Protein 6KQS (pdb70)

Structure (mmCIF, N/CA/C/O backbone):
data_6KQS
#
_entry.id   6KQS
#
_cell.length_a   132.734
_cell.length_b   132.734
_cell.length_c   82.466
_cell.angle_alpha   90.000
_cell.angle_beta   90.000
_cell.angle_gamma   120.000
#
_symmetry.space_group_name_H-M   'P 31 2 1'
#
loop_
_entity.id
_entity.type
_entity.pdbx_description
1 polymer lacto-N-biosidase
2 branched beta-D-galactopyranose-(1-3)-2-acetamido-2-deoxy-beta-D-glucopyranose
3 non-polymer GLYCEROL
4 water water
#
loop_
_atom_site.group_PDB
_atom_site.id
_atom_site.type_symbol
_atom_site.label_atom_id
_atom_site.label_alt_id
_atom_site.label_comp_id
_atom_site.label_asym_id
_atom_site.label_entity_id
_atom_site.label_seq_id
_atom_site.pdbx_PDB_ins_code
_atom_site.Cartn_x
_atom_site.Cartn_y
_atom_site.Cartn_z
_atom_site.occupancy
_atom_site.B_iso_or_equiv
_atom_site.auth_seq_id
_atom_site.auth_comp_id
_atom_site.auth_asym_id
_atom_site.auth_atom_id
_atom_site.pdbx_PDB_model_num
ATOM 1 N N . ASN A 1 9 ? 39.794 -11.770 8.627 1.00 44.05 7 ASN A N 1
ATOM 2 C CA . ASN A 1 9 ? 39.219 -10.467 9.006 1.00 38.10 7 ASN A CA 1
ATOM 3 C C . ASN A 1 9 ? 39.847 -9.360 8.155 1.00 33.40 7 ASN A C 1
ATOM 4 O O . ASN A 1 9 ? 40.797 -9.603 7.360 1.00 27.48 7 ASN A O 1
ATOM 9 N N . GLN A 1 10 ? 39.312 -8.150 8.303 1.00 32.02 8 GLN A N 1
ATOM 10 C CA . GLN A 1 10 ? 39.696 -6.987 7.458 1.00 30.11 8 GLN A CA 1
ATOM 11 C C . GLN A 1 10 ? 41.165 -6.618 7.667 1.00 30.27 8 GLN A C 1
ATOM 12 O O . GLN A 1 10 ? 41.824 -6.238 6.706 1.00 28.38 8 GLN A O 1
ATOM 18 N N . GLN A 1 11 ? 41.678 -6.691 8.893 1.00 29.87 9 GLN A N 1
ATOM 19 C CA . GLN A 1 11 ? 43.087 -6.315 9.180 1.00 30.48 9 GLN A CA 1
ATOM 20 C C . GLN A 1 11 ? 44.050 -7.324 8.545 1.00 25.94 9 GLN A C 1
ATOM 21 O O . GLN A 1 11 ? 45.100 -6.917 8.037 1.00 26.17 9 GLN A O 1
ATOM 27 N N . GLU A 1 12 ? 43.675 -8.612 8.525 1.00 25.14 10 GLU A N 1
ATOM 28 C CA . GLU A 1 12 ? 44.494 -9.672 7.884 1.00 26.36 10 GLU A CA 1
ATOM 29 C C . GLU A 1 12 ? 44.547 -9.479 6.360 1.00 22.79 10 GLU A C 1
ATOM 30 O O . GLU A 1 12 ? 45.632 -9.659 5.781 1.00 24.68 10 GLU A O 1
ATOM 36 N N . ILE A 1 13 ? 43.437 -9.067 5.747 1.00 25.43 11 ILE A N 1
ATOM 37 C CA . ILE A 1 13 ? 43.375 -8.793 4.284 1.00 23.79 11 ILE A CA 1
ATOM 38 C C . ILE A 1 13 ? 44.294 -7.591 4.000 1.00 23.45 11 ILE A C 1
ATOM 39 O O . ILE A 1 13 ? 45.159 -7.642 3.111 1.00 22.37 11 ILE A O 1
ATOM 44 N N . TYR A 1 14 ? 44.135 -6.533 4.804 1.00 25.16 12 TYR A N 1
ATOM 45 C CA . TYR A 1 14 ? 44.994 -5.323 4.694 1.00 23.89 12 TYR A CA 1
ATOM 46 C C . TYR A 1 14 ? 46.477 -5.712 4.762 1.00 21.87 12 TYR A C 1
ATOM 47 O O . TYR A 1 14 ? 47.272 -5.352 3.916 1.00 23.68 12 TYR A O 1
ATOM 56 N N . ALA A 1 15 ? 46.840 -6.551 5.734 1.00 21.45 13 ALA A N 1
ATOM 57 C CA . ALA A 1 15 ? 48.231 -6.987 5.960 1.00 23.04 13 ALA A CA 1
ATOM 58 C C . ALA A 1 15 ? 48.719 -7.773 4.752 1.00 20.37 13 ALA A C 1
ATOM 59 O O . ALA A 1 15 ? 49.849 -7.638 4.365 1.00 23.29 13 ALA A O 1
ATOM 61 N N . ALA A 1 16 ? 47.864 -8.660 4.221 1.00 20.70 14 ALA A N 1
ATOM 62 C CA . ALA A 1 16 ? 48.296 -9.501 3.089 1.00 19.90 14 ALA A CA 1
ATOM 63 C C . ALA A 1 16 ? 48.677 -8.614 1.900 1.00 19.51 14 ALA A C 1
ATOM 64 O O . ALA A 1 16 ? 49.655 -8.895 1.196 1.00 19.38 14 ALA A O 1
ATOM 66 N N . TYR A 1 17 ? 47.862 -7.602 1.631 1.00 20.97 15 TYR A N 1
ATOM 67 C CA . TYR A 1 17 ? 48.129 -6.722 0.466 1.00 20.75 15 TYR A CA 1
ATOM 68 C C . TYR A 1 17 ? 49.347 -5.815 0.724 1.00 21.36 15 TYR A C 1
ATOM 69 O O . TYR A 1 17 ? 50.055 -5.511 -0.231 1.00 20.46 15 TYR A O 1
ATOM 78 N N . ARG A 1 18 ? 49.626 -5.492 1.990 1.00 24.45 16 ARG A N 1
ATOM 79 C CA . ARG A 1 18 ? 50.902 -4.789 2.350 1.00 23.44 16 ARG A CA 1
ATOM 80 C C . ARG A 1 18 ? 52.077 -5.687 1.980 1.00 24.21 16 ARG A C 1
ATOM 81 O O . ARG A 1 18 ? 53.048 -5.259 1.347 1.00 24.24 16 ARG A O 1
ATOM 89 N N . VAL A 1 19 ? 51.992 -6.984 2.322 1.00 24.22 17 VAL A N 1
ATOM 90 C CA . VAL A 1 19 ? 53.089 -7.920 1.976 1.00 24.33 17 VAL A CA 1
ATOM 91 C C . VAL A 1 19 ? 53.106 -8.106 0.459 1.00 22.32 17 VAL A C 1
ATOM 92 O O . VAL A 1 19 ? 54.170 -8.136 -0.149 1.00 22.52 17 VAL A O 1
ATOM 96 N N . ALA A 1 20 ? 51.945 -8.219 -0.217 1.00 20.46 18 ALA A N 1
ATOM 97 C CA . ALA A 1 20 ? 51.940 -8.338 -1.679 1.00 21.45 18 ALA A CA 1
ATOM 98 C C . ALA A 1 20 ? 52.702 -7.154 -2.312 1.00 22.26 18 ALA A C 1
ATOM 99 O O . ALA A 1 20 ? 53.397 -7.355 -3.299 1.00 22.73 18 ALA A O 1
ATOM 101 N N . ASN A 1 21 ? 52.504 -5.967 -1.773 1.00 23.21 19 ASN A N 1
ATOM 102 C CA . ASN A 1 21 ? 53.122 -4.746 -2.348 1.00 25.73 19 ASN A CA 1
ATOM 103 C C . ASN A 1 21 ? 54.630 -4.833 -2.159 1.00 24.75 19 ASN A C 1
ATOM 104 O O . ASN A 1 21 ? 55.356 -4.611 -3.126 1.00 27.92 19 ASN A O 1
ATOM 109 N N . LEU A 1 22 ? 55.082 -5.301 -0.995 1.00 26.16 20 LEU A N 1
ATOM 110 C CA . LEU A 1 22 ? 56.543 -5.411 -0.726 1.00 28.41 20 LEU A CA 1
ATOM 111 C C . LEU A 1 22 ? 57.179 -6.521 -1.561 1.00 34.83 20 LEU A C 1
ATOM 112 O O . LEU A 1 22 ? 58.318 -6.350 -1.964 1.00 33.23 20 LEU A O 1
ATOM 117 N N . LEU A 1 23 ? 56.451 -7.606 -1.868 1.00 27.81 21 LEU A N 1
ATOM 118 C CA . LEU A 1 23 ? 56.969 -8.703 -2.721 1.00 26.90 21 LEU A CA 1
ATOM 119 C C . LEU A 1 23 ? 56.852 -8.375 -4.203 1.00 27.48 21 LEU A C 1
ATOM 120 O O . LEU A 1 23 ? 57.421 -9.099 -4.991 1.00 30.88 21 LEU A O 1
ATOM 125 N N . GLY A 1 24 ? 56.093 -7.348 -4.583 1.00 25.39 22 GLY A N 1
ATOM 126 C CA . GLY A 1 24 ? 55.801 -7.018 -5.983 1.00 26.33 22 GLY A CA 1
ATOM 127 C C . GLY A 1 24 ? 54.871 -8.048 -6.634 1.00 23.42 22 GLY A C 1
ATOM 128 O O . GLY A 1 24 ? 54.911 -8.212 -7.824 1.00 25.44 22 GLY A O 1
ATOM 129 N N . VAL A 1 25 ? 53.942 -8.627 -5.863 1.00 24.73 23 VAL A N 1
ATOM 130 C CA . VAL A 1 25 ? 53.014 -9.645 -6.421 1.00 22.89 23 VAL A CA 1
ATOM 131 C C . VAL A 1 25 ? 52.081 -8.935 -7.406 1.00 21.45 23 VAL A C 1
ATOM 132 O O . VAL A 1 25 ? 51.806 -9.474 -8.486 1.00 21.26 23 VAL A O 1
ATOM 136 N N . TYR A 1 26 ? 51.609 -7.744 -7.024 1.00 21.15 24 TYR A N 1
ATOM 137 C CA . TYR A 1 26 ? 50.698 -6.975 -7.903 1.00 21.91 24 TYR A CA 1
ATOM 138 C C . TYR A 1 26 ? 51.253 -5.544 -7.978 1.00 24.15 24 TYR A C 1
ATOM 139 O O . TYR A 1 26 ? 51.874 -5.067 -6.976 1.00 24.33 24 TYR A O 1
ATOM 148 N N . GLU A 1 27 ? 50.948 -4.912 -9.103 1.00 25.86 25 GLU A N 1
ATOM 149 C CA . GLU A 1 27 ? 51.404 -3.508 -9.374 1.00 29.48 25 GLU A CA 1
ATOM 150 C C . GLU A 1 27 ? 50.632 -2.532 -8.479 1.00 29.20 25 GLU A C 1
ATOM 151 O O . GLU A 1 27 ? 51.202 -1.515 -7.994 1.00 31.30 25 GLU A O 1
ATOM 157 N N . ASP A 1 28 ? 49.353 -2.788 -8.224 1.00 23.65 26 ASP A N 1
ATOM 158 C CA . ASP A 1 28 ? 48.456 -1.846 -7.515 1.00 24.52 26 ASP A CA 1
ATOM 159 C C . ASP A 1 28 ? 47.790 -2.604 -6.363 1.00 21.60 26 ASP A C 1
ATOM 160 O O . ASP A 1 28 ? 46.746 -3.214 -6.603 1.00 22.95 26 ASP A O 1
ATOM 165 N N . CYS A 1 29 ? 48.309 -2.433 -5.151 1.00 23.29 27 CYS A N 1
ATOM 166 C CA . CYS A 1 29 ? 47.826 -3.159 -3.936 1.00 22.23 27 CYS A CA 1
ATOM 167 C C . CYS A 1 29 ? 46.826 -2.333 -3.135 1.00 23.77 27 CYS A C 1
ATOM 168 O O . CYS A 1 29 ? 46.592 -2.640 -1.962 1.00 24.53 27 CYS A O 1
ATOM 171 N N . SER A 1 30 ? 46.137 -1.395 -3.798 1.00 23.44 28 SER A N 1
ATOM 172 C CA . SER A 1 30 ? 44.972 -0.683 -3.241 1.00 22.46 28 SER A CA 1
ATOM 173 C C . SER A 1 30 ? 43.722 -1.515 -3.428 1.00 22.73 28 SER A C 1
ATOM 174 O O . SER A 1 30 ? 43.721 -2.478 -4.222 1.00 23.01 28 SER A O 1
ATOM 177 N N . PRO A 1 31 ? 42.625 -1.163 -2.730 1.00 22.33 29 PRO A N 1
ATOM 178 C CA . PRO A 1 31 ? 41.341 -1.813 -2.952 1.00 24.09 29 PRO A CA 1
ATOM 179 C C . PRO A 1 31 ? 40.864 -1.704 -4.390 1.00 23.62 29 PRO A C 1
ATOM 180 O O . PRO A 1 31 ? 40.358 -2.666 -4.980 1.00 21.70 29 PRO A O 1
ATOM 184 N N . ASN A 1 32 ? 41.019 -0.506 -4.980 1.00 23.05 30 ASN A N 1
ATOM 185 C CA . ASN A 1 32 ? 40.703 -0.392 -6.416 1.00 23.78 30 ASN A CA 1
ATOM 186 C C . ASN A 1 32 ? 41.564 -1.346 -7.248 1.00 21.01 30 ASN A C 1
ATOM 187 O O . ASN A 1 32 ? 41.044 -1.877 -8.229 1.00 21.33 30 ASN A O 1
ATOM 192 N N . GLY A 1 33 ? 42.836 -1.525 -6.899 1.00 21.01 31 GLY A N 1
ATOM 193 C CA . GLY A 1 33 ? 43.708 -2.469 -7.615 1.00 20.63 31 GLY A CA 1
ATOM 194 C C . GLY A 1 33 ? 43.090 -3.850 -7.609 1.00 20.90 31 GLY A C 1
ATOM 195 O O . GLY A 1 33 ? 43.063 -4.497 -8.659 1.00 20.50 31 GLY A O 1
ATOM 196 N N . PHE A 1 34 ? 42.635 -4.261 -6.432 1.00 20.58 32 PHE A N 1
AT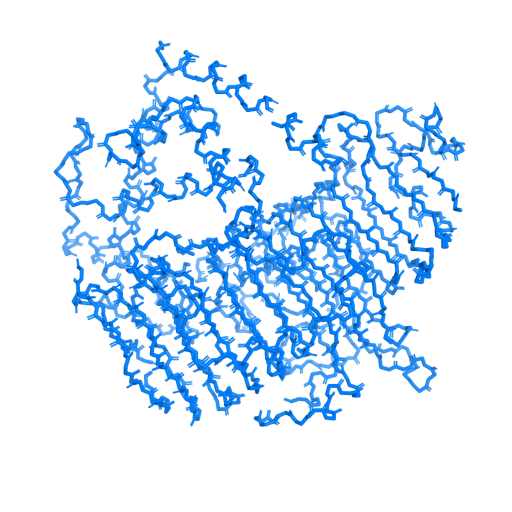OM 197 C CA . PHE A 1 34 ? 41.947 -5.577 -6.283 1.00 21.54 32 PHE A CA 1
ATOM 198 C C . PHE A 1 34 ? 40.739 -5.643 -7.224 1.00 19.90 32 PHE A C 1
ATOM 199 O O . PHE A 1 34 ? 40.527 -6.615 -8.005 1.00 18.75 32 PHE A O 1
ATOM 207 N N . TYR A 1 35 ? 39.856 -4.639 -7.145 1.00 19.35 33 TYR A N 1
ATOM 208 C CA . TYR A 1 35 ? 38.647 -4.597 -7.974 1.00 20.82 33 TYR A CA 1
ATOM 209 C C . TYR A 1 35 ? 39.001 -4.771 -9.452 1.00 18.86 33 TYR A C 1
ATOM 210 O O . TYR A 1 35 ? 38.387 -5.483 -10.202 1.00 18.00 33 TYR A O 1
ATOM 219 N N . GLN A 1 36 ? 39.979 -3.993 -9.908 1.00 20.01 34 GLN A N 1
ATOM 220 C CA . GLN A 1 36 ? 40.359 -3.986 -11.336 1.00 20.26 34 GLN A CA 1
ATOM 221 C C . GLN A 1 36 ? 40.917 -5.353 -11.747 1.00 18.07 34 GLN A C 1
ATOM 222 O O . GLN A 1 36 ? 40.599 -5.822 -12.822 1.00 20.09 34 GLN A O 1
ATOM 228 N N . ARG A 1 37 ? 41.702 -6.009 -10.863 1.00 20.10 35 ARG A N 1
ATOM 229 C CA . ARG A 1 37 ? 42.236 -7.356 -11.230 1.00 18.54 35 ARG A CA 1
ATOM 230 C C . ARG A 1 37 ? 41.095 -8.373 -11.328 1.00 17.61 35 ARG A C 1
ATOM 231 O O . ARG A 1 37 ? 41.128 -9.209 -12.232 1.00 18.38 35 ARG A O 1
ATOM 239 N N . TRP A 1 38 ? 40.117 -8.236 -10.451 1.00 17.27 36 TRP A N 1
ATOM 240 C CA . TRP A 1 38 ? 38.915 -9.110 -10.448 1.00 17.32 36 TRP A CA 1
ATOM 241 C C . TRP A 1 38 ? 38.158 -8.934 -11.769 1.00 17.91 36 TRP A C 1
ATOM 242 O O . TRP A 1 38 ? 37.871 -9.869 -12.473 1.00 17.93 36 TRP A O 1
ATOM 253 N N . LYS A 1 39 ? 37.887 -7.678 -12.145 1.00 18.60 37 LYS A N 1
ATOM 254 C CA . LYS A 1 39 ? 37.149 -7.393 -13.382 1.00 19.15 37 LYS A CA 1
ATOM 255 C C . LYS A 1 39 ? 37.944 -7.871 -14.585 1.00 17.22 37 LYS A C 1
ATOM 256 O O . LYS A 1 39 ? 37.322 -8.468 -15.484 1.00 18.02 37 LYS A O 1
ATOM 262 N N . GLN A 1 40 ? 39.257 -7.690 -14.567 1.00 19.12 38 GLN A N 1
ATOM 263 C CA . GLN A 1 40 ? 40.153 -8.067 -15.681 1.00 21.25 38 GLN A CA 1
ATOM 264 C C . GLN A 1 40 ? 40.122 -9.606 -15.792 1.00 18.48 38 GLN A C 1
ATOM 265 O O . GLN A 1 40 ? 40.091 -10.138 -16.900 1.00 19.50 38 GLN A O 1
ATOM 271 N N . LYS A 1 41 ? 40.130 -10.286 -14.630 1.00 18.18 39 LYS A N 1
ATOM 272 C CA . LYS A 1 41 ? 40.206 -11.766 -14.669 1.00 18.13 39 LYS A CA 1
ATOM 273 C C . LYS A 1 41 ? 38.924 -12.329 -15.259 1.00 14.96 39 LYS A C 1
ATOM 274 O O . LYS A 1 41 ? 38.935 -13.161 -16.160 1.00 17.12 39 LYS A O 1
ATOM 280 N N . ASN A 1 42 ? 37.803 -11.834 -14.776 1.00 16.35 40 ASN A N 1
ATOM 281 C CA . ASN A 1 42 ? 36.527 -12.320 -15.317 1.00 16.89 40 ASN A CA 1
ATOM 282 C C . ASN A 1 42 ? 36.349 -11.952 -16.797 1.00 17.63 40 ASN A C 1
ATOM 283 O O . ASN A 1 42 ? 35.848 -12.765 -17.585 1.00 17.53 40 ASN A O 1
ATOM 288 N N . ALA A 1 43 ? 36.823 -10.747 -17.170 1.00 17.42 41 ALA A N 1
ATOM 289 C CA . ALA A 1 43 ? 36.674 -10.368 -18.591 1.00 19.26 41 ALA A CA 1
ATOM 290 C C . ALA A 1 43 ? 37.566 -11.258 -19.463 1.00 17.44 41 ALA A C 1
ATOM 291 O O . ALA A 1 43 ? 37.192 -11.624 -20.578 1.00 18.73 41 ALA A O 1
ATOM 293 N N . PHE A 1 44 ? 38.780 -11.519 -19.004 1.00 17.77 42 PHE A N 1
ATOM 294 C CA . PHE A 1 44 ? 39.737 -12.385 -19.706 1.00 17.03 42 PHE A CA 1
ATOM 295 C C . PHE A 1 44 ? 39.128 -13.765 -19.930 1.00 18.27 42 PHE A C 1
ATOM 296 O O . PHE A 1 44 ? 39.129 -14.320 -21.006 1.00 18.24 42 PHE A O 1
ATOM 312 N N . LYS A 1 46 ? 36.004 -14.674 -19.892 1.00 17.92 44 LYS A N 1
ATOM 313 C CA . LYS A 1 46 ? 34.868 -14.579 -20.799 1.00 19.96 44 LYS A CA 1
ATOM 314 C C . LYS A 1 46 ? 35.350 -14.472 -22.257 1.00 20.97 44 LYS A C 1
ATOM 315 O O . LYS A 1 46 ? 34.755 -15.091 -23.140 1.00 20.81 44 LYS A O 1
ATOM 321 N N . ALA A 1 47 ? 36.406 -13.711 -22.489 1.00 20.34 45 ALA A N 1
ATOM 322 C CA . ALA A 1 47 ? 36.891 -13.491 -23.882 1.00 22.83 45 ALA A CA 1
ATOM 323 C C . ALA A 1 47 ? 37.611 -14.735 -24.390 1.00 21.36 45 ALA A C 1
ATOM 324 O O . ALA A 1 47 ? 37.580 -15.004 -25.614 1.00 23.69 45 ALA A O 1
ATOM 326 N N . GLN A 1 48 ? 38.369 -15.446 -23.541 1.00 19.60 46 GLN A N 1
ATOM 327 C CA . GLN A 1 48 ? 39.375 -16.422 -24.018 1.00 19.47 46 GLN A CA 1
ATOM 328 C C . GLN A 1 48 ? 39.020 -17.889 -23.790 1.00 17.42 46 GLN A C 1
ATOM 329 O O . GLN A 1 48 ? 39.579 -18.746 -24.462 1.00 19.51 46 GLN A O 1
ATOM 335 N N . ALA A 1 49 ? 38.162 -18.179 -22.809 1.00 17.49 47 ALA A N 1
ATOM 336 C CA . ALA A 1 49 ? 37.858 -19.592 -22.530 1.00 17.95 47 ALA A CA 1
ATOM 337 C C . ALA A 1 49 ? 36.912 -20.163 -23.557 1.00 17.74 47 ALA A C 1
ATOM 338 O O . ALA A 1 49 ? 36.207 -19.401 -24.300 1.00 19.71 47 ALA A O 1
ATOM 340 N N . GLU A 1 50 ? 36.812 -21.481 -23.585 1.00 16.78 48 GLU A N 1
ATOM 341 C CA . GLU A 1 50 ? 35.809 -22.171 -24.436 1.00 17.31 48 GLU A CA 1
ATOM 342 C C . GLU A 1 50 ? 34.405 -21.855 -23.964 1.00 19.69 48 GLU A C 1
ATOM 343 O O . GLU A 1 50 ? 34.152 -21.650 -22.766 1.00 20.73 48 GLU A O 1
ATOM 349 N N . GLU A 1 51 ? 33.447 -21.873 -24.884 1.00 20.52 49 GLU A N 1
ATOM 350 C CA . GLU A 1 51 ? 32.075 -21.455 -24.571 1.00 22.10 49 GLU A CA 1
ATOM 351 C C . GLU A 1 51 ? 31.219 -22.611 -24.032 1.00 19.30 49 GLU A C 1
ATOM 352 O O . GLU A 1 51 ? 30.253 -22.318 -23.317 1.00 21.56 49 GLU A O 1
ATOM 358 N N . PHE A 1 52 ? 31.556 -23.833 -24.384 1.00 19.86 50 PHE A N 1
ATOM 359 C CA . PHE A 1 52 ? 30.724 -24.996 -23.987 1.00 18.85 50 PHE A CA 1
ATOM 360 C C . PHE A 1 52 ? 30.570 -25.018 -22.460 1.00 17.06 50 PHE A C 1
ATOM 361 O O . PHE A 1 52 ? 31.531 -24.832 -21.736 1.00 16.94 50 PHE A O 1
ATOM 369 N N . GLY A 1 53 ? 29.337 -25.185 -22.005 1.00 17.19 51 GLY A N 1
ATOM 370 C CA . GLY A 1 53 ? 29.025 -25.404 -20.579 1.00 15.50 51 GLY A CA 1
ATOM 371 C C . GLY A 1 53 ? 28.739 -24.139 -19.831 1.00 16.43 51 GLY A C 1
ATOM 372 O O . GLY A 1 53 ? 28.470 -24.167 -18.594 1.00 17.68 51 GLY A O 1
ATOM 373 N N . ILE A 1 54 ? 28.676 -22.997 -20.517 1.00 18.00 52 ILE A N 1
ATOM 374 C CA . ILE A 1 54 ? 28.207 -21.713 -19.988 1.00 19.67 52 ILE A CA 1
ATOM 375 C C . ILE A 1 54 ? 26.706 -21.591 -20.274 1.00 19.90 52 ILE A C 1
ATOM 376 O O . ILE A 1 54 ? 26.276 -21.881 -21.402 1.00 23.90 52 ILE A O 1
ATOM 381 N N . GLY A 1 55 ? 25.972 -21.075 -19.313 1.00 20.48 53 GLY A N 1
ATOM 382 C CA . GLY A 1 55 ? 24.531 -20.768 -19.494 1.00 21.98 53 GLY A CA 1
ATOM 383 C C . GLY A 1 55 ? 23.630 -21.946 -19.223 1.00 23.59 53 GLY A C 1
ATOM 384 O O . GLY A 1 55 ? 24.002 -22.872 -18.513 1.00 20.46 53 GLY A O 1
ATOM 385 N N . SER A 1 56 ? 22.406 -21.928 -19.716 1.00 21.12 54 SER A N 1
ATOM 386 C CA . SER A 1 56 ? 21.370 -22.920 -19.345 1.00 19.92 54 SER A CA 1
ATOM 387 C C . SER A 1 56 ? 21.831 -24.312 -19.740 1.00 19.86 54 SER A C 1
ATOM 388 O O . SER A 1 56 ? 22.358 -24.541 -20.852 1.00 20.09 54 SER A O 1
ATOM 391 N N . THR A 1 57 ? 21.649 -25.284 -18.835 1.00 18.75 55 THR A N 1
ATOM 392 C CA . THR A 1 57 ? 22.021 -26.696 -19.098 1.00 17.88 55 THR A CA 1
ATOM 393 C C . THR A 1 57 ? 21.264 -27.289 -20.275 1.00 18.62 55 THR A C 1
ATOM 394 O O . THR A 1 57 ? 21.785 -28.154 -20.928 1.00 18.53 55 THR A O 1
ATOM 398 N N . ASP A 1 58 ? 20.051 -26.830 -20.537 1.00 20.24 56 ASP A N 1
ATOM 399 C CA A ASP A 1 58 ? 19.266 -27.477 -21.622 0.50 22.31 56 ASP A CA 1
ATOM 400 C CA B ASP A 1 58 ? 19.232 -27.387 -21.643 0.50 21.73 56 ASP A CA 1
ATOM 401 C C . ASP A 1 58 ? 19.971 -27.260 -22.973 1.00 22.62 56 ASP A C 1
ATOM 402 O O . ASP A 1 58 ? 19.805 -28.124 -23.823 1.00 24.02 56 ASP A O 1
ATOM 411 N N . HIS A 1 59 ? 20.805 -26.256 -23.109 1.00 21.11 57 HIS A N 1
ATOM 412 C CA . HIS A 1 59 ? 21.486 -26.001 -24.406 1.00 23.37 57 HIS A CA 1
ATOM 413 C C . HIS A 1 59 ? 22.759 -26.817 -24.551 1.00 23.64 57 HIS A C 1
ATOM 414 O O . HIS A 1 59 ? 23.362 -26.706 -25.602 1.00 26.41 57 HIS A O 1
ATOM 421 N N . PHE A 1 60 ? 23.270 -27.564 -23.550 1.00 18.34 58 PHE A N 1
ATOM 422 C CA . PHE A 1 60 ? 24.559 -28.241 -23.761 1.00 17.28 58 PHE A CA 1
ATOM 423 C C . PHE A 1 60 ? 24.643 -29.614 -23.093 1.00 16.41 58 PHE A C 1
ATOM 424 O O . PHE A 1 60 ? 25.480 -30.390 -23.462 1.00 17.12 58 PHE A O 1
ATOM 432 N N . ILE A 1 61 ? 23.847 -29.923 -22.058 1.00 16.80 59 ILE A N 1
ATOM 433 C CA . ILE A 1 61 ? 24.175 -31.116 -21.236 1.00 17.01 59 ILE A CA 1
ATOM 434 C C . ILE A 1 61 ? 24.105 -32.414 -22.040 1.00 16.80 59 ILE A C 1
ATOM 435 O O . ILE A 1 61 ? 24.827 -33.364 -21.792 1.00 17.44 59 ILE A O 1
ATOM 440 N N . ASP A 1 62 ? 23.214 -32.484 -23.062 1.00 17.24 60 ASP A N 1
ATOM 441 C CA . ASP A 1 62 ? 23.146 -33.707 -23.885 1.00 17.12 60 ASP A CA 1
ATOM 442 C C . ASP A 1 62 ? 24.356 -33.871 -24.840 1.00 17.47 60 ASP A C 1
ATOM 443 O O . ASP A 1 62 ? 24.528 -34.986 -25.362 1.00 20.48 60 ASP A O 1
ATOM 448 N N . ASP A 1 63 ? 25.197 -32.850 -24.938 1.00 18.12 61 ASP A N 1
ATOM 449 C CA . ASP A 1 63 ? 26.332 -32.835 -25.880 1.00 19.23 61 ASP A CA 1
ATOM 450 C C . ASP A 1 63 ? 27.651 -33.075 -25.131 1.00 19.67 61 ASP A C 1
ATOM 451 O O . ASP A 1 63 ? 28.697 -32.994 -25.751 1.00 19.03 61 ASP A O 1
ATOM 456 N N . VAL A 1 64 ? 27.646 -33.480 -23.866 1.00 17.85 62 VAL A N 1
ATOM 457 C CA . VAL A 1 64 ? 28.943 -33.598 -23.148 1.00 17.10 62 VAL A CA 1
ATOM 458 C C . VAL A 1 64 ? 29.798 -34.640 -23.841 1.00 18.01 62 VAL A C 1
ATOM 459 O O . VAL A 1 64 ? 31.008 -34.426 -24.059 1.00 17.25 62 VAL A O 1
ATOM 463 N N . GLU A 1 65 ? 29.252 -35.844 -24.076 1.00 19.60 63 GLU A N 1
ATOM 464 C CA . GLU A 1 65 ? 30.028 -36.992 -24.564 1.00 22.25 63 GLU A CA 1
ATOM 465 C C . GLU A 1 65 ? 30.558 -36.623 -25.953 1.00 21.18 63 GLU A C 1
ATOM 466 O O . GLU A 1 65 ? 31.720 -36.933 -26.257 1.00 23.38 63 GLU A O 1
ATOM 472 N N . ARG A 1 66 ? 29.799 -35.895 -26.768 1.00 22.98 64 ARG A N 1
ATOM 473 C CA . ARG A 1 66 ? 30.250 -35.441 -28.112 1.00 24.95 64 ARG A CA 1
ATOM 474 C C . ARG A 1 66 ? 31.437 -34.478 -28.020 1.00 22.82 64 ARG A C 1
ATOM 475 O O . ARG A 1 66 ? 32.407 -34.569 -28.773 1.00 22.91 64 ARG A O 1
ATOM 483 N N . ILE A 1 67 ? 31.373 -33.504 -27.134 1.00 18.92 65 ILE A N 1
ATOM 484 C CA A ILE A 1 67 ? 32.461 -32.495 -27.031 0.50 19.93 65 ILE A CA 1
ATOM 485 C CA B ILE A 1 67 ? 32.455 -32.493 -26.988 0.50 18.73 65 ILE A CA 1
ATOM 486 C C . ILE A 1 67 ? 33.704 -33.200 -26.457 1.00 18.23 65 ILE A C 1
ATOM 487 O O . ILE A 1 67 ? 34.845 -32.850 -26.860 1.00 17.65 65 ILE A O 1
ATOM 496 N N . VAL A 1 68 ? 33.514 -34.156 -25.538 1.00 16.42 66 VAL A N 1
ATOM 497 C CA . VAL A 1 68 ? 34.646 -34.969 -25.045 1.00 17.14 66 VAL A CA 1
ATOM 498 C C . VAL A 1 68 ? 35.303 -35.678 -26.230 1.00 17.39 66 VAL A C 1
ATOM 499 O O . VAL A 1 68 ? 36.526 -35.630 -26.330 1.00 17.80 66 VAL A O 1
ATOM 503 N N . ASP A 1 69 ? 34.531 -36.352 -27.076 1.00 18.44 67 ASP A N 1
ATOM 504 C CA . ASP A 1 69 ? 35.133 -37.046 -28.243 1.00 20.10 67 ASP A CA 1
ATOM 505 C C . ASP A 1 69 ? 35.890 -36.044 -29.124 1.00 18.81 67 ASP A C 1
ATOM 506 O O . ASP A 1 69 ? 37.036 -36.348 -29.512 1.00 19.55 67 ASP A O 1
ATOM 511 N N . GLN A 1 70 ? 35.354 -34.864 -29.347 1.00 19.13 68 GLN A N 1
ATOM 512 C CA . GLN A 1 70 ? 36.003 -33.865 -30.233 1.00 18.52 68 GLN A CA 1
ATOM 513 C C . GLN A 1 70 ? 37.336 -33.426 -29.640 1.00 19.38 68 GLN A C 1
ATOM 514 O O . GLN A 1 70 ? 38.339 -33.369 -30.324 1.00 20.37 68 GLN A O 1
ATOM 520 N N . ARG A 1 71 ? 37.338 -33.184 -28.329 1.00 16.39 69 ARG A N 1
ATOM 521 C CA . ARG A 1 71 ? 38.561 -32.704 -27.679 1.00 16.74 69 ARG A CA 1
ATOM 522 C C . ARG A 1 71 ? 39.588 -33.814 -27.566 1.00 16.30 69 ARG A C 1
ATOM 523 O O . ARG A 1 71 ? 40.804 -33.549 -27.698 1.00 16.47 69 ARG A O 1
ATOM 531 N N . ARG A 1 72 ? 39.144 -35.024 -27.290 1.00 16.74 70 ARG A N 1
ATOM 532 C CA . ARG A 1 72 ? 40.093 -36.155 -27.191 1.00 16.70 70 ARG A CA 1
ATOM 533 C C . ARG A 1 72 ? 40.782 -36.327 -28.559 1.00 17.43 70 ARG A C 1
ATOM 534 O O . ARG A 1 72 ? 41.940 -36.852 -28.592 1.00 18.58 70 ARG A O 1
ATOM 542 N N . ALA A 1 73 ? 40.067 -35.981 -29.616 1.00 18.56 71 ALA A N 1
ATOM 543 C CA . ALA A 1 73 ? 40.589 -36.186 -31.002 1.00 19.65 71 ALA A CA 1
ATOM 544 C C . ALA A 1 73 ? 41.498 -35.057 -31.435 1.00 20.34 71 ALA A C 1
ATOM 545 O O . ALA A 1 73 ? 42.059 -35.165 -32.562 1.00 21.75 71 ALA A O 1
ATOM 547 N N . GLU A 1 74 ? 41.761 -34.047 -30.631 1.00 18.39 72 GLU A N 1
ATOM 548 C CA . GLU A 1 74 ? 42.676 -32.942 -30.980 1.00 19.06 72 GLU A CA 1
ATOM 549 C C . GLU A 1 74 ? 44.069 -33.502 -31.268 1.00 20.00 72 GLU A C 1
ATOM 550 O O . GLU A 1 74 ? 44.520 -34.493 -30.667 1.00 19.04 72 GLU A O 1
ATOM 556 N N . THR A 1 75 ? 44.738 -32.886 -32.258 1.00 20.25 73 THR A N 1
ATOM 557 C CA . THR A 1 75 ? 46.006 -33.402 -32.824 1.00 21.15 73 THR A CA 1
ATOM 558 C C . THR A 1 75 ? 47.155 -32.427 -32.599 1.00 21.43 73 THR A C 1
ATOM 559 O O . THR A 1 75 ? 48.301 -32.798 -32.924 1.00 22.66 73 THR A O 1
ATOM 563 N N . GLU A 1 76 ? 46.918 -31.287 -31.983 1.00 20.16 74 GLU A N 1
ATOM 564 C CA . GLU A 1 76 ? 47.969 -30.337 -31.640 1.00 21.76 74 GLU A CA 1
ATOM 565 C C . GLU A 1 76 ? 47.565 -29.569 -30.393 1.00 20.10 74 GLU A C 1
ATOM 566 O O . GLU A 1 76 ? 46.362 -29.558 -30.077 1.00 20.17 74 GLU A O 1
ATOM 572 N N . TRP A 1 77 ? 48.523 -28.873 -29.809 1.00 19.51 75 TRP A N 1
ATOM 573 C CA . TRP A 1 77 ? 48.290 -28.097 -28.569 1.00 18.19 75 TRP A CA 1
ATOM 574 C C . TRP A 1 77 ? 47.488 -26.854 -28.930 1.00 19.86 75 TRP A C 1
ATOM 575 O O . TRP A 1 77 ? 48.064 -25.911 -29.527 1.00 20.00 75 TRP A O 1
ATOM 586 N N . LYS A 1 78 ? 46.203 -26.818 -28.587 1.00 17.73 76 LYS A N 1
ATOM 587 C CA . LYS A 1 78 ? 45.325 -25.659 -28.828 1.00 19.65 76 LYS A CA 1
ATOM 588 C C . LYS A 1 78 ? 45.856 -24.422 -28.101 1.00 19.15 76 LYS A C 1
ATOM 589 O O . LYS A 1 78 ? 46.089 -24.486 -26.872 1.00 20.02 76 LYS A O 1
ATOM 595 N N . ASN A 1 79 ? 46.184 -23.329 -28.811 1.00 20.83 77 ASN A N 1
ATOM 596 C CA . ASN A 1 79 ? 46.694 -22.086 -28.190 1.00 21.22 77 ASN A CA 1
ATOM 597 C C . ASN A 1 79 ? 47.978 -22.367 -27.417 1.00 18.69 77 ASN A C 1
ATOM 598 O O . ASN A 1 79 ? 48.195 -21.799 -26.331 1.00 19.88 77 ASN A O 1
ATOM 603 N N . ALA A 1 80 ? 48.889 -23.126 -28.021 1.00 21.14 78 ALA A N 1
ATOM 604 C CA . ALA A 1 80 ? 50.194 -23.453 -27.413 1.00 21.45 78 ALA A CA 1
ATOM 605 C C . ALA A 1 80 ? 50.938 -22.188 -26.983 1.00 22.05 78 ALA A C 1
ATOM 606 O O . ALA A 1 80 ? 51.574 -22.171 -25.932 1.00 21.89 78 ALA A O 1
ATOM 608 N N . ASP A 1 81 ? 50.918 -21.160 -27.822 1.00 23.55 79 ASP A N 1
ATOM 609 C CA . ASP A 1 81 ? 51.728 -19.947 -27.536 1.00 24.81 79 ASP A CA 1
ATOM 610 C C . ASP A 1 81 ? 51.246 -19.242 -26.261 1.00 22.22 79 ASP A C 1
ATOM 611 O O . ASP A 1 81 ? 52.086 -18.851 -25.452 1.00 24.43 79 ASP A O 1
ATOM 616 N N . ALA A 1 82 ? 49.927 -19.177 -26.028 1.00 23.45 80 ALA A N 1
ATOM 617 C CA . ALA A 1 82 ? 49.387 -18.582 -24.792 1.00 22.58 80 ALA A CA 1
ATOM 618 C C . ALA A 1 82 ? 49.830 -19.447 -23.604 1.00 22.00 80 ALA A C 1
ATOM 619 O O . ALA A 1 82 ? 50.232 -18.899 -22.582 1.00 24.08 80 ALA A O 1
ATOM 621 N N . TRP A 1 83 ? 49.694 -20.763 -23.738 1.00 21.50 81 TRP A N 1
ATOM 622 C CA . TRP A 1 83 ? 50.092 -21.695 -22.648 1.00 22.28 81 TRP A CA 1
ATOM 623 C C . TRP A 1 83 ? 51.567 -21.468 -22.299 1.00 23.17 81 TRP A C 1
ATOM 624 O O . TRP A 1 83 ? 51.947 -21.456 -21.124 1.00 23.65 81 TRP A O 1
ATOM 635 N N . LYS A 1 84 ? 52.425 -21.379 -23.317 1.00 23.19 82 LYS A N 1
ATOM 636 C CA . LYS A 1 84 ? 53.894 -21.357 -23.096 1.00 24.69 82 LYS A CA 1
ATOM 637 C C . LYS A 1 84 ? 54.348 -19.972 -22.639 1.00 24.29 82 LYS A C 1
ATOM 638 O O . LYS A 1 84 ? 55.396 -19.924 -21.979 1.00 27.47 82 LYS A O 1
ATOM 644 N N . ASN A 1 85 ? 53.595 -18.894 -22.888 1.00 26.42 83 ASN A N 1
ATOM 645 C CA . ASN A 1 85 ? 54.026 -17.551 -22.457 1.00 28.39 83 ASN A CA 1
ATOM 646 C C . ASN A 1 85 ? 53.192 -17.067 -21.263 1.00 28.95 83 ASN A C 1
ATOM 647 O O . ASN A 1 85 ? 53.332 -15.906 -20.876 1.00 31.80 83 ASN A O 1
ATOM 652 N N . GLY A 1 86 ? 52.373 -17.941 -20.660 1.00 28.32 84 GLY A N 1
ATOM 653 C CA . GLY A 1 86 ? 51.741 -17.635 -19.362 1.00 28.11 84 GLY A CA 1
ATOM 654 C C . GLY A 1 86 ? 50.476 -16.791 -19.490 1.00 27.54 84 GLY A C 1
ATOM 655 O O . GLY A 1 86 ? 50.114 -16.162 -18.479 1.00 35.26 84 GLY A O 1
ATOM 656 N N . THR A 1 87 ? 49.773 -16.812 -20.632 1.00 25.63 85 THR A N 1
ATOM 657 C CA . THR A 1 87 ? 48.539 -16.030 -20.903 1.00 26.62 85 THR A CA 1
ATOM 658 C C . THR A 1 87 ? 47.359 -16.941 -21.289 1.00 25.04 85 THR A C 1
ATOM 659 O O . THR A 1 87 ? 46.377 -16.472 -21.912 1.00 25.26 85 THR A O 1
ATOM 663 N N . ALA A 1 88 ? 47.425 -18.239 -20.963 1.00 22.02 86 ALA A N 1
ATOM 664 C CA . ALA A 1 88 ? 46.308 -19.160 -21.251 1.00 19.63 86 ALA A CA 1
ATOM 665 C C . ALA A 1 88 ? 45.154 -18.988 -20.237 1.00 16.45 86 ALA A C 1
ATOM 666 O O . ALA A 1 88 ? 45.371 -18.480 -19.172 1.00 18.19 86 ALA A O 1
ATOM 668 N N . ALA A 1 89 ? 43.975 -19.383 -20.684 1.00 16.32 87 ALA A N 1
ATOM 669 C CA . ALA A 1 89 ? 42.737 -19.324 -19.854 1.00 17.50 87 ALA A CA 1
ATOM 670 C C . ALA A 1 89 ? 42.487 -20.737 -19.292 1.00 16.17 87 ALA A C 1
ATOM 671 O O . ALA A 1 89 ? 42.271 -21.674 -20.018 1.00 17.08 87 ALA A O 1
ATOM 673 N N . PHE A 1 90 ? 42.469 -20.818 -17.964 1.00 15.23 88 PHE A N 1
ATOM 674 C CA . PHE A 1 90 ? 42.195 -22.083 -17.239 1.00 17.19 88 PHE A CA 1
ATOM 675 C C . PHE A 1 90 ? 41.658 -21.709 -15.866 1.00 16.00 88 PHE A C 1
ATOM 676 O O . PHE A 1 90 ? 41.730 -20.581 -15.426 1.00 15.08 88 PHE A O 1
ATOM 684 N N . GLY A 1 91 ? 41.199 -22.750 -15.144 1.00 15.17 89 GLY A N 1
ATOM 685 C CA . GLY A 1 91 ? 40.472 -22.550 -13.885 1.00 15.00 89 GLY A CA 1
ATOM 686 C C . GLY A 1 91 ? 39.072 -22.021 -14.128 1.00 13.90 89 GLY A C 1
ATOM 687 O O . GLY A 1 91 ? 38.592 -21.942 -15.266 1.00 13.94 89 GLY A O 1
ATOM 688 N N . ALA A 1 92 ? 38.380 -21.685 -13.052 1.00 13.81 90 ALA A N 1
ATOM 689 C CA . ALA A 1 92 ? 36.983 -21.274 -13.135 1.00 14.06 90 ALA A CA 1
ATOM 690 C C . ALA A 1 92 ? 36.855 -20.080 -14.102 1.00 14.60 90 ALA A C 1
ATOM 691 O O . ALA A 1 92 ? 37.675 -19.164 -14.061 1.00 15.75 90 ALA A O 1
ATOM 693 N N . ARG A 1 93 ? 35.773 -20.111 -14.871 1.00 13.97 91 ARG A N 1
ATOM 694 C CA . ARG A 1 93 ? 35.553 -19.062 -15.898 1.00 14.46 91 ARG A CA 1
ATOM 695 C C . ARG A 1 93 ? 34.923 -17.852 -15.284 1.00 16.62 91 ARG A C 1
ATOM 696 O O . ARG A 1 93 ? 34.863 -16.832 -15.991 1.00 19.07 91 ARG A O 1
ATOM 704 N N . TYR A 1 94 ? 34.335 -17.919 -14.095 1.00 16.06 92 TYR A N 1
ATOM 705 C CA . TYR A 1 94 ? 33.840 -16.744 -13.376 1.00 16.76 92 TYR A CA 1
ATOM 706 C C . TYR A 1 94 ? 34.299 -16.911 -11.952 1.00 16.91 92 TYR A C 1
ATOM 707 O O . TYR A 1 94 ? 34.082 -18.034 -11.369 1.00 16.57 92 TYR A O 1
ATOM 716 N N . LEU A 1 95 ? 34.960 -15.929 -11.396 1.00 15.85 93 LEU A N 1
ATOM 717 C CA . LEU A 1 95 ? 35.357 -15.973 -9.987 1.00 16.07 93 LEU A CA 1
ATOM 718 C C . LEU A 1 95 ? 34.427 -15.034 -9.230 1.00 17.32 93 LEU A C 1
ATOM 719 O O . LEU A 1 95 ? 34.339 -13.807 -9.538 1.00 17.21 93 LEU A O 1
ATOM 724 N N . THR A 1 96 ? 33.712 -15.516 -8.231 1.00 15.19 94 THR A N 1
ATOM 725 C CA . THR A 1 96 ? 32.978 -14.643 -7.323 1.00 15.24 94 THR A CA 1
ATOM 726 C C . THR A 1 96 ? 33.973 -13.817 -6.521 1.00 15.24 94 THR A C 1
ATOM 727 O O . THR A 1 96 ? 35.185 -14.091 -6.451 1.00 16.13 94 THR A O 1
ATOM 731 N N . PRO A 1 97 ? 33.545 -12.736 -5.868 1.00 17.37 95 PRO A N 1
ATOM 732 C CA . PRO A 1 97 ? 34.441 -11.975 -5.022 1.00 16.84 95 PRO A CA 1
ATOM 733 C C . PRO A 1 97 ? 35.145 -12.864 -3.979 1.00 17.40 95 PRO A C 1
ATOM 734 O O . PRO A 1 97 ? 36.319 -12.673 -3.735 1.00 17.77 95 PRO A O 1
ATOM 738 N N . GLU A 1 98 ? 34.388 -13.773 -3.394 1.00 17.50 96 GLU A N 1
ATOM 739 C CA . GLU A 1 98 ? 34.891 -14.699 -2.355 1.00 17.66 96 GLU A CA 1
ATOM 740 C C . GLU A 1 98 ? 35.938 -15.656 -2.945 1.00 15.30 96 GLU A C 1
ATOM 741 O O . GLU A 1 98 ? 37.022 -15.830 -2.353 1.00 17.08 96 GLU A O 1
ATOM 755 N N . TYR A 1 100 ? 37.773 -15.086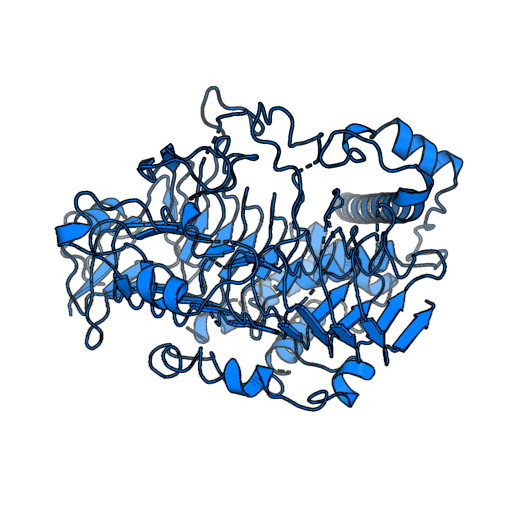 -5.599 1.00 16.35 98 TYR A N 1
ATOM 756 C CA . TYR A 1 100 ? 38.893 -14.328 -6.098 1.00 15.15 98 TYR A CA 1
ATOM 757 C C . TYR A 1 100 ? 39.767 -13.800 -4.974 1.00 14.45 98 TYR A C 1
ATOM 758 O O . TYR A 1 100 ? 40.998 -13.814 -5.054 1.00 17.11 98 TYR A O 1
ATOM 767 N N . LEU A 1 101 ? 39.139 -13.312 -3.905 1.00 16.57 99 LEU A N 1
ATOM 768 C CA . LEU A 1 101 ? 39.892 -12.845 -2.734 1.00 16.37 99 LEU A CA 1
ATOM 769 C C . LEU A 1 101 ? 40.712 -14.044 -2.217 1.00 15.87 99 LEU A C 1
ATOM 770 O O . LEU A 1 101 ? 41.896 -13.925 -1.972 1.00 16.35 99 LEU A O 1
ATOM 775 N N . ASP A 1 102 ? 40.049 -15.206 -2.061 1.00 16.53 100 ASP A N 1
ATOM 776 C CA . ASP A 1 102 ? 40.835 -16.362 -1.517 1.00 16.10 100 ASP A CA 1
ATOM 777 C C . ASP A 1 102 ? 41.963 -16.782 -2.480 1.00 15.51 100 ASP A C 1
ATOM 778 O O . ASP A 1 102 ? 43.061 -17.174 -2.039 1.00 16.41 100 ASP A O 1
ATOM 783 N N . TYR A 1 103 ? 41.731 -16.739 -3.761 1.00 14.75 101 TYR A N 1
ATOM 784 C CA . TYR A 1 103 ? 42.736 -17.075 -4.775 1.00 15.09 101 TYR A CA 1
ATOM 785 C C . TYR A 1 103 ? 43.944 -16.158 -4.566 1.00 16.04 101 TYR A C 1
ATOM 786 O O . TYR A 1 103 ? 45.085 -16.596 -4.559 1.00 16.62 101 TYR A O 1
ATOM 795 N N . GLU A 1 104 ? 43.686 -14.840 -4.503 1.00 16.67 102 GLU A N 1
ATOM 796 C CA . GLU A 1 104 ? 44.828 -13.912 -4.356 1.00 16.11 102 GLU A CA 1
ATOM 797 C C . GLU A 1 104 ? 45.512 -14.063 -2.997 1.00 15.42 102 GLU A C 1
ATOM 798 O O . GLU A 1 104 ? 46.747 -14.010 -2.965 1.00 16.19 102 GLU A O 1
ATOM 804 N N . LEU A 1 105 ? 44.753 -14.256 -1.915 1.00 15.85 103 LEU A N 1
ATOM 805 C CA . LEU A 1 105 ? 45.424 -14.475 -0.624 1.00 15.83 103 LEU A CA 1
ATOM 806 C C . LEU A 1 105 ? 46.353 -15.695 -0.728 1.00 16.95 103 LEU A C 1
ATOM 807 O O . LEU A 1 105 ? 47.475 -15.670 -0.188 1.00 17.39 103 LEU A O 1
ATOM 812 N N . LYS A 1 106 ? 45.951 -16.746 -1.444 1.00 16.94 104 LYS A N 1
ATOM 813 C CA . LYS A 1 106 ? 46.808 -17.930 -1.599 1.00 16.20 104 LYS A CA 1
ATOM 814 C C . LYS A 1 106 ? 48.002 -17.572 -2.463 1.00 16.52 104 LYS A C 1
ATOM 815 O O . LYS A 1 106 ? 49.139 -17.962 -2.171 1.00 17.08 104 LYS A O 1
ATOM 821 N N . SER A 1 107 ? 47.805 -16.801 -3.537 1.00 16.32 105 SER A N 1
ATOM 822 C CA . SER A 1 107 ? 48.928 -16.360 -4.381 1.00 16.18 105 SER A CA 1
ATOM 823 C C . SER A 1 107 ? 49.975 -15.606 -3.555 1.00 15.77 105 SER A C 1
ATOM 824 O O . SER A 1 107 ? 51.157 -15.820 -3.791 1.00 17.42 105 SER A O 1
ATOM 827 N N . ILE A 1 108 ? 49.532 -14.713 -2.704 1.00 16.32 106 ILE A N 1
ATOM 828 C CA . ILE A 1 108 ? 50.491 -13.893 -1.891 1.00 16.19 106 ILE A CA 1
ATOM 829 C C . ILE A 1 108 ? 51.284 -14.821 -0.973 1.00 16.98 106 ILE A C 1
ATOM 830 O O . ILE A 1 108 ? 52.520 -14.732 -0.941 1.00 17.29 106 ILE A O 1
ATOM 835 N N . GLN A 1 109 ? 50.596 -15.744 -0.299 1.00 15.72 107 GLN A N 1
ATOM 836 C CA . GLN A 1 109 ? 51.274 -16.705 0.583 1.00 16.65 107 GLN A CA 1
ATOM 837 C C . GLN A 1 109 ? 52.289 -17.515 -0.210 1.00 16.94 107 GLN A C 1
ATOM 838 O O . GLN A 1 109 ? 53.435 -17.705 0.258 1.00 16.63 107 GLN A O 1
ATOM 844 N N . LEU A 1 110 ? 51.914 -18.039 -1.363 1.00 15.86 108 LEU A N 1
ATOM 845 C CA . LEU A 1 110 ? 52.839 -18.889 -2.138 1.00 16.80 108 LEU A CA 1
ATOM 846 C C . LEU A 1 110 ? 54.020 -18.043 -2.646 1.00 18.07 108 LEU A C 1
ATOM 847 O O . LEU A 1 110 ? 55.097 -18.567 -2.824 1.00 18.32 108 LEU A O 1
ATOM 852 N N . ALA A 1 111 ? 53.772 -16.770 -2.997 1.00 18.49 109 ALA A N 1
ATOM 853 C CA . ALA A 1 111 ? 54.880 -15.901 -3.430 1.00 18.46 109 ALA A CA 1
ATOM 854 C C . ALA A 1 111 ? 55.866 -15.698 -2.278 1.00 18.54 109 ALA A C 1
ATOM 855 O O . ALA A 1 111 ? 57.066 -15.727 -2.523 1.00 19.57 109 ALA A O 1
ATOM 857 N N . PHE A 1 112 ? 55.361 -15.538 -1.062 1.00 16.85 110 PHE A N 1
ATOM 858 C CA . PHE A 1 112 ? 56.287 -15.440 0.093 1.00 17.54 110 PHE A CA 1
ATOM 859 C C . PHE A 1 112 ? 57.092 -16.738 0.217 1.00 17.38 110 PHE A C 1
ATOM 860 O O . PHE A 1 112 ? 58.350 -16.722 0.439 1.00 18.10 110 PHE A O 1
ATOM 868 N N . ALA A 1 113 ? 56.406 -17.868 0.034 1.00 18.14 111 ALA A N 1
ATOM 869 C CA . ALA A 1 113 ? 57.015 -19.192 0.249 1.00 17.86 111 ALA A CA 1
ATOM 870 C C . ALA A 1 113 ? 58.127 -19.439 -0.752 1.00 18.20 111 ALA A C 1
ATOM 871 O O . ALA A 1 113 ? 58.964 -20.324 -0.511 1.00 21.85 111 ALA A O 1
ATOM 873 N N . THR A 1 114 ? 58.135 -18.750 -1.881 1.00 18.75 112 THR A N 1
ATOM 874 C CA . THR A 1 114 ? 59.159 -18.965 -2.933 1.00 20.34 112 THR A CA 1
ATOM 875 C C . THR A 1 114 ? 60.068 -17.733 -3.095 1.00 23.30 112 THR A C 1
ATOM 876 O O . THR A 1 114 ? 60.923 -17.766 -3.980 1.00 26.06 112 THR A O 1
ATOM 880 N N . TYR A 1 115 ? 59.906 -16.717 -2.271 1.00 21.09 113 TYR A N 1
ATOM 881 C CA . TYR A 1 115 ? 60.735 -15.476 -2.385 1.00 23.79 113 TYR A CA 1
ATOM 882 C C . TYR A 1 115 ? 62.183 -15.761 -1.947 1.00 25.21 113 TYR A C 1
ATOM 883 O O . TYR A 1 115 ? 62.389 -16.373 -0.918 1.00 26.01 113 TYR A O 1
ATOM 892 N N . LYS A 1 116 ? 63.148 -15.220 -2.692 1.00 30.99 114 LYS A N 1
ATOM 893 C CA . LYS A 1 116 ? 64.589 -15.506 -2.477 1.00 33.72 114 LYS A CA 1
ATOM 894 C C . LYS A 1 116 ? 65.295 -14.267 -1.904 1.00 35.75 114 LYS A C 1
ATOM 895 O O . LYS A 1 116 ? 66.486 -14.418 -1.524 1.00 39.50 114 LYS A O 1
ATOM 901 N N . GLY A 1 117 ? 64.572 -13.149 -1.807 1.00 36.09 115 GLY A N 1
ATOM 902 C CA . GLY A 1 117 ? 65.094 -11.823 -1.402 1.00 32.67 115 GLY A CA 1
ATOM 903 C C . GLY A 1 117 ? 65.444 -11.748 0.068 1.00 33.87 115 GLY A C 1
ATOM 904 O O . GLY A 1 117 ? 65.014 -12.587 0.874 1.00 33.20 115 GLY A O 1
ATOM 905 N N . GLU A 1 118 ? 66.281 -10.783 0.436 1.00 32.55 116 GLU A N 1
ATOM 906 C CA . GLU A 1 118 ? 66.798 -10.707 1.824 1.00 31.42 116 GLU A CA 1
ATOM 907 C C . GLU A 1 118 ? 65.704 -10.092 2.689 1.00 25.89 116 GLU A C 1
ATOM 908 O O . GLU A 1 118 ? 65.571 -10.472 3.860 1.00 26.19 116 GLU A O 1
ATOM 914 N N . LEU A 1 119 ? 64.960 -9.128 2.152 1.00 26.88 117 LEU A N 1
ATOM 915 C CA . LEU A 1 119 ? 64.021 -8.312 2.946 1.00 26.77 117 LEU A CA 1
ATOM 916 C C . LEU A 1 119 ? 62.643 -8.358 2.315 1.00 25.77 117 LEU A C 1
ATOM 917 O O . LEU A 1 119 ? 62.547 -8.344 1.082 1.00 27.07 117 LEU A O 1
ATOM 922 N N . VAL A 1 120 ? 61.639 -8.245 3.162 1.00 26.63 118 VAL A N 1
ATOM 923 C CA . VAL A 1 120 ? 60.271 -7.843 2.771 1.00 26.21 118 VAL A CA 1
ATOM 924 C C . VAL A 1 120 ? 59.945 -6.606 3.613 1.00 25.95 118 VAL A C 1
ATOM 925 O O . VAL A 1 120 ? 59.606 -6.707 4.762 1.00 25.51 118 VAL A O 1
ATOM 929 N N . GLY A 1 121 ? 60.068 -5.430 2.986 1.00 28.96 119 GLY A N 1
ATOM 930 C CA . GLY A 1 121 ? 60.126 -4.175 3.751 1.00 26.92 119 GLY A CA 1
ATOM 931 C C . GLY A 1 121 ? 61.260 -4.227 4.756 1.00 26.14 119 GLY A C 1
ATOM 932 O O . GLY A 1 121 ? 62.407 -4.410 4.325 1.00 31.04 119 GLY A O 1
ATOM 933 N N . ASN A 1 122 ? 60.949 -4.102 6.037 1.00 28.91 120 ASN A N 1
ATOM 934 C CA . ASN A 1 122 ? 61.947 -4.124 7.132 1.00 32.90 120 ASN A CA 1
ATOM 935 C C . ASN A 1 122 ? 62.050 -5.538 7.715 1.00 33.40 120 ASN A C 1
ATOM 936 O O . ASN A 1 122 ? 62.851 -5.743 8.635 1.00 30.13 120 ASN A O 1
ATOM 941 N N . HIS A 1 123 ? 61.292 -6.506 7.184 1.00 30.45 121 HIS A N 1
ATOM 942 C CA . HIS A 1 123 ? 61.375 -7.903 7.684 1.00 29.15 121 HIS A CA 1
ATOM 943 C C . HIS A 1 123 ? 62.557 -8.630 7.059 1.00 25.06 121 HIS A C 1
ATOM 944 O O . HIS A 1 123 ? 62.578 -8.781 5.820 1.00 25.45 121 HIS A O 1
ATOM 951 N N . LYS A 1 124 ? 63.502 -9.119 7.858 1.00 24.78 122 LYS A N 1
ATOM 952 C CA . LYS A 1 124 ? 64.611 -9.940 7.334 1.00 27.97 122 LYS A CA 1
ATOM 953 C C . LYS A 1 124 ? 64.059 -11.356 7.112 1.00 28.00 122 LYS A C 1
ATOM 954 O O . LYS A 1 124 ? 63.634 -11.980 8.075 1.00 26.41 122 LYS A O 1
ATOM 960 N N . CYS A 1 125 ? 64.044 -11.803 5.870 1.00 24.48 123 CYS A N 1
ATOM 961 C CA . CYS A 1 125 ? 63.550 -13.170 5.542 1.00 24.60 123 CYS A CA 1
ATOM 962 C C . CYS A 1 125 ? 64.486 -14.204 6.131 1.00 29.94 123 CYS A C 1
ATOM 963 O O . CYS A 1 125 ? 65.700 -14.166 5.903 1.00 32.81 123 CYS A O 1
ATOM 966 N N . HIS A 1 126 ? 63.920 -15.103 6.917 1.00 25.23 124 HIS A N 1
ATOM 967 C CA . HIS A 1 126 ? 64.720 -16.128 7.610 1.00 24.87 124 HIS A CA 1
ATOM 968 C C . HIS A 1 126 ? 65.310 -17.100 6.592 1.00 25.77 124 HIS A C 1
ATOM 969 O O . HIS A 1 126 ? 64.631 -17.434 5.577 1.00 25.97 124 HIS A O 1
ATOM 976 N N . VAL A 1 127 ? 66.565 -17.494 6.799 1.00 26.72 125 VAL A N 1
ATOM 977 C CA . VAL A 1 127 ? 67.212 -18.556 5.979 1.00 26.24 125 VAL A CA 1
ATOM 978 C C . VAL A 1 127 ? 67.165 -19.837 6.805 1.00 25.57 125 VAL A C 1
ATOM 979 O O . VAL A 1 127 ? 67.829 -19.920 7.857 1.00 27.02 125 VAL A O 1
ATOM 983 N N . TYR A 1 128 ? 66.313 -20.785 6.383 1.00 23.42 126 TYR A N 1
ATOM 984 C CA . TYR A 1 128 ? 66.103 -22.022 7.162 1.00 22.65 126 TYR A CA 1
ATOM 985 C C . TYR A 1 128 ? 67.316 -22.902 6.944 1.00 21.24 126 TYR A C 1
ATOM 986 O O . TYR A 1 128 ? 67.604 -23.389 5.840 1.00 22.18 126 TYR A O 1
ATOM 995 N N . THR A 1 129 ? 68.038 -23.129 8.043 1.00 21.51 127 THR A N 1
ATOM 996 C CA . THR A 1 129 ? 69.243 -23.981 7.943 1.00 22.20 127 THR A CA 1
ATOM 997 C C . THR A 1 129 ? 68.883 -25.469 7.923 1.00 22.42 127 THR A C 1
ATOM 998 O O . THR A 1 129 ? 67.716 -25.853 8.300 1.00 21.08 127 THR A O 1
ATOM 1002 N N . GLU A 1 130 ? 69.794 -26.306 7.476 1.00 21.66 128 GLU A N 1
ATOM 1003 C CA . GLU A 1 130 ? 69.623 -27.772 7.537 1.00 22.76 128 GLU A CA 1
ATOM 1004 C C . GLU A 1 130 ? 69.269 -28.171 8.965 1.00 22.63 128 GLU A C 1
ATOM 1005 O O . GLU A 1 130 ? 68.327 -28.960 9.201 1.00 23.90 128 GLU A O 1
ATOM 1011 N N . ASP A 1 131 ? 69.955 -27.643 9.983 1.00 21.75 129 ASP A N 1
ATOM 1012 C CA . ASP A 1 131 ? 69.612 -28.036 11.366 1.00 24.04 129 ASP A CA 1
ATOM 1013 C C . ASP A 1 131 ? 68.164 -27.664 11.666 1.00 23.23 129 ASP A C 1
ATOM 1014 O O . ASP A 1 131 ? 67.485 -28.442 12.366 1.00 22.22 129 ASP A O 1
ATOM 1019 N N . GLU A 1 132 ? 67.707 -26.485 11.256 1.00 21.08 130 GLU A N 1
ATOM 1020 C CA . GLU A 1 132 ? 66.320 -26.043 11.575 1.00 21.18 130 GLU A CA 1
ATOM 1021 C C . GLU A 1 132 ? 65.292 -26.938 10.861 1.00 20.32 130 GLU A C 1
ATOM 1022 O O . GLU A 1 132 ? 64.258 -27.281 11.463 1.00 20.65 130 GLU A O 1
ATOM 1028 N N . LYS A 1 133 ? 65.573 -27.302 9.639 1.00 18.78 131 LYS A N 1
ATOM 1029 C CA . LYS A 1 133 ? 64.589 -28.114 8.852 1.00 19.25 131 LYS A CA 1
ATOM 1030 C C . LYS A 1 133 ? 64.586 -29.524 9.435 1.00 19.57 131 LYS A C 1
ATOM 1031 O O . LYS A 1 133 ? 63.494 -30.136 9.548 1.00 19.53 131 LYS A O 1
ATOM 1037 N N . ARG A 1 134 ? 65.748 -30.033 9.839 1.00 18.72 132 ARG A N 1
ATOM 1038 C CA . ARG A 1 134 ? 65.806 -31.378 10.436 1.00 19.76 132 ARG A CA 1
ATOM 1039 C C . ARG A 1 134 ? 65.102 -31.339 11.779 1.00 18.32 132 ARG A C 1
ATOM 1040 O O . ARG A 1 134 ? 64.499 -32.330 12.158 1.00 20.32 132 ARG A O 1
ATOM 1048 N N . ALA A 1 135 ? 65.238 -30.266 12.542 1.00 18.38 133 ALA A N 1
ATOM 1049 C CA . ALA A 1 135 ? 64.536 -30.157 13.832 1.00 19.14 133 ALA A CA 1
ATOM 1050 C C . ALA A 1 135 ? 63.027 -30.227 13.553 1.00 19.64 133 ALA A C 1
ATOM 1051 O O . ALA A 1 135 ? 62.284 -30.855 14.363 1.00 20.02 133 ALA A O 1
ATOM 1053 N N . PHE A 1 136 ? 62.566 -29.540 12.511 1.00 17.17 134 PHE A N 1
ATOM 1054 C CA . PHE A 1 136 ? 61.121 -29.541 12.229 1.00 17.05 134 PHE A CA 1
ATOM 1055 C C . PHE A 1 136 ? 60.733 -30.981 11.870 1.00 16.33 134 PHE A C 1
ATOM 1056 O O . PHE A 1 136 ? 59.682 -31.506 12.368 1.00 17.29 134 PHE A O 1
ATOM 1064 N N . TYR A 1 137 ? 61.496 -31.659 11.047 1.00 16.27 135 TYR A N 1
ATOM 1065 C CA . TYR A 1 137 ? 61.231 -33.066 10.693 1.00 16.41 135 TYR A CA 1
ATOM 1066 C C . TYR A 1 137 ? 61.095 -33.928 11.956 1.00 18.90 135 TYR A C 1
ATOM 1067 O O . TYR A 1 137 ? 60.090 -34.650 12.132 1.00 18.39 135 TYR A O 1
ATOM 1076 N N . ASP A 1 138 ? 62.044 -33.786 12.892 1.00 18.98 136 ASP A N 1
ATOM 1077 C CA . ASP A 1 138 ? 62.008 -34.655 14.100 1.00 18.43 136 ASP A CA 1
ATOM 1078 C C . ASP A 1 138 ? 60.847 -34.316 15.022 1.00 18.65 136 ASP A C 1
ATOM 1079 O O . ASP A 1 138 ? 60.375 -35.247 15.755 1.00 20.37 136 ASP A O 1
ATOM 1084 N N . ALA A 1 139 ? 60.360 -33.097 15.028 1.00 17.42 137 ALA A N 1
ATOM 1085 C CA . ALA A 1 139 ? 59.263 -32.630 15.897 1.00 18.37 137 ALA A CA 1
ATOM 1086 C C . ALA A 1 139 ? 57.883 -32.870 15.264 1.00 17.95 137 ALA A C 1
ATOM 1087 O O . ALA A 1 139 ? 56.897 -32.604 15.978 1.00 18.54 137 ALA A O 1
ATOM 1089 N N . ASN A 1 140 ? 57.83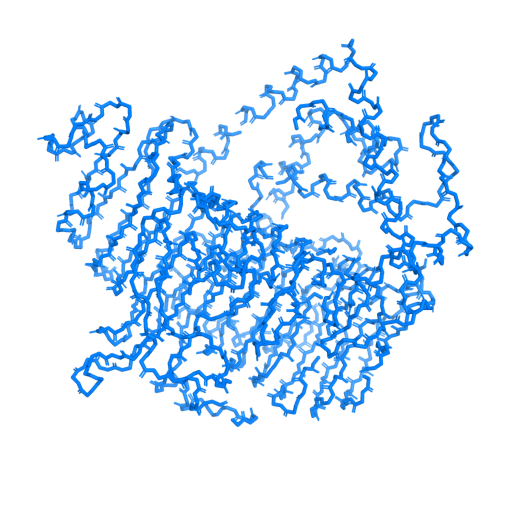6 -33.261 14.004 1.00 17.12 138 ASN A N 1
ATOM 1090 C CA . ASN A 1 140 ? 56.576 -33.321 13.227 1.00 16.72 138 ASN A CA 1
ATOM 1091 C C . ASN A 1 140 ? 56.518 -34.629 12.449 1.00 15.94 138 ASN A C 1
ATOM 1092 O O . ASN A 1 140 ? 56.053 -34.667 11.284 1.00 16.02 138 ASN A O 1
ATOM 1097 N N . GLN A 1 141 ? 56.924 -35.732 13.069 1.00 17.23 139 GLN A N 1
ATOM 1098 C CA . GLN A 1 141 ? 57.011 -37.028 12.363 1.00 16.78 139 GLN A CA 1
ATOM 1099 C C . GLN A 1 141 ? 55.613 -37.465 11.861 1.00 16.11 139 GLN A C 1
ATOM 1100 O O . GLN A 1 141 ? 55.520 -38.145 10.863 1.00 17.13 139 GLN A O 1
ATOM 1106 N N . ASP A 1 142 ? 54.605 -37.062 12.590 1.00 15.95 140 ASP A N 1
ATOM 1107 C CA . ASP A 1 142 ? 53.175 -37.336 12.271 1.00 17.14 140 ASP A CA 1
ATOM 1108 C C . ASP A 1 142 ? 52.735 -36.684 10.978 1.00 18.89 140 ASP A C 1
ATOM 1109 O O . ASP A 1 142 ? 51.614 -37.006 10.510 1.00 19.96 140 ASP A O 1
ATOM 1114 N N . LEU A 1 143 ? 53.527 -35.820 10.364 1.00 14.71 141 LEU A N 1
ATOM 1115 C CA . LEU A 1 143 ? 53.152 -35.230 9.053 1.00 14.61 141 LEU A CA 1
ATOM 1116 C C . LEU A 1 143 ? 53.841 -35.963 7.922 1.00 13.85 141 LEU A C 1
ATOM 1117 O O . LEU A 1 143 ? 53.493 -35.682 6.769 1.00 14.89 141 LEU A O 1
ATOM 1122 N N . PHE A 1 144 ? 54.787 -36.861 8.191 1.00 13.87 142 PHE A N 1
ATOM 1123 C CA . PHE A 1 144 ? 55.696 -37.414 7.168 1.00 14.25 142 PHE A CA 1
ATOM 1124 C C . PHE A 1 144 ? 55.582 -38.915 6.980 1.00 14.89 142 PHE A C 1
ATOM 1125 O O . PHE A 1 144 ? 56.338 -39.471 6.183 1.00 14.89 142 PHE A O 1
ATOM 1133 N N . THR A 1 145 ? 54.588 -39.582 7.584 1.00 15.58 143 THR A N 1
ATOM 1134 C CA . THR A 1 145 ? 54.348 -40.977 7.257 1.00 14.98 143 THR A CA 1
ATOM 1135 C C . THR A 1 145 ? 53.482 -41.131 6.021 1.00 15.49 143 THR A C 1
ATOM 1136 O O . THR A 1 145 ? 52.682 -40.186 5.715 1.00 16.24 143 THR A O 1
ATOM 1140 N N . ARG A 1 146 ? 53.642 -42.230 5.349 1.00 13.93 144 ARG A N 1
ATOM 1141 C CA . ARG A 1 146 ? 52.966 -42.503 4.088 1.00 13.54 144 ARG A CA 1
ATOM 1142 C C . ARG A 1 146 ? 51.805 -43.456 4.335 1.00 14.66 144 ARG A C 1
ATOM 1143 O O . ARG A 1 146 ? 51.365 -43.615 5.487 1.00 15.65 144 ARG A O 1
ATOM 1151 N N . TYR A 1 147 ? 51.243 -44.013 3.296 1.00 14.77 145 TYR A N 1
ATOM 1152 C CA . TYR A 1 147 ? 49.976 -44.761 3.351 1.00 16.71 145 TYR A CA 1
ATOM 1153 C C . TYR A 1 147 ? 50.052 -45.901 4.368 1.00 16.23 145 TYR A C 1
ATOM 1154 O O . TYR A 1 147 ? 49.110 -46.097 5.157 1.00 17.29 145 TYR A O 1
ATOM 1163 N N . HIS A 1 148 ? 51.203 -46.558 4.390 1.00 16.84 146 HIS A N 1
ATOM 1164 C CA . HIS A 1 148 ? 51.413 -47.757 5.263 1.00 17.16 146 HIS A CA 1
ATOM 1165 C C . HIS A 1 148 ? 52.253 -47.382 6.459 1.00 18.88 146 HIS A C 1
ATOM 1166 O O . HIS A 1 148 ? 52.772 -48.309 7.127 1.00 21.90 146 HIS A O 1
ATOM 1173 N N . GLY A 1 149 ? 52.438 -46.115 6.816 1.00 17.77 147 GLY A N 1
ATOM 1174 C CA . GLY A 1 149 ? 53.083 -45.693 8.071 1.00 17.93 147 GLY A CA 1
ATOM 1175 C C . GLY A 1 149 ? 54.567 -45.526 7.938 1.00 16.86 147 GLY A C 1
ATOM 1176 O O . GLY A 1 149 ? 55.209 -45.183 8.928 1.00 18.56 147 GLY A O 1
ATOM 1177 N N . ASP A 1 150 ? 55.073 -45.711 6.733 1.00 17.02 148 ASP A N 1
ATOM 1178 C CA . ASP A 1 150 ? 56.533 -45.583 6.473 1.00 16.26 148 ASP A CA 1
ATOM 1179 C C . ASP A 1 150 ? 56.870 -44.104 6.303 1.00 17.55 148 ASP A C 1
ATOM 1180 O O . ASP A 1 150 ? 56.115 -43.345 5.630 1.00 17.67 148 ASP A O 1
ATOM 1185 N N . LEU A 1 151 ? 57.969 -43.629 6.813 1.00 15.40 149 LEU A N 1
ATOM 1186 C CA . LEU A 1 151 ? 58.359 -42.217 6.754 1.00 15.05 149 LEU A CA 1
ATOM 1187 C C . LEU A 1 151 ? 58.965 -41.868 5.410 1.00 16.19 149 LEU A C 1
ATOM 1188 O O . LEU A 1 151 ? 59.836 -42.579 4.896 1.00 16.75 149 LEU A O 1
ATOM 1193 N N . PHE A 1 152 ? 58.568 -40.734 4.873 1.00 15.17 150 PHE A N 1
ATOM 1194 C CA . PHE A 1 152 ? 59.427 -40.006 3.935 1.00 14.54 150 PHE A CA 1
ATOM 1195 C C . PHE A 1 152 ? 60.748 -39.751 4.646 1.00 15.70 150 PHE A C 1
ATOM 1196 O O . PHE A 1 152 ? 60.765 -39.342 5.783 1.00 16.98 150 PHE A O 1
ATOM 1204 N N . SER A 1 153 ? 61.828 -39.897 3.894 1.00 16.43 151 SER A N 1
ATOM 1205 C CA . SER A 1 153 ? 63.162 -39.440 4.397 1.00 18.16 151 SER A CA 1
ATOM 1206 C C . SER A 1 153 ? 63.222 -37.932 4.531 1.00 19.12 151 SER A C 1
ATOM 1207 O O . SER A 1 153 ? 62.474 -37.192 3.823 1.00 16.96 151 SER A O 1
ATOM 1210 N N . TYR A 1 154 ? 64.084 -37.403 5.379 1.00 17.52 152 TYR A N 1
ATOM 1211 C CA . TYR A 1 154 ? 64.304 -35.949 5.474 1.00 18.34 152 TYR A CA 1
ATOM 1212 C C . TYR A 1 154 ? 64.600 -35.414 4.069 1.00 18.01 152 TYR A C 1
ATOM 1213 O O . TYR A 1 154 ? 64.034 -34.356 3.693 1.00 17.53 152 TYR A O 1
ATOM 1222 N N . GLU A 1 155 ? 65.454 -36.055 3.297 1.00 19.38 153 GLU A N 1
ATOM 1223 C CA . GLU A 1 155 ? 65.871 -35.505 1.999 1.00 20.39 153 GLU A CA 1
ATOM 1224 C C . GLU A 1 155 ? 64.665 -35.373 1.072 1.00 19.39 153 GLU A C 1
ATOM 1225 O O . GLU A 1 155 ? 64.660 -34.426 0.251 1.00 21.43 153 GLU A O 1
ATOM 1231 N N . GLU A 1 156 ? 63.691 -36.270 1.177 1.00 17.87 154 GLU A N 1
ATOM 1232 C CA . GLU A 1 156 ? 62.449 -36.254 0.347 1.00 18.52 154 GLU A CA 1
ATOM 1233 C C . GLU A 1 156 ? 61.527 -35.102 0.761 1.00 19.21 154 GLU A C 1
ATOM 1234 O O . GLU A 1 156 ? 60.631 -34.744 -0.097 1.00 18.50 154 GLU A O 1
ATOM 1240 N N . VAL A 1 157 ? 61.623 -34.570 1.953 1.00 16.18 155 VAL A N 1
ATOM 1241 C CA . VAL A 1 157 ? 60.699 -33.513 2.439 1.00 14.94 155 VAL A CA 1
ATOM 1242 C C . VAL A 1 157 ? 61.398 -32.193 2.759 1.00 15.27 155 VAL A C 1
ATOM 1243 O O . VAL A 1 157 ? 60.743 -31.265 3.137 1.00 16.01 155 VAL A O 1
ATOM 1247 N N . ASP A 1 158 ? 62.756 -32.103 2.625 1.00 16.52 156 ASP A N 1
ATOM 1248 C CA . ASP A 1 158 ? 63.519 -30.868 2.927 1.00 16.23 156 ASP A CA 1
ATOM 1249 C C . ASP A 1 158 ? 62.842 -29.637 2.309 1.00 15.37 156 ASP A C 1
ATOM 1250 O O . ASP A 1 158 ? 62.519 -28.715 3.028 1.00 15.95 156 ASP A O 1
ATOM 1255 N N . LEU A 1 159 ? 62.675 -29.613 0.998 1.00 14.47 157 LEU A N 1
ATOM 1256 C CA . LEU A 1 159 ? 62.138 -28.394 0.355 1.00 16.02 157 LEU A CA 1
ATOM 1257 C C . LEU A 1 159 ? 60.685 -28.119 0.759 1.00 15.37 157 LEU A C 1
ATOM 1258 O O . LEU A 1 159 ? 60.258 -26.965 0.841 1.00 15.58 157 LEU A O 1
ATOM 1263 N N . ILE A 1 160 ? 59.919 -29.188 1.039 1.00 15.22 158 ILE A N 1
ATOM 1264 C CA . ILE A 1 160 ? 58.528 -29.015 1.548 1.00 13.91 158 ILE A CA 1
ATOM 1265 C C . ILE A 1 160 ? 58.541 -28.387 2.925 1.00 14.08 158 ILE A C 1
ATOM 1266 O O . ILE A 1 160 ? 57.760 -27.488 3.187 1.00 14.43 158 ILE A O 1
ATOM 1271 N N . ILE A 1 161 ? 59.450 -28.865 3.813 1.00 14.68 159 ILE A N 1
ATOM 1272 C CA . ILE A 1 161 ? 59.614 -28.237 5.145 1.00 15.15 159 ILE A CA 1
ATOM 1273 C C . ILE A 1 161 ? 59.949 -26.768 4.989 1.00 13.52 159 ILE A C 1
ATOM 1274 O O . ILE A 1 161 ? 59.431 -25.931 5.681 1.00 15.29 159 ILE A O 1
ATOM 1279 N N . GLU A 1 162 ? 60.882 -26.471 4.095 1.00 14.24 160 GLU A N 1
ATOM 1280 C CA . GLU A 1 162 ? 61.252 -25.052 3.905 1.00 15.41 160 GLU A CA 1
ATOM 1281 C C . GLU A 1 162 ? 60.040 -24.218 3.457 1.00 14.58 160 GLU A C 1
ATOM 1282 O O . GLU A 1 162 ? 59.768 -23.160 4.000 1.00 15.52 160 GLU A O 1
ATOM 1288 N N . LYS A 1 163 ? 59.256 -24.763 2.521 1.00 15.14 161 LYS A N 1
ATOM 1289 C CA . LYS A 1 163 ? 58.023 -24.071 2.106 1.00 15.38 161 LYS A CA 1
ATOM 1290 C C . LYS A 1 163 ? 57.088 -23.828 3.307 1.00 14.71 161 LYS A C 1
ATOM 1291 O O . LYS A 1 163 ? 56.585 -22.776 3.538 1.00 15.06 161 LYS A O 1
ATOM 1297 N N . TRP A 1 164 ? 56.889 -24.887 4.115 1.00 14.44 162 TRP A N 1
ATOM 1298 C CA . TRP A 1 164 ? 56.004 -24.777 5.287 1.00 15.31 162 TRP A CA 1
ATOM 1299 C C . TRP A 1 164 ? 56.533 -23.741 6.281 1.00 15.75 162 TRP A C 1
ATOM 1300 O O . TRP A 1 164 ? 55.734 -23.038 6.862 1.00 15.12 162 TRP A O 1
ATOM 1311 N N . LEU A 1 165 ? 57.852 -23.742 6.514 1.00 16.69 163 LEU A N 1
ATOM 1312 C CA . LEU A 1 165 ? 58.430 -22.785 7.480 1.00 16.33 163 LEU A CA 1
ATOM 1313 C C . LEU A 1 165 ? 58.253 -21.365 6.946 1.00 15.44 163 LEU A C 1
ATOM 1314 O O . LEU A 1 165 ? 57.999 -20.474 7.741 1.00 17.12 163 LEU A O 1
ATOM 1319 N N . LYS A 1 166 ? 58.445 -21.158 5.656 1.00 15.78 164 LYS A N 1
ATOM 1320 C CA . LYS A 1 166 ? 58.271 -19.823 5.061 1.00 16.89 164 LYS A CA 1
ATOM 1321 C C . LYS A 1 166 ? 56.795 -19.425 5.115 1.00 16.67 164 LYS A C 1
ATOM 1322 O O . LYS A 1 166 ? 56.449 -18.290 5.372 1.00 16.91 164 LYS A O 1
ATOM 1328 N N . VAL A 1 167 ? 55.868 -20.389 4.901 1.00 16.18 165 VAL A N 1
ATOM 1329 C CA . VAL A 1 167 ? 54.434 -20.044 5.041 1.00 16.77 165 VAL A CA 1
ATOM 1330 C C . VAL A 1 167 ? 54.145 -19.620 6.470 1.00 16.78 165 VAL A C 1
ATOM 1331 O O . VAL A 1 167 ? 53.358 -18.679 6.699 1.00 17.39 165 VAL A O 1
ATOM 1335 N N . GLN A 1 168 ? 54.669 -20.320 7.484 1.00 17.42 166 GLN A N 1
ATOM 1336 C CA . GLN A 1 168 ? 54.444 -19.913 8.883 1.00 18.01 166 GLN A CA 1
ATOM 1337 C C . GLN A 1 168 ? 55.052 -18.514 9.134 1.00 18.37 166 GLN A C 1
ATOM 1338 O O . GLN A 1 168 ? 54.416 -17.712 9.826 1.00 20.04 166 GLN A O 1
ATOM 1344 N N . GLU A 1 169 ? 56.212 -18.242 8.585 1.00 17.72 167 GLU A N 1
ATOM 1345 C CA . GLU A 1 169 ? 56.860 -16.891 8.722 1.00 18.62 167 GLU A CA 1
ATOM 1346 C C . GLU A 1 169 ? 55.947 -15.825 8.092 1.00 19.38 167 GLU A C 1
ATOM 1347 O O . GLU A 1 169 ? 55.699 -14.776 8.683 1.00 19.83 167 GLU A O 1
ATOM 1353 N N . TYR A 1 170 ? 55.358 -16.113 6.947 1.00 17.18 168 TYR A N 1
ATOM 1354 C CA . TYR A 1 170 ? 54.382 -15.207 6.313 1.00 17.80 168 TYR A CA 1
ATOM 1355 C C . TYR A 1 170 ? 53.198 -14.954 7.246 1.00 19.14 168 TYR A C 1
ATOM 1356 O O . TYR A 1 170 ? 52.768 -13.797 7.494 1.00 19.96 168 TYR A O 1
ATOM 1365 N N . GLN A 1 171 ? 52.667 -16.039 7.819 1.00 20.52 169 GLN A N 1
ATOM 1366 C CA . GLN A 1 171 ? 51.470 -15.919 8.674 1.00 24.08 169 GLN A CA 1
ATOM 1367 C C . GLN A 1 171 ? 51.862 -15.128 9.913 1.00 23.63 169 GLN A C 1
ATOM 1368 O O . GLN A 1 171 ? 51.027 -14.354 10.408 1.00 25.77 169 GLN A O 1
ATOM 1374 N N . ASP A 1 172 ? 53.078 -15.269 10.405 1.00 23.05 170 ASP A N 1
ATOM 1375 C CA . ASP A 1 172 ? 53.556 -14.486 11.581 1.00 27.39 170 ASP A CA 1
ATOM 1376 C C . ASP A 1 172 ? 53.641 -12.984 11.202 1.00 27.18 170 ASP A C 1
ATOM 1377 O O . ASP A 1 172 ? 53.295 -12.103 12.076 1.00 28.59 170 ASP A O 1
ATOM 1382 N N . ILE A 1 173 ? 54.050 -12.645 9.976 1.00 24.73 171 ILE A N 1
ATOM 1383 C CA . ILE A 1 173 ? 54.106 -11.217 9.532 1.00 26.18 171 ILE A CA 1
ATOM 1384 C C . ILE A 1 173 ? 52.685 -10.669 9.517 1.00 28.43 171 ILE A C 1
ATOM 1385 O O . ILE A 1 173 ? 52.427 -9.559 10.051 1.00 32.65 171 ILE A O 1
ATOM 1390 N N . ILE A 1 174 ? 51.732 -11.405 8.956 1.00 26.98 172 ILE A N 1
ATOM 1391 C CA . ILE A 1 174 ? 50.336 -10.926 8.978 1.00 29.47 172 ILE A CA 1
ATOM 1392 C C . ILE A 1 174 ? 49.966 -10.631 10.444 1.00 37.44 172 ILE A C 1
ATOM 1393 O O . ILE A 1 174 ? 49.429 -9.556 10.716 1.00 33.78 172 ILE A O 1
ATOM 1398 N N . GLU A 1 175 ? 50.188 -11.557 11.378 1.00 36.87 173 GLU A N 1
ATOM 1399 C CA . GLU A 1 175 ? 49.673 -11.331 12.765 1.00 40.23 173 GLU A CA 1
ATOM 1400 C C . GLU A 1 175 ? 50.412 -10.122 13.367 1.00 40.49 173 GLU A C 1
ATOM 1401 O O . GLU A 1 175 ? 49.780 -9.364 14.138 1.00 40.72 173 GLU A O 1
ATOM 1407 N N . SER A 1 176 ? 51.663 -9.881 12.973 1.00 38.52 174 SER A N 1
ATOM 1408 C CA . SER A 1 176 ? 52.492 -8.739 13.439 1.00 42.68 174 SER A CA 1
ATOM 1409 C C . SER A 1 176 ? 51.850 -7.419 12.979 1.00 49.57 174 SER A C 1
ATOM 1410 O O . SER A 1 176 ? 51.681 -6.506 13.815 1.00 50.89 174 SER A O 1
ATOM 1413 N N . VAL A 1 177 ? 51.480 -7.333 11.697 1.00 45.78 175 VAL A N 1
ATOM 1414 C CA . VAL A 1 177 ? 50.852 -6.126 11.088 1.00 42.46 175 VAL A CA 1
ATOM 1415 C C . VAL A 1 177 ? 49.495 -5.915 11.760 1.00 44.69 175 VAL A C 1
ATOM 1416 O O . VAL A 1 177 ? 49.256 -4.785 12.206 1.00 46.75 175 VAL A O 1
ATOM 1420 N N . VAL A 1 178 ? 48.693 -6.971 11.932 1.00 44.08 176 VAL A N 1
ATOM 1421 C CA . VAL A 1 178 ? 47.384 -6.901 12.651 1.00 45.13 176 VAL A CA 1
ATOM 1422 C C . VAL A 1 178 ? 47.616 -6.292 14.047 1.00 51.31 176 VAL A C 1
ATOM 1423 O O . VAL A 1 178 ? 46.867 -5.374 14.402 1.00 58.86 176 VAL A O 1
ATOM 1427 N N . ALA A 1 179 ? 48.625 -6.758 14.793 1.00 50.54 177 ALA A N 1
ATOM 1428 C CA . ALA A 1 179 ? 48.946 -6.290 16.170 1.00 54.84 177 ALA A CA 1
ATOM 1429 C C . ALA A 1 179 ? 49.391 -4.812 16.180 1.00 58.56 177 ALA A C 1
ATOM 1430 O O . ALA A 1 179 ? 49.089 -4.119 17.173 1.00 65.36 177 ALA A O 1
ATOM 1432 N N . ASN A 1 180 ? 50.053 -4.325 15.126 1.00 61.34 178 ASN A N 1
ATOM 1433 C CA . ASN A 1 180 ? 50.644 -2.955 15.077 1.00 66.01 178 ASN A CA 1
ATOM 1434 C C . ASN A 1 180 ? 49.635 -1.930 14.527 1.00 69.07 178 ASN A C 1
ATOM 1435 O O . ASN A 1 180 ? 50.078 -0.819 14.154 1.00 64.59 178 ASN A O 1
ATOM 1440 N N . THR A 1 181 ? 48.339 -2.263 14.500 1.00 73.31 179 THR A N 1
ATOM 1441 C CA . THR A 1 181 ? 47.264 -1.450 13.864 1.00 73.02 179 THR A CA 1
ATOM 1442 C C . THR A 1 181 ? 46.235 -1.046 14.930 1.00 73.97 179 THR A C 1
ATOM 1443 O O . THR A 1 181 ? 45.451 -1.937 15.312 1.00 79.27 179 THR A O 1
ATOM 1447 N N . ASP A 1 202 ? 45.913 4.001 10.815 1.00 68.12 200 ASP A N 1
ATOM 1448 C CA . ASP A 1 202 ? 45.981 5.297 10.082 1.00 67.30 200 ASP A CA 1
ATOM 1449 C C . ASP A 1 202 ? 45.589 5.048 8.613 1.00 62.49 200 ASP A C 1
ATOM 1450 O O . ASP A 1 202 ? 44.383 5.124 8.289 1.00 54.86 200 ASP A O 1
ATOM 1455 N N . ASN A 1 203 ? 46.534 4.714 7.738 1.00 56.99 201 ASN A N 1
ATOM 1456 C CA . ASN A 1 203 ? 46.166 4.391 6.334 1.00 60.01 201 ASN A CA 1
ATOM 1457 C C . ASN A 1 203 ? 45.665 2.930 6.247 1.00 47.56 201 ASN A C 1
ATOM 1458 O O . ASN A 1 203 ? 45.121 2.591 5.205 1.00 44.43 201 ASN A O 1
ATOM 1463 N N . ALA A 1 204 ? 45.768 2.123 7.309 1.00 41.80 202 ALA A N 1
ATOM 1464 C CA . ALA A 1 204 ? 45.011 0.849 7.451 1.00 43.52 202 ALA A CA 1
ATOM 1465 C C . ALA A 1 204 ? 43.505 1.149 7.484 1.00 40.50 202 ALA A C 1
ATOM 1466 O O . ALA A 1 204 ? 42.724 0.462 6.788 1.00 40.48 202 ALA A O 1
ATOM 1468 N N . VAL A 1 205 ? 43.083 2.149 8.269 1.00 40.83 203 VAL A N 1
ATOM 1469 C CA . VAL A 1 205 ? 41.638 2.508 8.395 1.00 36.61 203 VAL A CA 1
ATOM 1470 C C . VAL A 1 205 ? 41.164 2.985 7.014 1.00 35.77 203 VAL A C 1
ATOM 1471 O O . VAL A 1 205 ? 40.065 2.602 6.590 1.00 35.18 203 VAL A O 1
ATOM 1475 N N . ARG A 1 206 ? 41.989 3.753 6.309 1.00 35.10 204 ARG A N 1
ATOM 1476 C CA . ARG A 1 206 ? 41.691 4.255 4.951 1.00 38.52 204 ARG A CA 1
ATOM 1477 C C . ARG A 1 206 ? 41.518 3.051 4.006 1.00 35.00 204 ARG A C 1
ATOM 1478 O O . ARG A 1 206 ? 40.501 2.983 3.272 1.00 34.66 204 ARG A O 1
ATOM 1486 N N . TRP A 1 207 ? 42.519 2.169 3.995 1.00 31.72 205 TRP A N 1
ATOM 1487 C CA . TRP A 1 207 ? 42.547 0.991 3.073 1.00 27.29 205 TRP A CA 1
ATOM 1488 C C . TRP A 1 207 ? 41.312 0.127 3.354 1.00 26.19 205 TRP A C 1
ATOM 1489 O O . TRP A 1 207 ? 40.566 -0.184 2.416 1.00 27.34 205 TRP A O 1
ATOM 1500 N N . ILE A 1 208 ? 41.062 -0.178 4.627 1.00 25.35 206 ILE A N 1
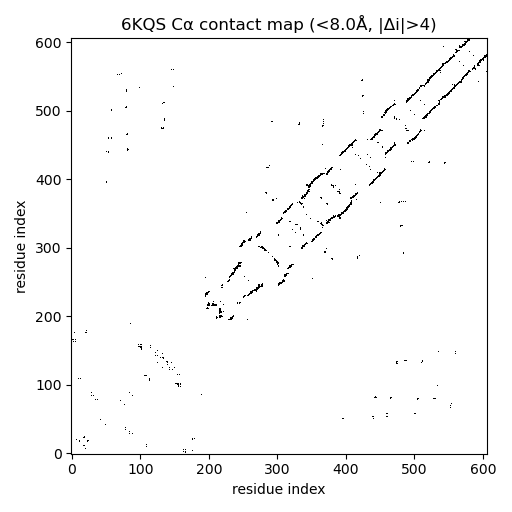ATOM 1501 C CA . ILE A 1 208 ? 39.932 -1.056 5.033 1.00 27.93 206 ILE A CA 1
ATOM 1502 C C . ILE A 1 208 ? 38.590 -0.393 4.698 1.00 32.38 206 ILE A C 1
ATOM 1503 O O . ILE A 1 208 ? 37.675 -1.079 4.193 1.00 29.22 206 ILE A O 1
ATOM 1508 N N . THR A 1 209 ? 38.453 0.915 4.967 1.00 35.17 207 THR A N 1
ATOM 1509 C CA . THR A 1 209 ? 37.211 1.660 4.646 1.00 33.97 207 THR A CA 1
ATOM 1510 C C . THR A 1 209 ? 36.931 1.543 3.150 1.00 31.70 207 THR A C 1
ATOM 1511 O O . THR A 1 209 ? 35.780 1.208 2.821 1.00 32.58 207 THR A O 1
ATOM 1515 N N . GLU A 1 210 ? 37.919 1.804 2.295 1.00 29.71 208 GLU A N 1
ATOM 1516 C CA . GLU A 1 210 ? 37.735 1.733 0.815 1.00 31.00 208 GLU A CA 1
ATOM 1517 C C . GLU A 1 210 ? 37.437 0.278 0.398 1.00 27.90 208 GLU A C 1
ATOM 1518 O O . GLU A 1 210 ? 36.591 0.044 -0.472 1.00 26.30 208 GLU A O 1
ATOM 1524 N N . PHE A 1 211 ? 38.133 -0.685 1.003 1.00 26.51 209 PHE A N 1
ATOM 1525 C CA . PHE A 1 211 ? 37.928 -2.118 0.653 1.00 24.78 209 PHE A CA 1
ATOM 1526 C C . PHE A 1 211 ? 36.486 -2.502 0.941 1.00 25.59 209 PHE A C 1
ATOM 1527 O O . PHE A 1 211 ? 35.842 -3.193 0.142 1.00 24.73 209 PHE A O 1
ATOM 1535 N N . GLU A 1 212 ? 35.939 -2.058 2.070 1.00 25.52 210 GLU A N 1
ATOM 1536 C CA . GLU A 1 212 ? 34.540 -2.402 2.423 1.00 28.85 210 GLU A CA 1
ATOM 1537 C C . GLU A 1 212 ? 33.593 -1.891 1.337 1.00 27.68 210 GLU A C 1
ATOM 1538 O O . GLU A 1 212 ? 32.646 -2.578 0.949 1.00 29.38 210 GLU A O 1
ATOM 1544 N N . LYS A 1 213 ? 33.804 -0.664 0.867 1.00 26.17 211 LYS A N 1
ATOM 1545 C CA . LYS A 1 213 ? 32.941 -0.088 -0.200 1.00 28.92 211 LYS A CA 1
ATOM 1546 C C . LYS A 1 213 ? 33.114 -0.870 -1.513 1.00 24.62 211 LYS A C 1
ATOM 1547 O O . LYS A 1 213 ? 32.130 -1.156 -2.162 1.00 27.34 211 LYS A O 1
ATOM 1553 N N . ILE A 1 214 ? 34.350 -1.198 -1.878 1.00 24.98 212 ILE A N 1
ATOM 1554 C CA . ILE A 1 214 ? 34.691 -1.988 -3.093 1.00 26.16 212 ILE A CA 1
ATOM 1555 C C . ILE A 1 214 ? 34.024 -3.372 -2.955 1.00 21.43 212 ILE A C 1
ATOM 1556 O O . ILE A 1 214 ? 33.401 -3.821 -3.892 1.00 21.83 212 ILE A O 1
ATOM 1561 N N . TRP A 1 215 ? 34.155 -4.011 -1.804 1.00 23.48 213 TRP A N 1
ATOM 1562 C CA . TRP A 1 215 ? 33.547 -5.352 -1.606 1.00 24.74 213 TRP A CA 1
ATOM 1563 C C . TRP A 1 215 ? 32.037 -5.333 -1.836 1.00 23.47 213 TRP A C 1
ATOM 1564 O O . TRP A 1 215 ? 31.476 -6.191 -2.538 1.00 22.28 213 TRP A O 1
ATOM 1575 N N . ASN A 1 216 ? 31.362 -4.305 -1.291 1.00 26.23 214 ASN A N 1
ATOM 1576 C CA . ASN A 1 216 ? 29.895 -4.143 -1.429 1.00 26.00 214 ASN A CA 1
ATOM 1577 C C . ASN A 1 216 ? 29.538 -3.971 -2.895 1.00 25.25 214 ASN A C 1
ATOM 1578 O O . ASN A 1 216 ? 28.596 -4.581 -3.362 1.00 25.05 214 ASN A O 1
ATOM 1583 N N . GLN A 1 217 ? 30.322 -3.186 -3.622 1.00 25.17 215 GLN A N 1
ATOM 1584 C CA . GLN A 1 217 ? 30.122 -3.023 -5.072 1.00 26.50 215 GLN A CA 1
ATOM 1585 C C . GLN A 1 217 ? 30.268 -4.340 -5.816 1.00 23.46 215 GLN A C 1
ATOM 1586 O O . GLN A 1 217 ? 29.505 -4.626 -6.737 1.00 23.69 215 GLN A O 1
ATOM 1600 N N . GLN A 1 219 ? 29.836 -7.348 -4.594 1.00 23.35 217 GLN A N 1
ATOM 1601 C CA . GLN A 1 219 ? 28.682 -8.196 -4.278 1.00 25.72 217 GLN A CA 1
ATOM 1602 C C . GLN A 1 219 ? 27.471 -7.798 -5.141 1.00 27.39 217 GLN A C 1
ATOM 1603 O O . GLN A 1 219 ? 26.782 -8.663 -5.690 1.00 23.83 217 GLN A O 1
ATOM 1609 N N . GLU A 1 220 ? 27.260 -6.490 -5.318 1.00 26.40 218 GLU A N 1
ATOM 1610 C CA . GLU A 1 220 ? 26.123 -6.001 -6.138 1.00 29.16 218 GLU A CA 1
ATOM 1611 C C . GLU A 1 220 ? 26.294 -6.485 -7.569 1.00 25.80 218 GLU A C 1
ATOM 1612 O O . GLU A 1 220 ? 25.314 -6.860 -8.181 1.00 28.02 218 GLU A O 1
ATOM 1618 N N . GLU A 1 221 ? 27.520 -6.488 -8.100 1.00 25.43 219 GLU A N 1
ATOM 1619 C CA . GLU A 1 221 ? 27.774 -6.896 -9.502 1.00 25.80 219 GLU A CA 1
ATOM 1620 C C . GLU A 1 221 ? 27.571 -8.412 -9.629 1.00 25.62 219 GLU A C 1
ATOM 1621 O O . GLU A 1 221 ? 27.021 -8.878 -10.619 1.00 25.70 219 GLU A O 1
ATOM 1627 N N . LYS A 1 222 ? 28.082 -9.183 -8.666 1.00 26.02 220 LYS A N 1
ATOM 1628 C CA . LYS A 1 222 ? 27.841 -10.661 -8.672 1.00 27.00 220 LYS A CA 1
ATOM 1629 C C . LYS A 1 222 ? 26.340 -10.947 -8.672 1.00 25.68 220 LYS A C 1
ATOM 1630 O O . LYS A 1 222 ? 25.880 -11.778 -9.443 1.00 27.67 220 LYS A O 1
ATOM 1636 N N . ARG A 1 223 ? 25.611 -10.294 -7.776 1.00 28.46 221 ARG A N 1
ATOM 1637 C CA . ARG A 1 223 ? 24.158 -10.552 -7.597 1.00 27.85 221 ARG A CA 1
ATOM 1638 C C . ARG A 1 223 ? 23.371 -10.162 -8.850 1.00 29.88 221 ARG A C 1
ATOM 1639 O O . ARG A 1 223 ? 22.426 -10.890 -9.210 1.00 30.45 221 ARG A O 1
ATOM 1647 N N . LEU A 1 224 ? 23.765 -9.089 -9.520 1.00 29.15 222 LEU A N 1
ATOM 1648 C CA . LEU A 1 224 ? 23.097 -8.662 -10.780 1.00 36.13 222 LEU A CA 1
ATOM 1649 C C . LEU A 1 224 ? 23.167 -9.790 -11.808 1.00 37.77 222 LEU A C 1
ATOM 1650 O O . LEU A 1 224 ? 22.169 -10.028 -12.507 1.00 46.22 222 LEU A O 1
ATOM 1655 N N . ARG A 1 225 ? 24.302 -10.488 -11.875 1.00 34.19 223 ARG A N 1
ATOM 1656 C CA . ARG A 1 225 ? 24.551 -11.558 -12.877 1.00 41.85 223 ARG A CA 1
ATOM 1657 C C . ARG A 1 225 ? 23.522 -12.679 -12.633 1.00 42.89 223 ARG A C 1
ATOM 1658 O O . ARG A 1 225 ? 23.281 -13.473 -13.542 1.00 49.98 223 ARG A O 1
ATOM 1666 N N . GLU A 1 226 ? 22.836 -12.663 -11.487 1.00 50.27 224 GLU A N 1
ATOM 1667 C CA . GLU A 1 226 ? 21.686 -13.561 -11.179 1.00 52.40 224 GLU A CA 1
ATOM 1668 C C . GLU A 1 226 ? 20.360 -12.841 -11.454 1.00 58.15 224 GLU A C 1
ATOM 1669 O O . GLU A 1 226 ? 19.570 -13.431 -12.225 1.00 58.83 224 GLU A O 1
ATOM 1675 N N . GLY A 1 244 ? 3.373 -24.184 -13.435 1.00 49.48 242 GLY A N 1
ATOM 1676 C CA . GLY A 1 244 ? 4.064 -24.374 -12.140 1.00 40.98 242 GLY A CA 1
ATOM 1677 C C . GLY A 1 244 ? 3.630 -23.366 -11.092 1.00 39.29 242 GLY A C 1
ATOM 1678 O O . GLY A 1 244 ? 3.153 -22.298 -11.451 1.00 43.83 242 GLY A O 1
ATOM 1679 N N . HIS A 1 245 ? 3.844 -23.680 -9.814 1.00 32.55 243 HIS A N 1
ATOM 1680 C CA . HIS A 1 245 ? 3.620 -22.756 -8.672 1.00 32.29 243 HIS A CA 1
ATOM 1681 C C . HIS A 1 245 ? 4.964 -22.265 -8.136 1.00 31.57 243 HIS A C 1
ATOM 1682 O O . HIS A 1 245 ? 5.837 -23.124 -7.956 1.00 28.50 243 HIS A O 1
ATOM 1689 N N . CYS A 1 246 ? 5.057 -21.002 -7.745 1.00 26.40 244 CYS A N 1
ATOM 1690 C CA . CYS A 1 246 ? 6.257 -20.425 -7.106 1.00 31.16 244 CYS A CA 1
ATOM 1691 C C . CYS A 1 246 ? 5.976 -20.284 -5.619 1.00 28.33 244 CYS A C 1
ATOM 1692 O O . CYS A 1 246 ? 5.075 -19.562 -5.235 1.00 27.38 244 CYS A O 1
ATOM 1695 N N . TYR A 1 247 ? 6.781 -20.939 -4.800 1.00 23.29 245 TYR A N 1
ATOM 1696 C CA . TYR A 1 247 ? 6.721 -20.860 -3.331 1.00 20.79 245 TYR A CA 1
ATOM 1697 C C . TYR A 1 247 ? 7.854 -19.984 -2.880 1.00 21.30 245 TYR A C 1
ATOM 1698 O O . TYR A 1 247 ? 9.012 -20.205 -3.327 1.00 25.78 245 TYR A O 1
ATOM 1707 N N . TYR A 1 248 ? 7.601 -19.073 -1.992 1.00 18.33 246 TYR A N 1
ATOM 1708 C CA . TYR A 1 248 ? 8.557 -18.140 -1.409 1.00 19.10 246 TYR A CA 1
ATOM 1709 C C . TYR A 1 248 ? 8.708 -18.476 0.059 1.00 19.17 246 TYR A C 1
ATOM 1710 O O . TYR A 1 248 ? 7.708 -18.763 0.724 1.00 18.46 246 TYR A O 1
ATOM 1719 N N . VAL A 1 249 ? 9.945 -18.519 0.536 1.00 18.66 247 VAL A N 1
ATOM 1720 C CA . VAL A 1 249 ? 10.284 -18.831 1.936 1.00 17.27 247 VAL A CA 1
ATOM 1721 C C . VAL A 1 249 ? 11.181 -17.730 2.448 1.00 17.16 247 VAL A C 1
ATOM 1722 O O . VAL A 1 249 ? 12.250 -17.466 1.884 1.00 17.82 247 VAL A O 1
ATOM 1726 N N . SER A 1 250 ? 10.854 -17.168 3.587 1.00 18.30 248 SER A N 1
ATOM 1727 C CA . SER A 1 250 ? 11.602 -16.097 4.225 1.00 19.77 248 SER A CA 1
ATOM 1728 C C . SER A 1 250 ? 11.788 -16.423 5.698 1.00 19.85 248 SER A C 1
ATOM 1729 O O . SER A 1 250 ? 10.779 -16.448 6.420 1.00 19.52 248 SER A O 1
ATOM 1732 N N . SER A 1 251 ? 12.998 -16.653 6.172 1.00 18.89 249 SER A N 1
ATOM 1733 C CA . SER A 1 251 ? 13.213 -16.932 7.606 1.00 19.37 249 SER A CA 1
ATOM 1734 C C . SER A 1 251 ? 12.797 -15.725 8.444 1.00 23.57 249 SER A C 1
ATOM 1735 O O . SER A 1 251 ? 12.361 -15.930 9.587 1.00 25.10 249 SER A O 1
ATOM 1738 N N . ILE A 1 252 ? 12.962 -14.522 7.915 1.00 22.62 250 ILE A N 1
ATOM 1739 C CA . ILE A 1 252 ? 12.684 -13.301 8.728 1.00 26.13 250 ILE A CA 1
ATOM 1740 C C . ILE A 1 252 ? 11.189 -12.979 8.689 1.00 26.68 250 ILE A C 1
ATOM 1741 O O . ILE A 1 252 ? 10.656 -12.656 9.803 1.00 30.53 250 ILE A O 1
ATOM 1746 N N . HIS A 1 253 ? 10.533 -13.051 7.526 1.00 24.06 251 HIS A N 1
ATOM 1747 C CA . HIS A 1 253 ? 9.171 -12.445 7.317 1.00 26.58 251 HIS A CA 1
ATOM 1748 C C . HIS A 1 253 ? 8.067 -13.494 7.226 1.00 26.35 251 HIS A C 1
ATOM 1749 O O . HIS A 1 253 ? 6.888 -13.139 7.163 1.00 27.42 251 HIS A O 1
ATOM 1756 N N . GLY A 1 254 ? 8.399 -14.760 7.040 1.00 22.21 252 GLY A N 1
ATOM 1757 C CA . GLY A 1 254 ? 7.415 -15.778 6.692 1.00 21.10 252 GLY A CA 1
ATOM 1758 C C . GLY A 1 254 ? 6.662 -16.371 7.872 1.00 18.87 252 GLY A C 1
ATOM 1759 O O . GLY A 1 254 ? 6.950 -16.043 9.048 1.00 22.26 252 GLY A O 1
ATOM 1760 N N . ASP A 1 255 ? 5.747 -17.261 7.515 1.00 19.90 253 ASP A N 1
ATOM 1761 C CA . ASP A 1 255 ? 4.931 -18.046 8.481 1.00 22.27 253 ASP A CA 1
ATOM 1762 C C . ASP A 1 255 ? 4.561 -19.324 7.778 1.00 20.04 253 ASP A C 1
ATOM 1763 O O . ASP A 1 255 ? 4.034 -19.279 6.674 1.00 20.54 253 ASP A O 1
ATOM 1768 N N . ASP A 1 256 ? 4.755 -20.472 8.423 1.00 18.88 254 ASP A N 1
ATOM 1769 C CA . ASP A 1 256 ? 4.476 -21.757 7.765 1.00 20.01 254 ASP A CA 1
ATOM 1770 C C . ASP A 1 256 ? 2.972 -22.010 7.594 1.00 21.51 254 ASP A C 1
ATOM 1771 O O . ASP A 1 256 ? 2.650 -22.987 6.893 1.00 22.86 254 ASP A O 1
ATOM 1776 N N . ALA A 1 257 ? 2.119 -21.165 8.194 1.00 24.98 255 ALA A N 1
ATOM 1777 C CA . ALA A 1 257 ? 0.657 -21.211 7.924 1.00 26.25 255 ALA A CA 1
ATOM 1778 C C . ALA A 1 257 ? 0.290 -20.412 6.668 1.00 26.77 255 ALA A C 1
ATOM 1779 O O . ALA A 1 257 ? -0.846 -20.622 6.173 1.00 27.39 255 ALA A O 1
ATOM 1781 N N . ASN A 1 258 ? 1.230 -19.665 6.073 1.00 25.00 256 ASN A N 1
ATOM 1782 C CA . ASN A 1 258 ? 0.965 -18.866 4.846 1.00 25.30 256 ASN A CA 1
ATOM 1783 C C . ASN A 1 258 ? 0.847 -19.740 3.604 1.00 27.55 256 ASN A C 1
ATOM 1784 O O . ASN A 1 258 ? 1.258 -20.923 3.593 1.00 26.73 256 ASN A O 1
ATOM 1789 N N . ASP A 1 259 ? 0.302 -19.170 2.528 1.00 26.80 257 ASP A N 1
ATOM 1790 C CA . ASP A 1 259 ? 0.130 -19.916 1.266 1.00 26.15 257 ASP A CA 1
ATOM 1791 C C . ASP A 1 259 ? 1.454 -19.946 0.484 1.00 24.51 257 ASP A C 1
ATOM 1792 O O . ASP A 1 259 ? 1.551 -20.753 -0.436 1.00 27.55 257 ASP A O 1
ATOM 1797 N N . GLY A 1 260 ? 2.429 -19.145 0.886 1.00 23.05 258 GLY A N 1
ATOM 1798 C CA . GLY A 1 260 ? 3.792 -19.223 0.288 1.00 23.81 258 GLY A CA 1
ATOM 1799 C C . GLY A 1 260 ? 3.950 -18.314 -0.923 1.00 26.97 258 GLY A C 1
ATOM 1800 O O . GLY A 1 260 ? 4.862 -18.537 -1.770 1.00 22.58 258 GLY A O 1
ATOM 1801 N N . THR A 1 261 ? 3.087 -17.311 -1.055 1.00 26.20 259 THR A N 1
ATOM 1802 C CA . THR A 1 261 ? 3.254 -16.272 -2.089 1.00 25.84 259 THR A CA 1
ATOM 1803 C C . THR A 1 261 ? 4.337 -15.333 -1.632 1.00 24.05 259 THR A C 1
ATOM 1804 O O . THR A 1 261 ? 4.757 -15.329 -0.447 1.00 23.54 259 THR A O 1
ATOM 1808 N N . GLU A 1 262 ? 4.792 -14.460 -2.529 1.00 25.28 260 GLU A N 1
ATOM 1809 C CA . GLU A 1 262 ? 5.856 -13.513 -2.168 1.00 24.54 260 GLU A CA 1
ATOM 1810 C C . GLU A 1 262 ? 5.391 -12.593 -1.018 1.00 25.57 260 GLU A C 1
ATOM 1811 O O . GLU A 1 262 ? 6.180 -12.237 -0.145 1.00 26.54 260 GLU A O 1
ATOM 1817 N N . ASP A 1 263 ? 4.135 -12.175 -1.047 1.00 28.48 261 ASP A N 1
ATOM 1818 C CA . ASP A 1 263 ? 3.572 -11.283 -0.009 1.00 32.07 261 ASP A CA 1
ATOM 1819 C C . ASP A 1 263 ? 3.345 -12.059 1.294 1.00 27.76 261 ASP A C 1
ATOM 1820 O O . ASP A 1 263 ? 3.423 -11.422 2.347 1.00 30.45 261 ASP A O 1
ATOM 1825 N N . GLN A 1 264 ? 3.040 -13.363 1.209 1.00 27.64 262 GLN A N 1
ATOM 1826 C CA A GLN A 1 264 ? 2.847 -14.200 2.416 0.50 24.97 262 GLN A CA 1
ATOM 1827 C CA B GLN A 1 264 ? 2.824 -14.210 2.408 0.50 25.94 262 GLN A CA 1
ATOM 1828 C C . GLN A 1 264 ? 3.734 -15.441 2.315 1.00 21.75 262 GLN A C 1
ATOM 1829 O O . GLN A 1 264 ? 3.248 -16.520 2.050 1.00 22.52 262 GLN A O 1
ATOM 1840 N N . PRO A 1 265 ? 5.058 -15.281 2.507 1.00 22.69 263 PRO A N 1
ATOM 1841 C CA . 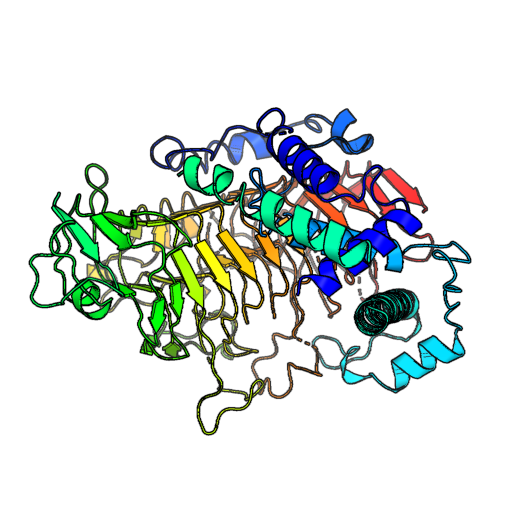PRO A 1 265 ? 5.957 -16.420 2.304 1.00 21.27 263 PRO A CA 1
ATOM 1842 C C . PRO A 1 265 ? 5.925 -17.412 3.467 1.00 21.60 263 PRO A C 1
ATOM 1843 O O . PRO A 1 265 ? 5.511 -17.076 4.569 1.00 21.36 263 PRO A O 1
ATOM 1847 N N . LEU A 1 266 ? 6.346 -18.637 3.170 1.00 19.77 264 LEU A N 1
ATOM 1848 C CA . LEU A 1 266 ? 6.599 -19.640 4.243 1.00 18.49 264 LEU A CA 1
ATOM 1849 C C . LEU A 1 266 ? 7.784 -19.165 5.070 1.00 18.82 264 LEU A C 1
ATOM 1850 O O . LEU A 1 266 ? 8.490 -18.239 4.668 1.00 18.12 264 LEU A O 1
ATOM 1855 N N . LYS A 1 267 ? 8.031 -19.802 6.209 1.00 16.72 265 LYS A N 1
ATOM 1856 C CA . LYS A 1 267 ? 9.093 -19.415 7.130 1.00 18.13 265 LYS A CA 1
ATOM 1857 C C . LYS A 1 267 ? 10.247 -20.423 7.094 1.00 17.13 265 LYS A C 1
ATOM 1858 O O . LYS A 1 267 ? 11.379 -19.941 7.243 1.00 18.63 265 LYS A O 1
ATOM 1864 N N . SER A 1 268 ? 9.968 -21.700 7.011 1.00 17.32 266 SER A N 1
ATOM 1865 C CA . SER A 1 268 ? 11.015 -22.738 7.281 1.00 16.20 266 SER A CA 1
ATOM 1866 C C . SER A 1 268 ? 11.189 -23.705 6.125 1.00 15.53 266 SER A C 1
ATOM 1867 O O . SER A 1 268 ? 10.354 -23.926 5.299 1.00 15.61 266 SER A O 1
ATOM 1870 N N . LEU A 1 269 ? 12.355 -24.360 6.138 1.00 16.05 267 LEU A N 1
ATOM 1871 C CA . LEU A 1 269 ? 12.633 -25.445 5.178 1.00 15.47 267 LEU A CA 1
ATOM 1872 C C . LEU A 1 269 ? 11.799 -26.681 5.513 1.00 14.29 267 LEU A C 1
ATOM 1873 O O . LEU A 1 269 ? 11.595 -27.502 4.639 1.00 15.30 267 LEU A O 1
ATOM 1878 N N . TYR A 1 270 ? 11.325 -26.836 6.759 1.00 15.49 268 TYR A N 1
ATOM 1879 C CA . TYR A 1 270 ? 10.490 -28.002 7.086 1.00 16.50 268 TYR A CA 1
ATOM 1880 C C . TYR A 1 270 ? 9.191 -27.950 6.265 1.00 15.14 268 TYR A C 1
ATOM 1881 O O . TYR A 1 270 ? 8.704 -28.967 5.769 1.00 15.60 268 TYR A O 1
ATOM 1890 N N . ALA A 1 271 ? 8.651 -26.758 6.114 1.00 17.02 269 ALA A N 1
ATOM 1891 C CA . ALA A 1 271 ? 7.451 -26.536 5.274 1.00 16.53 269 ALA A CA 1
ATOM 1892 C C . ALA A 1 271 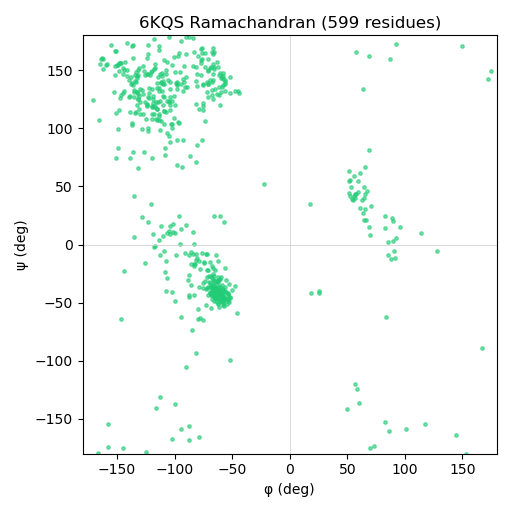? 7.741 -26.922 3.824 1.00 15.17 269 ALA A C 1
ATOM 1893 O O . ALA A 1 271 ? 6.892 -27.549 3.178 1.00 17.54 269 ALA A O 1
ATOM 1895 N N . VAL A 1 272 ? 8.946 -26.566 3.340 1.00 16.01 270 VAL A N 1
ATOM 1896 C CA . VAL A 1 272 ? 9.346 -26.967 1.965 1.00 15.28 270 VAL A CA 1
ATOM 1897 C C . VAL A 1 272 ? 9.461 -28.489 1.853 1.00 16.18 270 VAL A C 1
ATOM 1898 O O . VAL A 1 272 ? 9.019 -29.112 0.895 1.00 16.50 270 VAL A O 1
ATOM 1902 N N . ASN A 1 273 ? 10.029 -29.124 2.874 1.00 14.98 271 ASN A N 1
ATOM 1903 C CA . ASN A 1 273 ? 10.193 -30.584 2.895 1.00 16.01 271 ASN A CA 1
ATOM 1904 C C . ASN A 1 273 ? 8.838 -31.297 2.802 1.00 15.84 271 ASN A C 1
ATOM 1905 O O . ASN A 1 273 ? 8.777 -32.464 2.354 1.00 17.73 271 ASN A O 1
ATOM 1910 N N . ARG A 1 274 ? 7.777 -30.644 3.273 1.00 16.40 272 ARG A N 1
ATOM 1911 C CA . ARG A 1 274 ? 6.406 -31.239 3.236 1.00 17.40 272 ARG A CA 1
ATOM 1912 C C . ARG A 1 274 ? 5.661 -30.878 1.950 1.00 19.88 272 ARG A C 1
ATOM 1913 O O . ARG A 1 274 ? 4.572 -31.433 1.793 1.00 21.06 272 ARG A O 1
ATOM 1921 N N . LEU A 1 275 ? 6.166 -30.016 1.103 1.00 18.08 273 LEU A N 1
ATOM 1922 C CA . LEU A 1 275 ? 5.444 -29.627 -0.141 1.00 19.48 273 LEU A CA 1
ATOM 1923 C C . LEU A 1 275 ? 5.449 -30.771 -1.116 1.00 20.75 273 LEU A C 1
ATOM 1924 O O . LEU A 1 275 ? 6.504 -31.385 -1.375 1.00 21.79 273 LEU A O 1
ATOM 1929 N N . ASP A 1 276 ? 4.284 -30.980 -1.768 1.00 21.92 274 ASP A N 1
ATOM 1930 C CA . ASP A 1 276 ? 4.199 -31.960 -2.865 1.00 23.79 274 ASP A CA 1
ATOM 1931 C C . ASP A 1 276 ? 4.608 -31.219 -4.140 1.00 24.61 274 ASP A C 1
ATOM 1932 O O . ASP A 1 276 ? 3.727 -30.808 -4.947 1.00 25.45 274 ASP A O 1
ATOM 1937 N N . LEU A 1 277 ? 5.909 -30.999 -4.303 1.00 21.76 275 LEU A N 1
ATOM 1938 C CA . LEU A 1 277 ? 6.358 -30.213 -5.457 1.00 20.06 275 LEU A CA 1
ATOM 1939 C C . LEU A 1 277 ? 6.118 -31.021 -6.724 1.00 19.48 275 LEU A C 1
ATOM 1940 O O . LEU A 1 277 ? 6.381 -32.228 -6.755 1.00 21.41 275 LEU A O 1
ATOM 1945 N N . GLN A 1 278 ? 5.707 -30.299 -7.749 1.00 20.80 276 GLN A N 1
ATOM 1946 C CA . GLN A 1 278 ? 5.286 -30.863 -9.044 1.00 23.17 276 GLN A CA 1
ATOM 1947 C C . GLN A 1 278 ? 6.130 -30.254 -10.137 1.00 20.16 276 GLN A C 1
ATOM 1948 O O . GLN A 1 278 ? 6.691 -29.165 -9.961 1.00 19.53 276 GLN A O 1
ATOM 1954 N N . PRO A 1 279 ? 6.125 -30.881 -11.322 1.00 20.73 277 PRO A N 1
ATOM 1955 C CA . PRO A 1 279 ? 6.817 -30.281 -12.448 1.00 20.71 277 PRO A CA 1
ATOM 1956 C C . PRO A 1 279 ? 6.509 -28.801 -12.648 1.00 21.30 277 PRO A C 1
ATOM 1957 O O . PRO A 1 279 ? 5.289 -28.364 -12.627 1.00 22.12 277 PRO A O 1
ATOM 1961 N N . GLY A 1 280 ? 7.549 -27.988 -12.821 1.00 20.46 278 GLY A N 1
ATOM 1962 C CA . GLY A 1 280 ? 7.408 -26.539 -13.041 1.00 20.14 278 GLY A CA 1
ATOM 1963 C C . GLY A 1 280 ? 7.431 -25.694 -11.780 1.00 19.76 278 GLY A C 1
ATOM 1964 O O . GLY A 1 280 ? 7.511 -24.471 -11.837 1.00 21.75 278 GLY A O 1
ATOM 1965 N N . ASP A 1 281 ? 7.330 -26.323 -10.616 1.00 19.68 279 ASP A N 1
ATOM 1966 C CA . ASP A 1 281 ? 7.292 -25.560 -9.357 1.00 20.20 279 ASP A CA 1
ATOM 1967 C C . ASP A 1 281 ? 8.662 -24.959 -9.072 1.00 19.85 279 ASP A C 1
ATOM 1968 O O . ASP A 1 281 ? 9.704 -25.538 -9.511 1.00 20.71 279 ASP A O 1
ATOM 1973 N N . GLN A 1 282 ? 8.665 -23.832 -8.402 1.00 20.46 280 GLN A N 1
ATOM 1974 C CA . GLN A 1 282 ? 9.885 -23.199 -7.895 1.00 21.75 280 GLN A CA 1
ATOM 1975 C C . GLN A 1 282 ? 9.730 -23.008 -6.407 1.00 23.07 280 GLN A C 1
ATOM 1976 O O . GLN A 1 282 ? 8.651 -22.719 -5.937 1.00 21.45 280 GLN A O 1
ATOM 1982 N N . VAL A 1 283 ? 10.843 -23.110 -5.702 1.00 18.41 281 VAL A N 1
ATOM 1983 C CA . VAL A 1 283 ? 10.945 -22.725 -4.292 1.00 18.76 281 VAL A CA 1
ATOM 1984 C C . VAL A 1 283 ? 12.073 -21.722 -4.205 1.00 18.33 281 VAL A C 1
ATOM 1985 O O . VAL A 1 283 ? 13.235 -22.053 -4.553 1.00 18.41 281 VAL A O 1
ATOM 1989 N N . LEU A 1 284 ? 11.790 -20.537 -3.747 1.00 16.94 282 LEU A N 1
ATOM 1990 C CA . LEU A 1 284 ? 12.735 -19.431 -3.700 1.00 17.87 282 LEU A CA 1
ATOM 1991 C C . LEU A 1 284 ? 12.902 -19.037 -2.246 1.00 18.54 282 LEU A C 1
ATOM 1992 O O . LEU A 1 284 ? 11.900 -18.721 -1.546 1.00 17.67 282 LEU A O 1
ATOM 1997 N N . LEU A 1 285 ? 14.129 -19.089 -1.776 1.00 17.13 283 LEU A N 1
ATOM 1998 C CA . LEU A 1 285 ? 14.493 -18.755 -0.397 1.00 16.85 283 LEU A CA 1
ATOM 1999 C C . LEU A 1 285 ? 15.000 -17.318 -0.376 1.00 17.14 283 LEU A C 1
ATOM 2000 O O . LEU A 1 285 ? 15.895 -16.937 -1.169 1.00 18.08 283 LEU A O 1
ATOM 2005 N N . GLU A 1 286 ? 14.537 -16.520 0.574 1.00 17.07 284 GLU A N 1
ATOM 2006 C CA . GLU A 1 286 ? 14.846 -15.067 0.565 1.00 17.74 284 GLU A CA 1
ATOM 2007 C C . GLU A 1 286 ? 16.295 -14.813 0.932 1.00 18.64 284 GLU A C 1
ATOM 2008 O O . GLU A 1 286 ? 16.763 -15.258 1.975 1.00 17.68 284 GLU A O 1
ATOM 2014 N N . ARG A 1 287 ? 16.990 -13.993 0.140 1.00 17.49 285 ARG A N 1
ATOM 2015 C CA . ARG A 1 287 ? 18.331 -13.529 0.505 1.00 17.40 285 ARG A CA 1
ATOM 2016 C C . ARG A 1 287 ? 18.290 -12.813 1.847 1.00 17.61 285 ARG A C 1
ATOM 2017 O O . ARG A 1 287 ? 17.242 -12.136 2.156 1.00 19.65 285 ARG A O 1
ATOM 2025 N N . GLY A 1 288 ? 19.306 -12.983 2.672 1.00 17.70 286 GLY A N 1
ATOM 2026 C CA . GLY A 1 288 ? 19.376 -12.542 4.065 1.00 17.98 286 GLY A CA 1
ATOM 2027 C C . GLY A 1 288 ? 18.802 -13.590 5.020 1.00 16.83 286 GLY A C 1
ATOM 2028 O O . GLY A 1 288 ? 19.054 -13.418 6.220 1.00 20.65 286 GLY A O 1
ATOM 2029 N N . SER A 1 289 ? 18.112 -14.606 4.516 1.00 17.69 287 SER A N 1
ATOM 2030 C CA . SER A 1 289 ? 17.579 -15.688 5.410 1.00 17.70 287 SER A CA 1
ATOM 2031 C C . SER A 1 289 ? 18.725 -16.481 6.008 1.00 17.35 287 SER A C 1
ATOM 2032 O O . SER A 1 289 ? 19.761 -16.738 5.342 1.00 17.49 287 SER A O 1
ATOM 2035 N N . VAL A 1 290 ? 18.496 -16.934 7.215 1.00 16.70 288 VAL A N 1
ATOM 2036 C CA . VAL A 1 290 ? 19.347 -17.955 7.868 1.00 16.17 288 VAL A CA 1
ATOM 2037 C C . VAL A 1 290 ? 18.379 -18.991 8.386 1.00 16.98 288 VAL A C 1
ATOM 2038 O O . VAL A 1 290 ? 17.492 -18.656 9.178 1.00 18.53 288 VAL A O 1
ATOM 2042 N N . PHE A 1 291 ? 18.563 -20.212 7.967 1.00 14.43 289 PHE A N 1
ATOM 2043 C CA . PHE A 1 291 ? 17.748 -21.369 8.391 1.00 14.04 289 PHE A CA 1
ATOM 2044 C C . PHE A 1 291 ? 18.568 -22.183 9.382 1.00 14.12 289 PHE A C 1
ATOM 2045 O O . PHE A 1 291 ? 19.308 -23.110 8.993 1.00 14.98 289 PHE A O 1
ATOM 2053 N N . GLU A 1 292 ? 18.473 -21.839 10.657 1.00 15.07 290 GLU A N 1
ATOM 2054 C CA . GLU A 1 292 ? 19.347 -22.348 11.713 1.00 13.80 290 GLU A CA 1
ATOM 2055 C C . GLU A 1 292 ? 18.965 -23.794 12.083 1.00 14.04 290 GLU A C 1
ATOM 2056 O O . GLU A 1 292 ? 17.821 -24.049 12.509 1.00 14.68 290 GLU A O 1
ATOM 2062 N N . ASN A 1 293 ? 19.905 -24.723 11.900 1.00 13.18 291 ASN A N 1
ATOM 2063 C CA . ASN A 1 293 ? 19.728 -26.168 12.177 1.00 13.77 291 ASN A CA 1
ATOM 2064 C C . ASN A 1 293 ? 18.772 -26.819 11.200 1.00 13.07 291 ASN A C 1
ATOM 2065 O O . ASN A 1 293 ? 18.429 -27.976 11.391 1.00 14.59 291 ASN A O 1
ATOM 2070 N N . GLN A 1 294 ? 18.340 -26.124 10.151 1.00 12.77 292 GLN A N 1
ATOM 2071 C CA . GLN A 1 294 ? 17.380 -26.660 9.207 1.00 13.58 292 GLN A CA 1
ATOM 2072 C C . GLN A 1 294 ? 18.084 -27.381 8.069 1.00 13.42 292 GLN A C 1
ATOM 2073 O O . GLN A 1 294 ? 19.336 -27.385 7.981 1.00 14.18 292 GLN A O 1
ATOM 2079 N N . PHE A 1 295 ? 17.307 -27.934 7.173 1.00 12.70 293 PHE A N 1
ATOM 2080 C CA . PHE A 1 295 ? 17.808 -28.771 6.076 1.00 12.78 293 PHE A CA 1
ATOM 2081 C C . PHE A 1 295 ? 16.700 -28.921 5.059 1.00 13.71 293 PHE A C 1
ATOM 2082 O O . PHE A 1 295 ? 15.521 -28.856 5.426 1.00 13.95 293 PHE A O 1
ATOM 2090 N N . LEU A 1 296 ? 17.051 -29.187 3.828 1.00 13.61 294 LEU A N 1
ATOM 2091 C CA . LEU A 1 296 ? 16.147 -29.443 2.724 1.00 15.93 294 LEU A CA 1
ATOM 2092 C C . LEU A 1 296 ? 16.343 -30.892 2.321 1.00 15.51 294 LEU A C 1
ATOM 2093 O O . LEU A 1 296 ? 17.436 -31.246 1.817 1.00 15.92 294 LEU A O 1
ATOM 2098 N N . HIS A 1 297 ? 15.366 -31.743 2.566 1.00 14.11 295 HIS A N 1
ATOM 2099 C CA . HIS A 1 297 ? 15.408 -33.169 2.236 1.00 13.65 295 HIS A CA 1
ATOM 2100 C C . HIS A 1 297 ? 14.262 -33.412 1.289 1.00 14.64 295 HIS A C 1
ATOM 2101 O O . HIS A 1 297 ? 13.072 -33.290 1.733 1.00 16.00 295 HIS A O 1
ATOM 2108 N N . LEU A 1 298 ? 14.577 -33.634 0.033 1.00 13.73 296 LEU A N 1
ATOM 2109 C CA . LEU A 1 298 ? 13.581 -33.626 -1.068 1.00 14.76 296 LEU A CA 1
ATOM 2110 C C . LEU A 1 298 ? 13.592 -34.962 -1.766 1.00 15.39 296 LEU A C 1
ATOM 2111 O O . LEU A 1 298 ? 14.616 -35.589 -1.972 1.00 15.50 296 LEU A O 1
ATOM 2116 N N . ASN A 1 299 ? 12.394 -35.357 -2.220 1.00 15.16 297 ASN A N 1
ATOM 2117 C CA . ASN A 1 299 ? 12.164 -36.526 -3.081 1.00 15.25 297 ASN A CA 1
ATOM 2118 C C . ASN A 1 299 ? 11.140 -36.098 -4.125 1.00 16.98 297 ASN A C 1
ATOM 2119 O O . ASN A 1 299 ? 9.939 -36.420 -3.960 1.00 17.92 297 ASN A O 1
ATOM 2124 N N . VAL A 1 300 ? 11.586 -35.298 -5.081 1.00 15.36 298 VAL A N 1
ATOM 2125 C CA . VAL A 1 300 ? 10.662 -34.635 -6.046 1.00 16.75 298 VAL A CA 1
ATOM 2126 C C . VAL A 1 300 ? 11.196 -34.843 -7.438 1.00 17.04 298 VAL A C 1
ATOM 2127 O O . VAL A 1 300 ? 12.417 -34.920 -7.635 1.00 16.55 298 VAL A O 1
ATOM 2131 N N . GLN A 1 301 ? 10.273 -34.890 -8.420 1.00 17.36 299 GLN A N 1
ATOM 2132 C CA . GLN A 1 301 ? 10.676 -34.982 -9.843 1.00 17.72 299 GLN A CA 1
ATOM 2133 C C . GLN A 1 301 ? 9.945 -33.966 -10.700 1.00 18.55 299 GLN A C 1
ATOM 2134 O O . GLN A 1 301 ? 8.691 -33.863 -10.655 1.00 19.17 299 GLN A O 1
ATOM 2140 N N . GLY A 1 302 ? 10.713 -33.167 -11.418 1.00 18.33 300 GLY A N 1
ATOM 2141 C CA . GLY A 1 302 ? 10.168 -32.388 -12.539 1.00 17.61 300 GLY A CA 1
ATOM 2142 C C . GLY A 1 302 ? 10.024 -33.288 -13.735 1.00 16.38 300 GLY A C 1
ATOM 2143 O O . GLY A 1 302 ? 10.073 -34.472 -13.616 1.00 17.95 300 GLY A O 1
ATOM 2144 N N . THR A 1 303 ? 9.833 -32.637 -14.910 1.00 17.72 301 THR A N 1
ATOM 2145 C CA . THR A 1 303 ? 9.956 -33.264 -16.238 1.00 18.32 301 THR A CA 1
ATOM 2146 C C . THR A 1 303 ? 10.992 -32.477 -17.037 1.00 18.08 301 THR A C 1
ATOM 2147 O O . THR A 1 303 ? 11.343 -31.360 -16.672 1.00 19.34 301 THR A O 1
ATOM 2151 N N . LYS A 1 304 ? 11.362 -33.000 -18.210 1.00 19.80 302 LYS A N 1
ATOM 2152 C CA . LYS A 1 304 ? 12.285 -32.292 -19.111 1.00 23.56 302 LYS A CA 1
ATOM 2153 C C . LYS A 1 304 ? 11.667 -30.949 -19.518 1.00 22.16 302 LYS A C 1
ATOM 2154 O O . LYS A 1 304 ? 12.314 -29.930 -19.495 1.00 24.56 302 LYS A O 1
ATOM 2160 N N . GLU A 1 305 ? 10.374 -30.945 -19.797 1.00 24.85 303 GLU A N 1
ATOM 2161 C CA . GLU A 1 305 ? 9.670 -29.717 -20.240 1.00 26.80 303 GLU A CA 1
ATOM 2162 C C . GLU A 1 305 ? 9.452 -28.784 -19.059 1.00 24.48 303 GLU A C 1
ATOM 2163 O O . GLU A 1 305 ? 9.486 -27.585 -19.229 1.00 25.13 303 GLU A O 1
ATOM 2169 N N . GLN A 1 306 ? 9.238 -29.339 -17.851 1.00 23.15 304 GLN A N 1
ATOM 2170 C CA . GLN A 1 306 ? 8.924 -28.487 -16.685 1.00 22.08 304 GLN A CA 1
ATOM 2171 C C . GLN A 1 306 ? 9.736 -28.965 -15.486 1.00 20.79 304 GLN A C 1
ATOM 2172 O O . GLN A 1 306 ? 9.242 -29.727 -14.621 1.00 19.87 304 GLN A O 1
ATOM 2178 N N . PRO A 1 307 ? 11.027 -28.574 -15.448 1.00 20.39 305 PRO A N 1
ATOM 2179 C CA . PRO A 1 307 ? 11.838 -28.896 -14.285 1.00 18.99 305 PRO A CA 1
ATOM 2180 C C . PRO A 1 307 ? 11.364 -28.177 -13.018 1.00 19.69 305 PRO A C 1
ATOM 2181 O O . PRO A 1 307 ? 10.571 -27.215 -13.052 1.00 19.84 305 PRO A O 1
ATOM 2185 N N . ILE A 1 308 ? 11.868 -28.648 -11.860 1.00 16.96 306 ILE A N 1
ATOM 2186 C CA . ILE A 1 308 ? 11.679 -27.960 -10.577 1.00 17.02 306 ILE A CA 1
ATOM 2187 C C . ILE A 1 308 ? 12.918 -27.089 -10.329 1.00 16.13 306 ILE A C 1
ATOM 2188 O O . ILE A 1 308 ? 14.054 -27.549 -10.698 1.00 18.06 306 ILE A O 1
ATOM 2193 N N . TYR A 1 309 ? 12.784 -25.958 -9.654 1.00 17.27 307 TYR A N 1
ATOM 2194 C CA . TYR A 1 309 ? 13.910 -25.050 -9.380 1.00 17.61 307 TYR A CA 1
ATOM 2195 C C . TYR A 1 309 ? 13.850 -24.679 -7.928 1.00 19.05 307 TYR A C 1
ATOM 2196 O O . TYR A 1 309 ? 12.795 -24.296 -7.429 1.00 18.72 307 TYR A O 1
ATOM 2205 N N . ILE A 1 310 ? 14.978 -24.785 -7.253 1.00 16.23 308 ILE A N 1
ATOM 2206 C CA . ILE A 1 310 ? 15.192 -24.274 -5.894 1.00 16.60 308 ILE A CA 1
ATOM 2207 C C . ILE A 1 310 ? 16.275 -23.199 -5.993 1.00 16.25 308 ILE A C 1
ATOM 2208 O O . ILE A 1 310 ? 17.382 -23.492 -6.492 1.00 16.83 308 ILE A O 1
ATOM 2213 N N . GLY A 1 311 ? 15.967 -22.003 -5.559 1.00 15.90 309 GLY A N 1
ATOM 2214 C CA . GLY A 1 311 ? 16.883 -20.881 -5.651 1.00 16.72 309 GLY A CA 1
ATOM 2215 C C . GLY A 1 311 ? 16.579 -19.791 -4.680 1.00 16.54 309 GLY A C 1
ATOM 2216 O O . GLY A 1 311 ? 16.030 -20.082 -3.574 1.00 17.08 309 GLY A O 1
ATOM 2217 N N . ALA A 1 312 ? 16.986 -18.579 -5.016 1.00 17.69 310 ALA A N 1
ATOM 2218 C CA . ALA A 1 312 ? 16.994 -17.408 -4.141 1.00 17.54 310 ALA A CA 1
ATOM 2219 C C . ALA A 1 312 ? 16.049 -16.334 -4.703 1.00 18.62 310 ALA A C 1
ATOM 2220 O O . ALA A 1 312 ? 15.829 -16.319 -5.912 1.00 21.33 310 ALA A O 1
ATOM 2222 N N . TYR A 1 313 ? 15.553 -15.474 -3.849 1.00 18.80 311 TYR A N 1
ATOM 2223 C CA . TYR A 1 313 ? 14.881 -14.215 -4.303 1.00 18.58 311 TYR A CA 1
ATOM 2224 C C . TYR A 1 313 ? 15.259 -13.101 -3.363 1.00 20.86 311 TYR A C 1
ATOM 2225 O O . TYR A 1 313 ? 15.894 -13.291 -2.315 1.00 19.95 311 TYR A O 1
ATOM 2234 N N . GLY A 1 314 ? 14.840 -11.879 -3.742 1.00 21.47 312 GLY A N 1
ATOM 2235 C CA . GLY A 1 314 ? 15.088 -10.712 -2.894 1.00 23.44 312 GLY A CA 1
ATOM 2236 C C . GLY A 1 314 ? 16.470 -10.122 -3.066 1.00 22.19 312 GLY A C 1
ATOM 2237 O O . GLY A 1 314 ? 17.066 -10.314 -4.119 1.00 24.35 312 GLY A O 1
ATOM 2238 N N . ASN A 1 315 ? 16.969 -9.477 -2.028 1.00 24.42 313 ASN A N 1
ATOM 2239 C CA . ASN A 1 315 ? 18.237 -8.725 -2.054 1.00 28.01 313 ASN A CA 1
ATOM 2240 C C . ASN A 1 315 ? 19.082 -9.072 -0.841 1.00 24.70 313 ASN A C 1
ATOM 2241 O O . ASN A 1 315 ? 18.522 -9.229 0.281 1.00 26.25 313 ASN A O 1
ATOM 2246 N N . GLY A 1 316 ? 20.382 -9.188 -1.093 1.00 23.25 314 GLY A N 1
ATOM 2247 C CA . GLY A 1 316 ? 21.380 -9.392 -0.043 1.00 23.58 314 GLY A CA 1
ATOM 2248 C C . GLY A 1 316 ? 22.088 -10.723 -0.218 1.00 20.68 314 GLY A C 1
ATOM 2249 O O . GLY A 1 316 ? 22.113 -11.213 -1.364 1.00 21.46 314 GLY A O 1
ATOM 2250 N N . ALA A 1 317 ? 22.596 -11.256 0.884 1.00 22.08 315 ALA A N 1
ATOM 2251 C CA . ALA A 1 317 ? 23.455 -12.458 0.877 1.00 21.33 315 ALA A CA 1
ATOM 2252 C C . ALA A 1 317 ? 22.623 -13.669 0.461 1.00 20.08 315 ALA A C 1
ATOM 2253 O O . ALA A 1 317 ? 21.392 -13.709 0.749 1.00 18.88 315 ALA A O 1
ATOM 2255 N N . LYS A 1 318 ? 23.255 -14.675 -0.130 1.00 18.76 316 LYS A N 1
ATOM 2256 C CA . LYS A 1 318 ? 22.544 -15.930 -0.428 1.00 17.93 316 LYS A CA 1
ATOM 2257 C C . LYS A 1 318 ? 21.883 -16.390 0.859 1.00 16.70 316 LYS A C 1
ATOM 2258 O O . LYS A 1 318 ? 22.464 -16.346 1.959 1.00 17.64 316 LYS A O 1
ATOM 2264 N N . PRO A 1 319 ? 20.682 -16.980 0.716 1.00 15.43 317 PRO A N 1
ATOM 2265 C CA . PRO A 1 319 ? 20.051 -17.663 1.838 1.00 16.57 317 PRO A CA 1
ATOM 2266 C C . PRO A 1 319 ? 20.995 -18.743 2.378 1.00 15.11 317 PRO 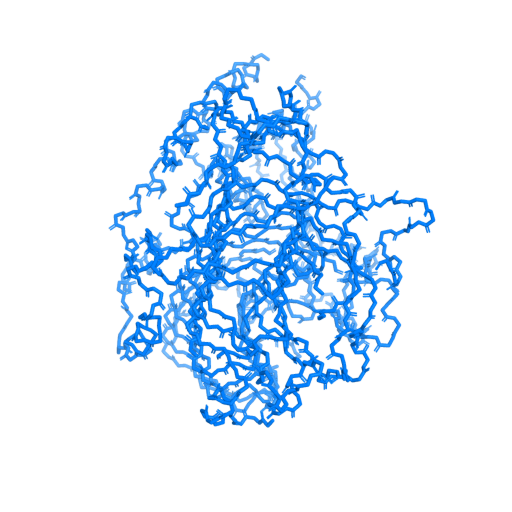A C 1
ATOM 2267 O O . PRO A 1 319 ? 21.590 -19.469 1.588 1.00 16.03 317 PRO A O 1
ATOM 2271 N N . LEU A 1 320 ? 21.068 -18.846 3.690 1.00 15.74 318 LEU A N 1
ATOM 2272 C CA . LEU A 1 320 ? 22.014 -19.735 4.383 1.00 14.68 318 LEU A CA 1
ATOM 2273 C C . LEU A 1 320 ? 21.278 -20.896 5.035 1.00 15.29 318 LEU A C 1
ATOM 2274 O O . LEU A 1 320 ? 20.445 -20.650 5.913 1.00 15.40 318 LEU A O 1
ATOM 2279 N N . ILE A 1 321 ? 21.641 -22.103 4.621 1.00 13.39 319 ILE A N 1
ATOM 2280 C CA . ILE A 1 321 ? 21.187 -23.339 5.279 1.00 13.08 319 ILE A CA 1
ATOM 2281 C C . ILE A 1 321 ? 22.293 -23.761 6.237 1.00 12.89 319 ILE A C 1
ATOM 2282 O O . ILE A 1 321 ? 23.351 -24.212 5.793 1.00 13.53 319 ILE A O 1
ATOM 2287 N N . GLN A 1 322 ? 22.081 -23.551 7.536 1.00 13.73 320 GLN A N 1
ATOM 2288 C CA . GLN A 1 322 ? 23.119 -23.692 8.558 1.00 12.99 320 GLN A CA 1
ATOM 2289 C C . GLN A 1 322 ? 22.784 -24.949 9.334 1.00 13.31 320 GLN A C 1
ATOM 2290 O O . GLN A 1 322 ? 22.175 -24.905 10.403 1.00 13.32 320 GLN A O 1
ATOM 2296 N N . THR A 1 323 ? 23.074 -26.111 8.773 1.00 12.39 321 THR A N 1
ATOM 2297 C CA . THR A 1 323 ? 22.454 -27.371 9.253 1.00 12.52 321 THR A CA 1
ATOM 2298 C C . THR A 1 323 ? 22.978 -27.728 10.627 1.00 12.74 321 THR A C 1
ATOM 2299 O O . THR A 1 323 ? 22.259 -28.398 11.396 1.00 12.89 321 THR A O 1
ATOM 2303 N N . ASN A 1 324 ? 24.227 -27.431 10.979 1.00 12.99 322 ASN A N 1
ATOM 2304 C CA . ASN A 1 324 ? 24.749 -27.679 12.324 1.00 12.76 322 ASN A CA 1
ATOM 2305 C C . ASN A 1 324 ? 24.574 -29.123 12.748 1.00 11.74 322 ASN A C 1
ATOM 2306 O O . ASN A 1 324 ? 24.281 -29.389 13.947 1.00 12.94 322 ASN A O 1
ATOM 2311 N N . GLY A 1 325 ? 24.757 -30.065 11.853 1.00 12.18 323 GLY A N 1
ATOM 2312 C CA . GLY A 1 325 ? 24.793 -31.492 12.201 1.00 12.68 323 GLY A CA 1
ATOM 2313 C C . GLY A 1 325 ? 23.418 -32.121 12.265 1.00 12.48 323 GLY A C 1
ATOM 2314 O O . GLY A 1 325 ? 23.362 -33.317 12.613 1.00 13.50 323 GLY A O 1
ATOM 2315 N N . GLN A 1 326 ? 22.362 -31.394 11.985 1.00 12.72 324 GLN A N 1
ATOM 2316 C CA . GLN A 1 326 ? 21.021 -32.008 11.938 1.00 12.57 324 GLN A CA 1
ATOM 2317 C C . GLN A 1 326 ? 20.749 -32.556 10.548 1.00 13.29 324 GLN A C 1
ATOM 2318 O O . GLN A 1 326 ? 21.676 -32.843 9.758 1.00 13.01 324 GLN A O 1
ATOM 2324 N N . GLY A 1 327 ? 19.501 -32.701 10.140 1.00 13.14 325 GLY A N 1
ATOM 2325 C CA . GLY A 1 327 ? 19.219 -33.215 8.802 1.00 12.48 325 GLY A CA 1
ATOM 2326 C C . GLY A 1 327 ? 19.690 -34.638 8.639 1.00 12.79 325 GLY A C 1
ATOM 2327 O O . GLY A 1 327 ? 20.298 -35.027 7.660 1.00 12.93 325 GLY A O 1
ATOM 2328 N N . ILE A 1 328 ? 19.324 -35.479 9.597 1.00 14.21 326 ILE A N 1
ATOM 2329 C CA . ILE A 1 328 ? 19.666 -36.902 9.675 1.00 15.06 326 ILE A CA 1
ATOM 2330 C C . ILE A 1 328 ? 18.913 -37.738 8.650 1.00 13.15 326 ILE A C 1
ATOM 2331 O O . ILE A 1 328 ? 17.690 -37.525 8.446 1.00 13.17 326 ILE A O 1
ATOM 2336 N N . TRP A 1 329 ? 19.588 -38.680 8.061 1.00 11.71 327 TRP A N 1
ATOM 2337 C CA . TRP A 1 329 ? 18.974 -39.713 7.217 1.00 12.10 327 TRP A CA 1
ATOM 2338 C C . TRP A 1 329 ? 19.844 -40.964 7.290 1.00 12.07 327 TRP A C 1
ATOM 2339 O O . TRP A 1 329 ? 20.990 -40.908 7.736 1.00 13.02 327 TRP A O 1
ATOM 2350 N N . TYR A 1 330 ? 19.346 -42.095 6.837 1.00 12.77 328 TYR A N 1
ATOM 2351 C CA . TYR A 1 330 ? 20.064 -43.360 6.913 1.00 12.31 328 TYR A CA 1
ATOM 2352 C C . TYR A 1 330 ? 20.503 -43.786 5.527 1.00 12.76 328 TYR A C 1
ATOM 2353 O O . TYR A 1 330 ? 19.657 -44.020 4.664 1.00 13.35 328 TYR A O 1
ATOM 2362 N N . GLN A 1 331 ? 21.821 -43.821 5.332 1.00 11.90 329 GLN A N 1
ATOM 2363 C CA . GLN A 1 331 ? 22.423 -44.289 4.085 1.00 13.00 329 GLN A CA 1
ATOM 2364 C C . GLN A 1 331 ? 22.692 -45.785 4.180 1.00 12.99 329 GLN A C 1
ATOM 2365 O O . GLN A 1 331 ? 23.288 -46.251 5.139 1.00 13.97 329 GLN A O 1
ATOM 2371 N N . ASP A 1 332 ? 22.343 -46.528 3.109 1.00 12.80 330 ASP A N 1
ATOM 2372 C CA . ASP A 1 332 ? 22.745 -47.943 3.039 1.00 15.22 330 ASP A CA 1
ATOM 2373 C C . ASP A 1 332 ? 22.901 -48.313 1.564 1.00 13.96 330 ASP A C 1
ATOM 2374 O O . ASP A 1 332 ? 21.927 -48.342 0.836 1.00 14.56 330 ASP A O 1
ATOM 2379 N N . TYR A 1 333 ? 24.122 -48.592 1.174 1.00 14.10 331 TYR A N 1
ATOM 2380 C CA . TYR A 1 333 ? 24.375 -49.026 -0.213 1.00 14.79 331 TYR A CA 1
ATOM 2381 C C . TYR A 1 333 ? 23.749 -50.387 -0.481 1.00 15.97 331 TYR A C 1
ATOM 2382 O O . TYR A 1 333 ? 23.508 -50.670 -1.642 1.00 15.93 331 TYR A O 1
ATOM 2391 N N . GLY A 1 334 ? 23.546 -51.205 0.545 1.00 15.00 332 GLY A N 1
ATOM 2392 C CA . GLY A 1 334 ? 22.856 -52.494 0.327 1.00 17.37 332 GLY A CA 1
ATOM 2393 C C . GLY A 1 334 ? 23.783 -53.626 0.004 1.00 18.77 332 GLY A C 1
ATOM 2394 O O . GLY A 1 334 ? 23.300 -54.803 -0.053 1.00 18.60 332 GLY A O 1
ATOM 2395 N N . ASN A 1 335 ? 25.068 -53.345 -0.158 1.00 17.09 333 ASN A N 1
ATOM 2396 C CA . ASN A 1 335 ? 26.103 -54.371 -0.386 1.00 17.21 333 ASN A CA 1
ATOM 2397 C C . ASN A 1 335 ? 27.466 -53.753 -0.101 1.00 18.32 333 ASN A C 1
ATOM 2398 O O . ASN A 1 335 ? 27.549 -52.488 -0.121 1.00 16.51 333 ASN A O 1
ATOM 2403 N N . GLU A 1 336 ? 28.475 -54.573 0.133 1.00 17.23 334 GLU A N 1
ATOM 2404 C CA . GLU A 1 336 ? 29.831 -54.069 0.364 1.00 18.07 334 GLU A CA 1
ATOM 2405 C C . GLU A 1 336 ? 30.308 -53.346 -0.896 1.00 16.79 334 GLU A C 1
ATOM 2406 O O . GLU A 1 336 ? 29.874 -53.635 -2.034 1.00 18.12 334 GLU A O 1
ATOM 2412 N N . LEU A 1 337 ? 31.269 -52.463 -0.712 1.00 15.53 335 LEU A N 1
ATOM 2413 C CA . LEU A 1 337 ? 31.833 -51.685 -1.833 1.00 15.10 335 LEU A CA 1
ATOM 2414 C C . LEU A 1 337 ? 33.091 -52.372 -2.396 1.00 17.66 335 LEU A C 1
ATOM 2415 O O . LEU A 1 337 ? 33.295 -53.572 -2.127 1.00 19.37 335 LEU A O 1
ATOM 2420 N N . ASP A 1 338 ? 33.934 -51.586 -3.093 1.00 16.74 336 ASP A N 1
ATOM 2421 C CA . ASP A 1 338 ? 35.046 -52.168 -3.875 1.00 17.89 336 ASP A CA 1
ATOM 2422 C C . ASP A 1 338 ? 36.068 -52.784 -2.927 1.00 18.94 336 ASP A C 1
ATOM 2423 O O . ASP A 1 338 ? 36.800 -53.686 -3.345 1.00 22.47 336 ASP A O 1
ATOM 2428 N N . ALA A 1 339 ? 36.194 -52.272 -1.720 1.00 17.20 337 ALA A N 1
ATOM 2429 C CA . ALA A 1 339 ? 37.028 -52.765 -0.616 1.00 18.29 337 ALA A CA 1
ATOM 2430 C C . ALA A 1 339 ? 36.077 -53.085 0.516 1.00 18.88 337 ALA A C 1
ATOM 2431 O O . ALA A 1 339 ? 35.205 -52.303 0.860 1.00 16.99 337 ALA A O 1
ATOM 2433 N N . PRO A 1 340 ? 36.198 -54.249 1.184 1.00 18.12 338 PRO A N 1
ATOM 2434 C CA . PRO A 1 340 ? 35.228 -54.602 2.212 1.00 18.45 338 PRO A CA 1
ATOM 2435 C C . PRO A 1 340 ? 35.289 -53.746 3.463 1.00 17.35 338 PRO A C 1
ATOM 2436 O O . PRO A 1 340 ? 34.357 -53.756 4.228 1.00 18.49 338 PRO A O 1
ATOM 2440 N N . THR A 1 341 ? 36.363 -52.996 3.652 1.00 15.49 339 THR A N 1
ATOM 2441 C CA . THR A 1 341 ? 36.547 -52.145 4.826 1.00 16.37 339 THR A CA 1
ATOM 2442 C C . THR A 1 341 ? 35.825 -50.798 4.667 1.00 15.11 339 THR A C 1
ATOM 2443 O O . THR A 1 341 ? 35.721 -50.088 5.660 1.00 16.15 339 THR A O 1
ATOM 2447 N N . HIS A 1 342 ? 35.436 -50.405 3.481 1.00 13.99 340 HIS A N 1
ATOM 2448 C CA . HIS A 1 342 ? 34.727 -49.108 3.349 1.00 13.91 340 HIS A CA 1
ATOM 2449 C C . HIS A 1 342 ? 33.386 -49.193 4.077 1.00 14.19 340 HIS A C 1
ATOM 2450 O O . HIS A 1 342 ? 32.639 -50.162 3.831 1.00 14.78 340 HIS A O 1
ATOM 2457 N N . VAL A 1 343 ? 33.073 -48.188 4.866 1.00 12.86 341 VAL A N 1
ATOM 2458 C CA . VAL A 1 343 ? 31.763 -48.057 5.530 1.00 11.95 341 VAL A CA 1
ATOM 2459 C C . VAL A 1 343 ? 30.739 -47.809 4.460 1.00 13.38 341 VAL A C 1
ATOM 2460 O O . VAL A 1 343 ? 30.914 -46.913 3.594 1.00 13.60 341 VAL A O 1
ATOM 2464 N N . TYR A 1 344 ? 29.609 -48.523 4.488 1.00 13.13 342 TYR A N 1
ATOM 2465 C CA . TYR A 1 344 ? 28.588 -48.424 3.421 1.00 13.49 342 TYR A CA 1
ATOM 2466 C C . TYR A 1 344 ? 27.179 -48.322 3.985 1.00 13.07 342 TYR A C 1
ATOM 2467 O O . TYR A 1 344 ? 26.249 -48.275 3.175 1.00 14.04 342 TYR A O 1
ATOM 2476 N N . ARG A 1 345 ? 27.059 -48.207 5.301 1.00 13.85 343 ARG A N 1
ATOM 2477 C CA . ARG A 1 345 ? 25.754 -47.905 5.876 1.00 14.17 343 ARG A CA 1
ATOM 2478 C C . ARG A 1 345 ? 25.961 -47.173 7.173 1.00 13.35 343 ARG A C 1
ATOM 2479 O O . ARG A 1 345 ? 26.990 -47.292 7.832 1.00 14.44 343 ARG A O 1
ATOM 2487 N N . GLY A 1 346 ? 24.953 -46.387 7.504 1.00 13.43 344 GLY A N 1
ATOM 2488 C CA . GLY A 1 346 ? 24.997 -45.549 8.673 1.00 13.81 344 GLY A CA 1
ATOM 2489 C C . GLY A 1 346 ? 24.194 -44.297 8.496 1.00 11.43 344 GLY A C 1
ATOM 2490 O O . GLY A 1 346 ? 23.777 -43.923 7.400 1.00 12.47 344 GLY A O 1
ATOM 2491 N N . TYR A 1 347 ? 24.020 -43.562 9.591 1.00 12.71 345 TYR A N 1
ATOM 2492 C CA . TYR A 1 347 ? 23.368 -42.250 9.540 1.00 12.81 345 TYR A CA 1
ATOM 2493 C C . TYR A 1 347 ? 24.335 -41.201 8.996 1.00 12.79 345 TYR A C 1
ATOM 2494 O O . TYR A 1 347 ? 25.538 -41.225 9.260 1.00 14.21 345 TYR A O 1
ATOM 2503 N N . VAL A 1 348 ? 23.752 -40.263 8.260 1.00 12.17 346 VAL A N 1
ATOM 2504 C CA . VAL A 1 348 ? 24.443 -39.125 7.650 1.00 12.64 346 VAL A CA 1
ATOM 2505 C C . VAL A 1 348 ? 23.656 -37.886 7.973 1.00 12.79 346 VAL A C 1
ATOM 2506 O O . VAL A 1 348 ? 22.398 -37.934 8.094 1.00 13.37 346 VAL A O 1
ATOM 2510 N N . SER A 1 349 ? 24.358 -36.773 8.159 1.00 11.73 347 SER A N 1
ATOM 2511 C CA . SER A 1 349 ? 23.740 -35.470 8.259 1.00 11.57 347 SER A CA 1
ATOM 2512 C C . SER A 1 349 ? 23.967 -34.700 6.969 1.00 12.11 347 SER A C 1
ATOM 2513 O O . SER A 1 349 ? 25.129 -34.567 6.571 1.00 12.22 347 SER A O 1
ATOM 2516 N N . SER A 1 350 ? 22.906 -34.244 6.328 1.00 12.02 348 SER A N 1
ATOM 2517 C CA . SER A 1 350 ? 23.038 -33.489 5.069 1.00 11.07 348 SER A CA 1
ATOM 2518 C C . SER A 1 350 ? 22.203 -32.249 5.083 1.00 12.82 348 SER A C 1
ATOM 2519 O O . SER A 1 350 ? 20.987 -32.288 5.388 1.00 12.78 348 SER A O 1
ATOM 2522 N N . ALA A 1 351 ? 22.804 -31.137 4.706 1.00 12.20 349 ALA A N 1
ATOM 2523 C CA . ALA A 1 351 ? 22.106 -29.834 4.655 1.00 13.10 349 ALA A CA 1
ATOM 2524 C C . ALA A 1 351 ? 21.066 -29.854 3.521 1.00 13.51 349 ALA A C 1
ATOM 2525 O O . ALA A 1 351 ? 19.955 -29.360 3.703 1.00 13.56 349 ALA A O 1
ATOM 2527 N N . VAL A 1 352 ? 21.425 -30.387 2.364 1.00 12.11 350 VAL A N 1
ATOM 2528 C CA . VAL A 1 352 ? 20.535 -30.621 1.229 1.00 12.13 350 VAL A CA 1
ATOM 2529 C C . VAL A 1 352 ? 20.667 -32.080 0.874 1.00 13.46 350 VAL A C 1
ATOM 2530 O O . VAL A 1 352 ? 21.772 -32.549 0.602 1.00 14.99 350 VAL A O 1
ATOM 2534 N N . LEU A 1 353 ? 19.556 -32.813 0.892 1.00 12.64 351 LEU A N 1
ATOM 2535 C CA . LEU A 1 353 ? 19.520 -34.206 0.459 1.00 12.29 351 LEU A CA 1
ATOM 2536 C C . LEU A 1 353 ? 18.554 -34.340 -0.704 1.00 13.13 351 LEU A C 1
ATOM 2537 O O . LEU A 1 353 ? 17.370 -33.978 -0.548 1.00 14.30 351 LEU A O 1
ATOM 2542 N N . LEU A 1 354 ? 19.039 -34.744 -1.841 1.00 11.92 352 LEU A N 1
ATOM 2543 C CA . LEU A 1 354 ? 18.220 -34.983 -3.056 1.00 12.46 352 LEU A CA 1
ATOM 2544 C C . LEU A 1 354 ? 18.129 -36.473 -3.248 1.00 13.15 352 LEU A C 1
ATOM 2545 O O . LEU A 1 354 ? 19.073 -37.139 -3.652 1.00 13.75 352 LEU A O 1
ATOM 2550 N N . TYR A 1 355 ? 17.015 -37.025 -2.737 1.00 14.05 353 TYR A N 1
ATOM 2551 C CA . TYR A 1 355 ? 16.836 -38.466 -2.616 1.00 14.20 353 TYR A CA 1
ATOM 2552 C C . TYR A 1 355 ? 15.915 -38.909 -3.733 1.00 15.66 353 TYR A C 1
ATOM 2553 O O . TYR A 1 355 ? 14.735 -38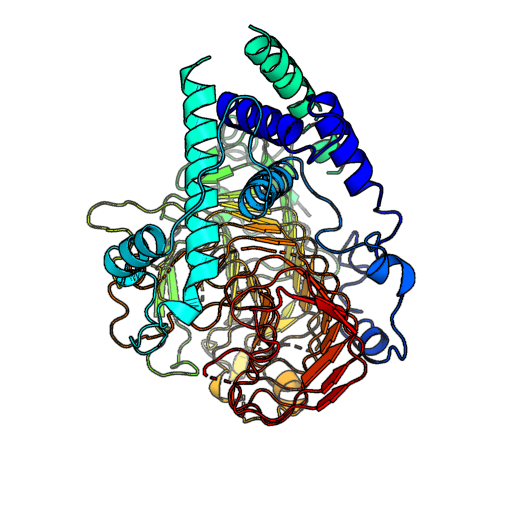.639 -3.645 1.00 15.13 353 TYR A O 1
ATOM 2562 N N . ASP A 1 356 ? 16.468 -39.509 -4.760 1.00 14.99 354 ASP A N 1
ATOM 2563 C CA . ASP A 1 356 ? 15.640 -39.939 -5.909 1.00 15.38 354 ASP A CA 1
ATOM 2564 C C . ASP A 1 356 ? 14.901 -38.741 -6.494 1.00 15.93 354 ASP A C 1
ATOM 2565 O O . ASP A 1 356 ? 13.753 -38.861 -6.892 1.00 16.58 354 ASP A O 1
ATOM 2570 N N . CYS A 1 357 ? 15.597 -37.614 -6.637 1.00 15.51 355 CYS A N 1
ATOM 2571 C CA . CYS A 1 357 ? 15.074 -36.447 -7.362 1.00 16.17 355 CYS A CA 1
ATOM 2572 C C . CYS A 1 357 ? 15.495 -36.517 -8.821 1.00 15.36 355 CYS A C 1
ATOM 2573 O O . CYS A 1 357 ? 16.441 -37.221 -9.173 1.00 16.85 355 CYS A O 1
ATOM 2576 N N . GLU A 1 358 ? 14.678 -35.871 -9.662 1.00 15.47 356 GLU A N 1
ATOM 2577 C CA . GLU A 1 358 ? 15.009 -35.727 -11.098 1.00 15.98 356 GLU A CA 1
ATOM 2578 C C . GLU A 1 358 ? 14.488 -34.404 -11.595 1.00 15.31 356 GLU A C 1
ATOM 2579 O O . GLU A 1 358 ? 13.550 -33.850 -11.032 1.00 15.72 356 GLU A O 1
ATOM 2585 N N . TYR A 1 359 ? 15.105 -33.917 -12.671 1.00 15.67 357 TYR A N 1
ATOM 2586 C CA . TYR A 1 359 ? 14.678 -32.689 -13.370 1.00 15.32 357 TYR A CA 1
ATOM 2587 C C . TYR A 1 359 ? 14.529 -31.569 -12.371 1.00 16.06 357 TYR A C 1
ATOM 2588 O O . TYR A 1 359 ? 13.502 -30.946 -12.193 1.00 16.37 357 TYR A O 1
ATOM 2597 N N . LEU A 1 360 ? 15.624 -31.355 -11.620 1.00 16.27 358 LEU A N 1
ATOM 2598 C CA . LEU A 1 360 ? 15.725 -30.413 -10.477 1.00 17.64 358 LEU A CA 1
ATOM 2599 C C . LEU A 1 360 ? 17.044 -29.624 -10.604 1.00 17.39 358 LEU A C 1
ATOM 2600 O O . LEU A 1 360 ? 18.112 -30.298 -10.767 1.00 17.57 358 LEU A O 1
ATOM 2605 N N . THR A 1 361 ? 16.975 -28.313 -10.472 1.00 16.17 359 THR A N 1
ATOM 2606 C CA . THR A 1 361 ? 18.163 -27.445 -10.378 1.00 15.99 359 THR A CA 1
ATOM 2607 C C . THR A 1 361 ? 18.124 -26.825 -8.994 1.00 17.77 359 THR A C 1
ATOM 2608 O O . THR A 1 361 ? 17.043 -26.321 -8.589 1.00 16.28 359 THR A O 1
ATOM 2612 N N . VAL A 1 362 ? 19.246 -26.787 -8.279 1.00 14.69 360 VAL A N 1
ATOM 2613 C CA . VAL A 1 362 ? 19.405 -26.096 -6.983 1.00 14.43 360 VAL A CA 1
ATOM 2614 C C . VAL A 1 362 ? 20.460 -25.028 -7.147 1.00 14.06 360 VAL A C 1
ATOM 2615 O O . VAL A 1 362 ? 21.598 -25.401 -7.579 1.00 14.09 360 VAL A O 1
ATOM 2619 N N . GLU A 1 363 ? 20.149 -23.794 -6.833 1.00 15.03 361 GLU A N 1
ATOM 2620 C CA . GLU A 1 363 ? 21.053 -22.686 -7.213 1.00 14.26 361 GLU A CA 1
ATOM 2621 C C . GLU A 1 363 ? 21.089 -21.572 -6.171 1.00 16.71 361 GLU A C 1
ATOM 2622 O O . GLU A 1 363 ? 20.074 -21.311 -5.495 1.00 15.55 361 GLU A O 1
ATOM 2628 N N . ASN A 1 364 ? 22.233 -20.917 -5.998 1.00 14.80 362 ASN A N 1
ATOM 2629 C CA . ASN A 1 364 ? 22.364 -19.655 -5.247 1.00 16.27 362 ASN A CA 1
ATOM 2630 C C . ASN A 1 364 ? 22.038 -19.814 -3.765 1.00 16.29 362 ASN A C 1
ATOM 2631 O O . ASN A 1 364 ? 21.472 -18.925 -3.163 1.00 17.65 362 ASN A O 1
ATOM 2636 N N . LEU A 1 365 ? 22.468 -20.929 -3.166 1.00 14.90 363 LEU A N 1
ATOM 2637 C CA . LEU A 1 365 ? 22.351 -21.173 -1.710 1.00 15.55 363 LEU A CA 1
ATOM 2638 C C . LEU A 1 365 ? 23.734 -21.160 -1.073 1.00 14.52 363 LEU A C 1
ATOM 2639 O O . LEU A 1 365 ? 24.716 -21.560 -1.732 1.00 14.50 363 LEU A O 1
ATOM 2644 N N . GLU A 1 366 ? 23.809 -20.718 0.165 1.00 14.22 364 GLU A N 1
ATOM 2645 C CA . GLU A 1 366 ? 24.979 -20.911 1.022 1.00 13.38 364 GLU A CA 1
ATOM 2646 C C . GLU A 1 366 ? 24.602 -22.034 2.002 1.00 14.36 364 GLU A C 1
ATOM 2647 O O . GLU A 1 366 ? 23.456 -22.078 2.508 1.00 14.42 364 GLU A O 1
ATOM 2653 N N . ILE A 1 367 ? 25.556 -22.921 2.265 1.00 12.59 365 ILE A N 1
ATOM 2654 C CA . ILE A 1 367 ? 25.332 -24.139 3.078 1.00 13.04 365 ILE A CA 1
ATOM 2655 C C . ILE A 1 367 ? 26.504 -24.289 4.012 1.00 13.26 365 ILE A C 1
ATOM 2656 O O . ILE A 1 367 ? 27.649 -24.233 3.547 1.00 13.50 365 ILE A O 1
ATOM 2661 N N . SER A 1 368 ? 26.249 -24.662 5.257 1.00 13.01 366 SER A N 1
ATOM 2662 C CA . SER A 1 368 ? 27.300 -25.174 6.172 1.00 12.91 366 SER A CA 1
ATOM 2663 C C . SER A 1 368 ? 26.745 -26.389 6.904 1.00 12.70 366 SER A C 1
ATOM 2664 O O . SER A 1 368 ? 25.527 -26.598 6.899 1.00 13.18 366 SER A O 1
ATOM 2667 N N . ASN A 1 369 ? 27.634 -27.191 7.446 1.00 11.65 367 ASN A N 1
ATOM 2668 C CA . ASN A 1 369 ? 27.170 -28.362 8.225 1.00 11.57 367 ASN A CA 1
ATOM 2669 C C . ASN A 1 369 ? 28.201 -28.698 9.290 1.00 11.53 367 ASN A C 1
ATOM 2670 O O . ASN A 1 369 ? 28.924 -29.700 9.162 1.00 11.91 367 ASN A O 1
ATOM 2675 N N . LYS A 1 370 ? 28.211 -27.855 10.309 1.00 12.83 368 LYS A N 1
ATOM 2676 C CA . LYS A 1 370 ? 29.203 -27.955 11.410 1.00 13.27 368 LYS A CA 1
ATOM 2677 C C . LYS A 1 370 ? 28.818 -29.013 12.437 1.00 14.25 368 LYS A C 1
ATOM 2678 O O . LYS A 1 370 ? 27.633 -29.174 12.705 1.00 14.59 368 LYS A O 1
ATOM 2684 N N . GLY A 1 371 ? 29.806 -29.665 13.013 1.00 14.42 369 GLY A N 1
ATOM 2685 C CA . GLY A 1 371 ? 29.546 -30.644 14.078 1.00 16.37 369 GLY A CA 1
ATOM 2686 C C . GLY A 1 371 ? 29.789 -30.012 15.425 1.00 16.27 369 GLY A C 1
ATOM 2687 O O . GLY A 1 371 ? 29.409 -28.884 15.668 1.00 20.81 369 GLY A O 1
ATOM 2688 N N . GLY A 1 372 ? 30.441 -30.773 16.274 1.00 14.93 370 GLY A N 1
ATOM 2689 C CA . GLY A 1 372 ? 30.742 -30.260 17.629 1.00 15.16 370 GLY A CA 1
ATOM 2690 C C . GLY A 1 372 ? 29.656 -30.544 18.650 1.00 14.97 370 GLY A C 1
ATOM 2691 O O . GLY A 1 372 ? 29.604 -29.853 19.644 1.00 17.28 370 GLY A O 1
ATOM 2692 N N . VAL A 1 373 ? 28.842 -31.552 18.384 1.00 15.71 371 VAL A N 1
ATOM 2693 C CA . VAL A 1 373 ? 27.754 -31.962 19.300 1.00 14.80 371 VAL A CA 1
ATOM 2694 C C . VAL A 1 373 ? 28.381 -32.539 20.564 1.00 13.26 371 VAL A C 1
ATOM 2695 O O . VAL A 1 373 ? 29.541 -32.980 20.619 1.00 14.53 371 VAL A O 1
ATOM 2699 N N . PHE A 1 374 ? 27.558 -32.677 21.595 1.00 13.06 372 PHE A N 1
ATOM 2700 C CA . PHE A 1 374 ? 28.076 -33.310 22.830 1.00 13.65 372 PHE A CA 1
ATOM 2701 C C . PHE A 1 374 ? 28.602 -34.704 22.586 1.00 13.72 372 PHE A C 1
ATOM 2702 O O . PHE A 1 374 ? 28.019 -35.495 21.801 1.00 13.89 372 PHE A O 1
ATOM 2710 N N . GLY A 1 375 ? 29.747 -35.022 23.188 1.00 13.47 373 GLY A N 1
ATOM 2711 C CA . GLY A 1 375 ? 30.378 -36.330 23.070 1.00 13.57 373 GLY A CA 1
ATOM 2712 C C . GLY A 1 375 ? 31.274 -36.509 21.837 1.00 12.65 373 GLY A C 1
ATOM 2713 O O . GLY A 1 375 ? 31.930 -37.551 21.769 1.00 13.99 373 GLY A O 1
ATOM 2714 N N . GLU A 1 376 ? 31.248 -35.551 20.918 1.00 13.30 374 GLU A N 1
ATOM 2715 C CA . GLU A 1 376 ? 31.972 -35.745 19.643 1.00 12.48 374 GLU A CA 1
ATOM 2716 C C . GLU A 1 376 ? 33.345 -35.060 19.674 1.00 13.76 374 GLU A C 1
ATOM 2717 O O . GLU A 1 376 ? 33.444 -33.915 20.172 1.00 16.15 374 GLU A O 1
ATOM 2723 N N . THR A 1 377 ? 34.339 -35.738 19.147 1.00 13.82 375 THR A N 1
ATOM 2724 C CA . THR A 1 377 ? 35.655 -35.129 18.887 1.00 15.14 375 THR A CA 1
ATOM 2725 C C . THR A 1 377 ? 35.928 -35.144 17.380 1.00 12.43 375 THR A C 1
ATOM 2726 O O . THR A 1 377 ? 35.389 -35.980 16.633 1.00 13.82 375 THR A O 1
ATOM 2730 N N . TYR A 1 378 ? 36.722 -34.182 16.923 1.00 13.78 376 TYR A N 1
ATOM 2731 C CA . TYR A 1 378 ? 36.788 -33.862 15.475 1.00 12.55 376 TYR A CA 1
ATOM 2732 C C . TYR A 1 378 ? 37.304 -35.051 14.669 1.00 12.47 376 TYR A C 1
ATOM 2733 O O . TYR A 1 378 ? 36.770 -35.362 13.590 1.00 12.50 376 TYR A O 1
ATOM 2742 N N . SER A 1 379 ? 38.296 -35.754 15.180 1.00 12.80 377 SER A N 1
ATOM 2743 C CA . SER A 1 379 ? 38.936 -36.894 14.481 1.00 12.22 377 SER A CA 1
ATOM 2744 C C . SER A 1 379 ? 38.425 -38.256 15.014 1.00 12.14 377 SER A C 1
ATOM 2745 O O . SER A 1 379 ? 38.970 -39.315 14.722 1.00 12.71 377 SER A O 1
ATOM 2748 N N . ALA A 1 380 ? 37.293 -38.236 15.707 1.00 12.92 378 ALA A N 1
ATOM 2749 C CA . ALA A 1 380 ? 36.769 -39.500 16.222 1.00 13.14 378 ALA A CA 1
ATOM 2750 C C . ALA A 1 380 ? 36.524 -40.456 15.079 1.00 12.71 378 ALA A C 1
ATOM 2751 O O . ALA A 1 380 ? 36.073 -40.083 13.991 1.00 12.26 378 ALA A O 1
ATOM 2753 N N . PRO A 1 381 ? 36.756 -41.753 15.264 1.00 12.42 379 PRO A N 1
ATOM 2754 C CA . PRO A 1 381 ? 36.737 -42.691 14.159 1.00 12.20 379 PRO A CA 1
ATOM 2755 C C . PRO A 1 381 ? 35.391 -42.759 13.460 1.00 12.16 379 PRO A C 1
ATOM 2756 O O . PRO A 1 381 ? 35.357 -42.997 12.262 1.00 13.03 379 PRO A O 1
ATOM 2760 N N . HIS A 1 382 ? 34.322 -42.644 14.235 1.00 12.58 380 HIS A N 1
ATOM 2761 C CA . HIS A 1 382 ? 32.969 -42.814 13.687 1.00 13.65 380 HIS A CA 1
ATOM 2762 C C . HIS A 1 382 ? 32.180 -41.550 13.920 1.00 13.46 380 HIS A C 1
ATOM 2763 O O . HIS A 1 382 ? 30.938 -41.600 14.089 1.00 14.22 380 HIS A O 1
ATOM 2770 N N . LYS A 1 383 ? 32.858 -40.378 13.859 1.00 11.30 381 LYS A N 1
ATOM 2771 C CA . LYS A 1 383 ? 32.122 -39.130 13.753 1.00 12.17 381 LYS A CA 1
ATOM 2772 C C . LYS A 1 383 ? 31.135 -39.209 12.593 1.00 12.17 381 LYS A C 1
ATOM 2773 O O . LYS A 1 383 ? 31.385 -39.849 11.569 1.00 12.64 381 LYS A O 1
ATOM 2787 N N . ASN A 1 385 ? 29.215 -39.006 9.289 1.00 11.62 383 ASN A N 1
ATOM 2788 C CA . ASN A 1 385 ? 29.376 -38.523 7.931 1.00 11.88 383 ASN A CA 1
ATOM 2789 C C . ASN A 1 385 ? 28.443 -37.353 7.694 1.00 12.12 383 ASN A C 1
ATOM 2790 O O . ASN A 1 385 ? 27.299 -37.369 8.150 1.00 11.82 383 ASN A O 1
ATOM 2795 N N . ARG A 1 386 ? 28.923 -36.325 7.009 1.00 10.84 384 ARG A N 1
ATOM 2796 C CA . ARG A 1 386 ? 28.164 -35.075 6.793 1.00 12.15 384 ARG A CA 1
ATOM 2797 C C . ARG A 1 386 ? 28.381 -34.576 5.381 1.00 11.98 384 ARG A C 1
ATOM 2798 O O . ARG A 1 386 ? 29.470 -34.716 4.848 1.00 12.36 384 ARG A O 1
ATOM 2806 N N . THR A 1 387 ? 27.313 -34.052 4.801 1.00 11.05 385 THR A N 1
ATOM 2807 C CA . THR A 1 387 ? 27.367 -33.517 3.440 1.00 11.64 385 THR A CA 1
ATOM 2808 C C . THR A 1 387 ? 26.817 -32.113 3.430 1.00 11.78 385 THR A C 1
ATOM 2809 O O . THR A 1 387 ? 25.881 -31.774 4.213 1.00 11.78 385 THR A O 1
ATOM 2813 N N . GLY A 1 388 ? 27.283 -31.337 2.471 1.00 12.00 386 GLY A N 1
ATOM 2814 C CA . GLY A 1 388 ? 26.575 -30.108 2.093 1.00 11.81 386 GLY A CA 1
ATOM 2815 C C . GLY A 1 388 ? 25.407 -30.421 1.198 1.00 11.99 386 GLY A C 1
ATOM 2816 O O . GLY A 1 388 ? 24.272 -30.205 1.572 1.00 12.37 386 GLY A O 1
ATOM 2817 N N . VAL A 1 389 ? 25.660 -30.939 0.015 1.00 11.40 387 VAL A N 1
ATOM 2818 C CA . VAL A 1 389 ? 24.630 -31.505 -0.845 1.00 11.62 387 VAL A CA 1
ATOM 2819 C C . VAL A 1 389 ? 24.914 -32.969 -1.058 1.00 11.78 387 VAL A C 1
ATOM 2820 O O . VAL A 1 389 ? 25.963 -33.351 -1.636 1.00 12.69 387 VAL A O 1
ATOM 2824 N N . ALA A 1 390 ? 23.978 -33.821 -0.619 1.00 12.55 388 ALA A N 1
ATOM 2825 C CA . ALA A 1 390 ? 24.009 -35.255 -0.888 1.00 12.37 388 ALA A CA 1
ATOM 2826 C C . ALA A 1 390 ? 22.997 -35.579 -1.977 1.00 13.53 388 ALA A C 1
ATOM 2827 O O . ALA A 1 390 ? 21.799 -35.223 -1.840 1.00 13.95 388 ALA A O 1
ATOM 2829 N N . GLY A 1 391 ? 23.449 -36.255 -3.010 1.00 13.17 389 GLY A N 1
ATOM 2830 C CA . GLY A 1 391 ? 22.542 -36.838 -3.994 1.00 12.18 389 GLY A CA 1
ATOM 2831 C C . GLY A 1 391 ? 22.534 -38.344 -3.879 1.00 13.73 389 GLY A C 1
ATOM 2832 O O . GLY A 1 391 ? 23.591 -38.974 -3.763 1.00 12.67 389 GLY A O 1
ATOM 2833 N N . ILE A 1 392 ? 21.336 -38.917 -3.969 1.00 12.91 390 ILE A N 1
ATOM 2834 C CA . ILE A 1 392 ? 21.129 -40.380 -3.912 1.00 12.72 390 ILE A CA 1
ATOM 2835 C C . ILE A 1 392 ? 20.252 -40.805 -5.077 1.00 12.40 390 ILE A C 1
ATOM 2836 O O . ILE A 1 392 ? 19.184 -40.219 -5.280 1.00 13.34 390 ILE A O 1
ATOM 2841 N N . ALA A 1 393 ? 20.682 -41.871 -5.732 1.00 13.62 391 ALA A N 1
ATOM 2842 C CA . ALA A 1 393 ? 19.838 -42.670 -6.667 1.00 13.38 391 ALA A CA 1
ATOM 2843 C C . ALA A 1 393 ? 19.629 -44.004 -5.968 1.00 13.76 391 ALA A C 1
ATOM 2844 O O . ALA A 1 393 ? 20.590 -44.610 -5.519 1.00 14.32 391 ALA A O 1
ATOM 2846 N N . LYS A 1 394 ? 18.365 -44.468 -5.929 1.00 14.23 392 LYS A N 1
ATOM 2847 C CA . LYS A 1 394 ? 18.052 -45.805 -5.395 1.00 14.32 392 LYS A CA 1
ATOM 2848 C C . LYS A 1 394 ? 16.865 -46.431 -6.157 1.00 15.61 392 LYS A C 1
ATOM 2849 O O . LYS A 1 394 ? 17.121 -47.513 -6.696 1.00 17.44 392 LYS A O 1
ATOM 2855 N N . ASN A 1 395 ? 15.675 -45.836 -6.080 1.00 15.88 393 ASN A N 1
ATOM 2856 C CA . ASN A 1 395 ? 14.447 -46.613 -6.431 1.00 17.21 393 ASN A CA 1
ATOM 2857 C C . ASN A 1 395 ? 13.799 -46.114 -7.707 1.00 19.62 393 ASN A C 1
ATOM 2858 O O . ASN A 1 395 ? 12.634 -46.513 -7.942 1.00 20.36 393 ASN A O 1
ATOM 2863 N N . ARG A 1 396 ? 14.488 -45.327 -8.540 1.00 16.97 394 ARG A N 1
ATOM 2864 C CA . ARG A 1 396 ? 13.893 -44.790 -9.774 1.00 18.09 394 ARG A CA 1
ATOM 2865 C C . ARG A 1 396 ? 14.766 -45.079 -10.969 1.00 17.43 394 ARG A C 1
ATOM 2866 O O . ARG A 1 396 ? 14.607 -44.323 -11.968 1.00 19.48 394 ARG A O 1
ATOM 2874 N N . GLY A 1 397 ? 15.609 -46.088 -10.914 1.00 17.08 395 GLY A N 1
ATOM 2875 C CA . GLY A 1 397 ? 16.495 -46.412 -12.059 1.00 17.56 395 GLY A CA 1
ATOM 2876 C C . GLY A 1 397 ? 17.395 -45.216 -12.337 1.00 19.20 395 GLY A C 1
ATOM 2877 O O . GLY A 1 397 ? 17.974 -44.634 -11.402 1.00 17.00 395 GLY A O 1
ATOM 2878 N N . THR A 1 398 ? 17.563 -44.869 -13.599 1.00 18.19 396 THR A N 1
ATOM 2879 C CA . THR A 1 398 ? 18.370 -43.691 -13.956 1.00 16.86 396 THR A CA 1
ATOM 2880 C C . THR A 1 398 ? 17.678 -42.434 -13.482 1.00 17.45 396 THR A C 1
ATOM 2881 O O . THR A 1 398 ? 16.526 -42.162 -13.850 1.00 19.61 396 THR A O 1
ATOM 2885 N N . LEU A 1 399 ? 18.384 -41.564 -12.745 1.00 15.14 397 LEU A N 1
ATOM 2886 C CA . LEU A 1 399 ? 17.923 -40.223 -12.424 1.00 14.84 397 LEU A CA 1
ATOM 2887 C C . LEU A 1 399 ? 18.463 -39.261 -13.474 1.00 16.58 397 LEU A C 1
ATOM 2888 O O . LEU A 1 399 ? 19.686 -39.271 -13.729 1.00 17.03 397 LEU A O 1
ATOM 2893 N N . HIS A 1 400 ? 17.609 -38.421 -14.005 1.00 15.75 398 HIS A N 1
ATOM 2894 C CA . HIS A 1 400 ? 17.968 -37.490 -15.081 1.00 15.56 398 HIS A CA 1
ATOM 2895 C C . HIS A 1 400 ? 17.971 -36.068 -14.608 1.00 14.82 398 HIS A C 1
ATOM 2896 O O . HIS A 1 400 ? 17.090 -35.634 -13.857 1.00 16.45 398 HIS A O 1
ATOM 2903 N N . GLU A 1 401 ? 18.882 -35.238 -15.128 1.00 14.96 399 GLU A N 1
ATOM 2904 C CA . GLU A 1 401 ? 18.746 -33.780 -15.111 1.00 15.89 399 GLU A CA 1
ATOM 2905 C C . GLU A 1 401 ? 18.676 -33.261 -13.681 1.00 15.40 399 GLU A C 1
ATOM 2906 O O . GLU A 1 401 ? 17.795 -32.501 -13.322 1.00 16.17 399 GLU A O 1
ATOM 2912 N N . ILE A 1 402 ? 19.759 -33.515 -12.942 1.00 15.03 400 ILE A N 1
ATOM 2913 C CA . ILE A 1 402 ? 20.005 -32.872 -11.629 1.00 15.03 400 ILE A CA 1
ATOM 2914 C C . ILE A 1 402 ? 21.156 -31.900 -11.767 1.00 13.82 400 ILE A C 1
ATOM 2915 O O . ILE A 1 402 ? 22.213 -32.355 -12.244 1.00 14.46 400 ILE A O 1
ATOM 2920 N N . HIS A 1 403 ? 20.977 -30.662 -11.352 1.00 13.22 401 HIS A N 1
ATOM 2921 C CA . HIS A 1 403 ? 21.990 -29.622 -11.568 1.00 13.58 401 HIS A CA 1
ATOM 2922 C C . HIS A 1 403 ? 22.174 -28.831 -10.309 1.00 15.06 401 HIS A C 1
ATOM 2923 O O . HIS A 1 403 ? 21.177 -28.377 -9.731 1.00 14.86 401 HIS A O 1
ATOM 2930 N N . LEU A 1 404 ? 23.438 -28.616 -9.914 1.00 13.15 402 LEU A N 1
ATOM 2931 C CA . LEU A 1 404 ? 23.794 -27.720 -8.825 1.00 12.76 402 LEU A CA 1
ATOM 2932 C C . LEU A 1 404 ? 24.483 -26.534 -9.447 1.00 12.85 402 LEU A C 1
ATOM 2933 O O . LEU A 1 404 ? 25.434 -26.748 -10.277 1.00 13.98 402 LEU A O 1
ATOM 2938 N N . SER A 1 405 ? 24.207 -25.359 -8.952 1.00 14.33 403 SER A N 1
ATOM 2939 C CA . SER A 1 405 ? 24.769 -24.133 -9.545 1.00 13.33 403 SER A CA 1
ATOM 2940 C C . SER A 1 405 ? 25.026 -23.093 -8.484 1.00 13.58 403 SER A C 1
ATOM 2941 O O . SER A 1 405 ? 24.118 -22.758 -7.715 1.00 15.06 403 SER A O 1
ATOM 2944 N N . ASN A 1 406 ? 26.241 -22.521 -8.428 1.00 13.47 404 ASN A N 1
ATOM 2945 C CA . ASN A 1 406 ? 26.509 -21.300 -7.656 1.00 14.31 404 ASN A CA 1
ATOM 2946 C C . ASN A 1 406 ? 26.134 -21.492 -6.189 1.00 14.45 404 ASN A C 1
ATOM 2947 O O . ASN A 1 406 ? 25.599 -20.585 -5.529 1.00 15.34 404 ASN A O 1
ATOM 2952 N N . LEU A 1 407 ? 26.513 -22.657 -5.670 1.00 14.41 405 LEU A N 1
ATOM 2953 C CA . LEU A 1 407 ? 26.398 -22.910 -4.215 1.00 13.22 405 LEU A CA 1
ATOM 2954 C C . LEU A 1 407 ? 27.679 -22.545 -3.516 1.00 14.38 405 LEU A C 1
ATOM 2955 O O . LEU A 1 407 ? 28.745 -22.794 -4.053 1.00 18.43 405 LEU A O 1
ATOM 2960 N N . TYR A 1 408 ? 27.583 -21.993 -2.347 1.00 12.75 406 TYR A N 1
ATOM 2961 C CA . TYR A 1 408 ? 28.731 -21.706 -1.488 1.00 12.86 406 TYR A CA 1
ATOM 2962 C C . TYR A 1 408 ? 28.616 -22.648 -0.286 1.00 13.08 406 TYR A C 1
ATOM 2963 O O . TYR A 1 408 ? 27.697 -22.451 0.533 1.00 13.70 406 TYR A O 1
ATOM 2972 N N . ILE A 1 409 ? 29.456 -23.664 -0.258 1.00 12.59 407 ILE A N 1
ATOM 2973 C CA . ILE A 1 409 ? 29.376 -24.755 0.731 1.00 11.85 407 ILE A CA 1
ATOM 2974 C C . ILE A 1 409 ? 30.611 -24.709 1.578 1.00 11.91 407 ILE A C 1
ATOM 2975 O O . ILE A 1 409 ? 31.738 -24.841 1.025 1.00 12.75 407 ILE A O 1
ATOM 2980 N N . HIS A 1 410 ? 30.471 -24.470 2.868 1.00 12.04 408 HIS A N 1
ATOM 2981 C CA . HIS A 1 410 ? 31.687 -24.335 3.695 1.00 12.30 408 HIS A CA 1
ATOM 2982 C C . HIS A 1 410 ? 31.455 -24.963 5.069 1.00 12.26 408 HIS A C 1
ATOM 2983 O O . HIS A 1 410 ? 30.291 -25.046 5.520 1.00 12.98 408 HIS A O 1
ATOM 2990 N N . ASP A 1 411 ? 32.512 -25.347 5.737 1.00 12.12 409 ASP A N 1
ATOM 2991 C CA . ASP A 1 411 ? 32.423 -25.909 7.094 1.00 12.27 409 ASP A CA 1
ATOM 2992 C C . ASP A 1 411 ? 31.419 -27.056 7.105 1.00 13.00 409 ASP A C 1
ATOM 2993 O O . ASP A 1 411 ? 30.525 -27.115 7.952 1.00 12.22 409 ASP A O 1
ATOM 2998 N N . VAL A 1 412 ? 31.655 -28.026 6.221 1.00 12.21 410 VAL A N 1
ATOM 2999 C CA . VAL A 1 412 ? 30.985 -29.338 6.284 1.00 12.26 410 VAL A CA 1
ATOM 3000 C C . VAL A 1 412 ? 31.913 -30.269 7.012 1.00 11.17 410 VAL A C 1
ATOM 3001 O O . VAL A 1 412 ? 32.922 -30.706 6.450 1.00 12.33 410 VAL A O 1
ATOM 3005 N N . GLU A 1 413 ? 31.620 -30.582 8.269 1.00 11.79 411 GLU A N 1
ATOM 3006 C CA . GLU A 1 413 ? 32.585 -31.295 9.136 1.00 12.43 411 GLU A CA 1
ATOM 3007 C C . GLU A 1 413 ? 32.233 -32.779 9.133 1.00 12.41 411 GLU A C 1
ATOM 3008 O O . GLU A 1 413 ? 31.809 -33.318 10.162 1.00 13.29 411 GLU A O 1
ATOM 3014 N N . GLY A 1 414 ? 32.425 -33.449 8.015 1.00 11.84 412 GLY A N 1
ATOM 3015 C CA . GLY A 1 414 ? 32.161 -34.882 7.896 1.00 12.24 412 GLY A CA 1
ATOM 3016 C C . GLY A 1 414 ? 33.267 -35.695 8.532 1.00 12.01 412 GLY A C 1
ATOM 3017 O O . GLY A 1 414 ? 34.336 -35.236 8.889 1.00 13.56 412 GLY A O 1
ATOM 3018 N N . ASN A 1 415 ? 32.986 -36.971 8.687 1.00 12.34 413 ASN A N 1
ATOM 3019 C CA . ASN A 1 415 ? 33.959 -37.984 9.121 1.00 11.64 413 ASN A CA 1
ATOM 3020 C C . ASN A 1 415 ? 35.274 -37.807 8.359 1.00 11.42 413 ASN A C 1
ATOM 3021 O O . ASN A 1 415 ? 35.276 -37.727 7.144 1.00 12.17 413 ASN A O 1
ATOM 3026 N N . VAL A 1 416 ? 36.376 -37.806 9.071 1.00 12.15 414 VAL A N 1
ATOM 3027 C CA . VAL A 1 416 ? 37.692 -37.529 8.434 1.00 11.81 414 VAL A CA 1
ATOM 3028 C C . VAL A 1 416 ? 38.064 -38.662 7.513 1.00 12.10 414 VAL A C 1
ATOM 3029 O O . VAL A 1 416 ? 38.816 -38.402 6.535 1.00 12.11 414 VAL A O 1
ATOM 3033 N N . TYR A 1 417 ? 37.580 -39.878 7.779 1.00 11.84 415 TYR A N 1
ATOM 3034 C CA . TYR A 1 417 ? 38.146 -41.078 7.129 1.00 11.69 415 TYR A CA 1
ATOM 3035 C C . TYR A 1 417 ? 37.282 -41.586 5.997 1.00 11.77 415 TYR A C 1
ATOM 3036 O O . TYR A 1 417 ? 37.816 -42.113 4.987 1.00 11.92 415 TYR A O 1
ATOM 3045 N N . ASP A 1 418 ? 35.959 -41.597 6.155 1.00 11.55 416 ASP A N 1
ATOM 3046 C CA . ASP A 1 418 ? 35.092 -42.439 5.292 1.00 11.84 416 ASP A CA 1
ATOM 3047 C C . ASP A 1 418 ? 35.043 -41.871 3.877 1.00 12.83 416 ASP A C 1
ATOM 3048 O O . ASP A 1 418 ? 34.631 -40.717 3.685 1.00 12.88 416 ASP A O 1
ATOM 3053 N N . LYS A 1 419 ? 35.342 -42.728 2.923 1.00 12.58 417 LYS A N 1
ATOM 3054 C CA . LYS A 1 419 ? 35.477 -42.262 1.517 1.00 12.24 417 LYS A CA 1
ATOM 3055 C C . LYS A 1 419 ? 34.183 -42.283 0.757 1.00 13.00 417 LYS A C 1
ATOM 3056 O O . LYS A 1 419 ? 34.099 -41.502 -0.198 1.00 12.65 417 LYS A O 1
ATOM 3062 N N . HIS A 1 420 ? 33.223 -43.184 1.038 1.00 12.81 418 HIS A N 1
ATOM 3063 C CA . HIS A 1 420 ? 32.106 -43.410 0.112 1.00 12.80 418 HIS A CA 1
ATOM 3064 C C . HIS A 1 420 ? 30.739 -43.286 0.752 1.00 12.12 418 HIS A C 1
ATOM 3065 O O . HIS A 1 420 ? 29.741 -43.351 0.030 1.00 12.46 418 HIS A O 1
ATOM 3080 N N . ASN A 1 422 ? 28.114 -40.477 1.927 1.00 11.18 420 ASN A N 1
ATOM 3081 C CA . ASN A 1 422 ? 27.887 -39.179 1.291 1.00 11.86 420 ASN A CA 1
ATOM 3082 C C . ASN A 1 422 ? 28.472 -38.120 2.215 1.00 11.12 420 ASN A C 1
ATOM 3083 O O . ASN A 1 422 ? 27.767 -37.548 3.066 1.00 12.37 420 ASN A O 1
ATOM 3088 N N . ASN A 1 423 ? 29.794 -37.932 2.085 1.00 11.10 421 ASN A N 1
ATOM 3089 C CA . ASN A 1 423 ? 30.606 -37.312 3.132 1.00 11.72 421 ASN A CA 1
ATOM 3090 C C . ASN A 1 423 ? 31.575 -36.315 2.495 1.00 11.54 421 ASN A C 1
ATOM 3091 O O . ASN A 1 423 ? 32.618 -36.692 1.942 1.00 12.26 421 ASN A O 1
ATOM 3096 N N . GLY A 1 424 ? 31.221 -35.054 2.616 1.00 11.63 422 GLY A N 1
ATOM 3097 C CA . GLY A 1 424 ? 31.986 -33.959 2.018 1.00 12.27 422 GLY A CA 1
ATOM 3098 C C . GLY A 1 424 ? 31.120 -32.866 1.542 1.00 11.97 422 GLY A C 1
ATOM 3099 O O . GLY A 1 424 ? 29.960 -32.713 1.922 1.00 12.41 422 GLY A O 1
ATOM 3100 N N . GLY A 1 425 ? 31.670 -31.988 0.705 1.00 11.38 423 GLY A N 1
ATOM 3101 C CA . GLY A 1 425 ? 30.909 -30.820 0.288 1.00 11.48 423 GLY A CA 1
ATOM 3102 C C . GLY A 1 425 ? 29.748 -31.167 -0.592 1.00 11.07 423 GLY A C 1
ATOM 3103 O O . GLY A 1 425 ? 28.604 -30.801 -0.277 1.00 11.93 423 GLY A O 1
ATOM 3104 N N . ILE A 1 426 ? 29.990 -31.872 -1.680 1.00 10.62 424 ILE A N 1
ATOM 3105 C CA . ILE A 1 426 ? 28.945 -32.362 -2.620 1.00 10.84 424 ILE A CA 1
ATOM 3106 C C . ILE A 1 426 ? 29.263 -33.817 -2.846 1.00 11.50 424 ILE A C 1
ATOM 3107 O O . ILE A 1 426 ? 30.416 -34.138 -3.200 1.00 11.82 424 ILE A O 1
ATOM 3112 N N . TYR A 1 427 ? 28.302 -34.731 -2.706 1.00 11.93 425 TYR A N 1
ATOM 3113 C CA . TYR A 1 427 ? 28.582 -36.161 -2.913 1.00 11.94 425 TYR A CA 1
ATOM 3114 C C . TYR A 1 427 ? 27.322 -36.812 -3.463 1.00 12.35 425 TYR A C 1
ATOM 3115 O O . TYR A 1 427 ? 26.256 -36.771 -2.769 1.00 12.67 425 TYR A O 1
ATOM 3124 N N . PHE A 1 428 ? 27.395 -37.315 -4.677 1.00 11.56 426 PHE A N 1
ATOM 3125 C CA . PHE A 1 428 ? 26.303 -38.043 -5.361 1.00 11.93 426 PHE A CA 1
ATOM 3126 C C . PHE A 1 428 ? 26.689 -39.506 -5.439 1.00 11.99 426 PHE A C 1
ATOM 3127 O O . PHE A 1 428 ? 27.774 -39.853 -5.930 1.00 12.97 426 PHE A O 1
ATOM 3135 N N . THR A 1 429 ? 25.787 -40.389 -4.952 1.00 12.72 427 THR A N 1
ATOM 3136 C CA . THR A 1 429 ? 26.033 -41.839 -4.907 1.00 13.51 427 THR A CA 1
ATOM 3137 C C . THR A 1 429 ? 24.783 -42.588 -5.363 1.00 12.31 427 THR A C 1
ATOM 3138 O O . THR A 1 429 ? 23.704 -41.999 -5.522 1.00 12.52 427 THR A O 1
ATOM 3142 N N . CYS A 1 430 ? 24.969 -43.893 -5.546 1.00 12.72 428 CYS A N 1
ATOM 3143 C CA . CYS A 1 430 ? 23.899 -44.805 -6.020 1.00 13.59 428 CYS A CA 1
ATOM 3144 C C . CYS A 1 430 ? 23.865 -46.006 -5.124 1.00 12.81 428 CYS A C 1
ATOM 3145 O O . CYS A 1 430 ? 24.892 -46.678 -4.939 1.00 13.16 428 CYS A O 1
ATOM 3148 N N . LEU A 1 431 ? 22.663 -46.255 -4.570 1.00 12.99 429 LEU A N 1
ATOM 3149 C CA . LEU A 1 431 ? 22.442 -47.323 -3.582 1.00 14.07 429 LEU A CA 1
ATOM 3150 C C . LEU A 1 431 ? 21.670 -48.486 -4.239 1.00 14.11 429 LEU A C 1
ATOM 3151 O O . LEU A 1 431 ? 20.895 -48.234 -5.165 1.00 14.80 429 LEU A O 1
ATOM 3156 N N . LYS A 1 432 ? 21.796 -49.661 -3.661 1.00 13.45 430 LYS A N 1
ATOM 3157 C CA . LYS A 1 432 ? 21.055 -50.817 -4.235 1.00 15.97 430 LYS A CA 1
ATOM 3158 C C . LYS A 1 432 ? 19.564 -50.544 -4.164 1.00 15.51 430 LYS A C 1
ATOM 3159 O O . LYS A 1 432 ? 19.051 -50.238 -3.097 1.00 16.06 430 LYS A O 1
ATOM 3165 N N . PRO A 1 433 ? 18.812 -50.683 -5.262 1.00 15.88 431 PRO A N 1
ATOM 3166 C CA . PRO A 1 433 ? 17.371 -50.479 -5.241 1.00 15.71 431 PRO A CA 1
ATOM 3167 C C . PRO A 1 433 ? 16.693 -51.516 -4.303 1.00 15.47 431 PRO A C 1
ATOM 3168 O O . PRO A 1 433 ? 17.230 -52.618 -4.089 1.00 17.87 431 PRO A O 1
ATOM 3172 N N . GLU A 1 434 ? 15.556 -51.122 -3.767 1.00 18.47 432 GLU A N 1
ATOM 3173 C CA . GLU A 1 434 ? 14.675 -52.068 -3.039 1.00 20.46 432 GLU A CA 1
ATOM 3174 C C . GLU A 1 434 ? 14.397 -53.276 -3.960 1.00 19.97 432 GLU A C 1
ATOM 3175 O O . GLU A 1 434 ? 14.519 -54.428 -3.491 1.00 22.42 432 GLU A O 1
ATOM 3181 N N . ALA A 1 435 ? 14.122 -53.021 -5.235 1.00 19.55 433 ALA A N 1
ATOM 3182 C CA . ALA A 1 435 ? 13.752 -54.075 -6.213 1.00 22.37 433 ALA A CA 1
ATOM 3183 C C . ALA A 1 435 ? 14.233 -53.681 -7.592 1.00 18.83 433 ALA A C 1
ATOM 3184 O O . ALA A 1 435 ? 13.485 -53.156 -8.371 1.00 20.05 433 ALA A O 1
ATOM 3186 N N . GLU A 1 436 ? 15.499 -53.957 -7.850 1.00 19.00 434 GLU A N 1
ATOM 3187 C CA . GLU A 1 436 ? 16.144 -53.562 -9.125 1.00 20.61 434 GLU A CA 1
ATOM 3188 C C . GLU A 1 436 ? 15.429 -54.170 -10.344 1.00 20.43 434 GLU A C 1
ATOM 3189 O O . GLU A 1 436 ? 15.352 -53.525 -11.392 1.00 20.66 434 GLU A O 1
ATOM 3195 N N . GLU A 1 437 ? 14.910 -55.381 -10.186 1.00 24.63 435 GLU A N 1
ATOM 3196 C CA . GLU A 1 437 ? 14.161 -56.033 -11.288 1.00 26.37 435 GLU A CA 1
ATOM 3197 C C . GLU A 1 437 ? 12.923 -55.214 -11.636 1.00 24.54 435 GLU A C 1
ATOM 3198 O O . GLU A 1 437 ? 12.456 -55.319 -12.806 1.00 29.47 435 GLU A O 1
ATOM 3204 N N . LYS A 1 438 ? 12.339 -54.452 -10.710 1.00 22.12 436 LYS A N 1
ATOM 3205 C CA . LYS A 1 438 ? 11.171 -53.588 -10.957 1.00 24.74 436 LYS A CA 1
ATOM 3206 C C . LYS A 1 438 ? 11.591 -52.205 -11.455 1.00 27.18 436 LYS A C 1
ATOM 3207 O O . LYS A 1 438 ? 10.935 -51.652 -12.342 1.00 26.78 436 LYS A O 1
ATOM 3213 N N . THR A 1 439 ? 12.608 -51.585 -10.817 1.00 22.21 437 THR A N 1
ATOM 3214 C CA . THR A 1 439 ? 12.812 -50.136 -11.022 1.00 19.46 437 THR A CA 1
ATOM 3215 C C . THR A 1 439 ? 14.116 -49.818 -11.787 1.00 17.15 437 THR A C 1
ATOM 3216 O O . THR A 1 439 ? 14.244 -48.675 -12.204 1.00 19.27 437 THR A O 1
ATOM 3220 N N . GLY A 1 440 ? 14.968 -50.795 -12.001 1.00 18.42 438 GLY A N 1
ATOM 3221 C CA . GLY A 1 440 ? 16.196 -50.647 -12.796 1.00 18.24 438 GLY A CA 1
ATOM 3222 C C . GLY A 1 440 ? 17.403 -50.274 -11.963 1.00 18.98 438 GLY A C 1
ATOM 3223 O O . GLY A 1 440 ? 17.272 -50.002 -10.761 1.00 18.38 438 GLY A O 1
ATOM 3224 N N . VAL A 1 441 ? 18.547 -50.279 -12.623 1.00 17.51 439 VAL A N 1
ATOM 3225 C CA . VAL A 1 441 ? 19.824 -49.905 -11.991 1.00 16.39 439 VAL A CA 1
ATOM 3226 C C . VAL A 1 441 ? 19.743 -48.439 -11.556 1.00 15.61 439 VAL A C 1
ATOM 3227 O O . VAL A 1 441 ? 19.409 -47.563 -12.344 1.00 17.10 439 VAL A O 1
ATOM 3231 N N . ALA A 1 442 ? 20.091 -48.164 -10.293 1.00 15.52 440 ALA A N 1
ATOM 3232 C CA . ALA A 1 442 ? 20.216 -46.776 -9.826 1.00 16.06 440 ALA A CA 1
ATOM 3233 C C . ALA A 1 442 ? 21.507 -46.134 -10.352 1.00 14.21 440 ALA A C 1
ATOM 3234 O O . ALA A 1 442 ? 22.576 -46.684 -10.135 1.00 15.31 440 ALA A O 1
ATOM 3236 N N . ARG A 1 443 ? 21.338 -45.051 -11.072 1.00 14.83 441 ARG A N 1
ATOM 3237 C CA . ARG A 1 443 ? 22.502 -44.383 -11.736 1.00 15.30 441 ARG A CA 1
ATOM 3238 C C . ARG A 1 443 ? 22.070 -43.001 -12.195 1.00 14.82 441 ARG A C 1
ATOM 3239 O O . ARG A 1 443 ? 20.927 -42.588 -11.958 1.00 15.39 441 ARG A O 1
ATOM 3247 N N . TYR A 1 444 ? 22.966 -42.220 -12.829 1.00 14.01 442 TYR A N 1
ATOM 3248 C CA . TYR A 1 444 ? 22.755 -40.806 -13.174 1.00 14.31 442 TYR A CA 1
ATOM 3249 C C . TYR A 1 444 ? 22.921 -40.578 -14.673 1.00 14.53 442 TYR A C 1
ATOM 3250 O O . TYR A 1 444 ? 23.769 -41.191 -15.325 1.00 14.90 442 TYR A O 1
ATOM 3259 N N . GLU A 1 445 ? 22.151 -39.645 -15.177 1.00 14.60 443 GLU A N 1
ATOM 3260 C CA . GLU A 1 445 ? 22.286 -39.155 -16.562 1.00 14.71 443 GLU A CA 1
ATOM 3261 C C . GLU A 1 445 ? 22.001 -37.672 -16.591 1.00 15.30 443 GLU A C 1
ATOM 3262 O O . GLU A 1 445 ? 20.988 -37.195 -16.009 1.00 15.80 443 GLU A O 1
ATOM 3268 N N . ASN A 1 446 ? 22.857 -36.882 -17.247 1.00 14.64 444 ASN A N 1
ATOM 3269 C CA . ASN A 1 446 ? 22.643 -35.445 -17.436 1.00 15.09 444 ASN A CA 1
ATOM 3270 C C . ASN A 1 446 ? 22.678 -34.740 -16.092 1.00 15.64 444 ASN A C 1
ATOM 3271 O O . ASN A 1 446 ? 21.651 -34.210 -15.613 1.00 15.78 444 ASN A O 1
ATOM 3276 N N . VAL A 1 447 ? 23.860 -34.750 -15.480 1.00 14.84 445 VAL A N 1
ATOM 3277 C CA . VAL A 1 447 ? 24.055 -34.159 -14.125 1.00 14.32 445 VAL A CA 1
ATOM 3278 C C . VAL A 1 447 ? 25.229 -33.194 -14.185 1.00 13.78 445 VAL A C 1
ATOM 3279 O O . VAL A 1 447 ? 26.259 -33.567 -14.754 1.00 14.20 445 VAL A O 1
ATOM 3283 N N . SER A 1 448 ? 25.071 -32.009 -13.641 1.00 14.40 446 SER A N 1
ATOM 3284 C CA . SER A 1 448 ? 26.147 -31.024 -13.622 1.00 13.90 446 SER A CA 1
ATOM 3285 C C . SER A 1 448 ? 26.275 -30.413 -12.240 1.00 14.72 446 SER A C 1
ATOM 3286 O O . SER A 1 448 ? 25.307 -30.268 -11.490 1.00 13.67 446 SER A O 1
ATOM 3289 N N . VAL A 1 449 ? 27.515 -30.071 -11.946 1.00 12.57 447 VAL A N 1
ATOM 3290 C CA . VAL A 1 449 ? 27.895 -29.284 -10.769 1.00 12.69 447 VAL A CA 1
ATOM 3291 C C . VAL A 1 449 ? 28.725 -28.140 -11.289 1.00 12.74 447 VAL A C 1
ATOM 3292 O O . VAL A 1 449 ? 29.820 -28.408 -11.848 1.00 12.55 447 VAL A O 1
ATOM 3296 N N . ARG A 1 450 ? 28.183 -26.934 -11.183 1.00 12.55 448 ARG A N 1
ATOM 3297 C CA . ARG A 1 450 ? 28.839 -25.762 -11.791 1.00 12.74 448 ARG A CA 1
ATOM 3298 C C . ARG A 1 450 ? 28.876 -24.590 -10.846 1.00 14.14 448 ARG A C 1
ATOM 3299 O O . ARG A 1 450 ? 27.911 -24.330 -10.146 1.00 14.01 448 ARG A O 1
ATOM 3307 N N . GLY A 1 451 ? 29.982 -23.845 -10.839 1.00 13.50 449 GLY A N 1
ATOM 3308 C CA . GLY A 1 451 ? 30.067 -22.548 -10.161 1.00 13.91 449 GLY A CA 1
ATOM 3309 C C . GLY A 1 451 ? 29.965 -22.638 -8.667 1.00 14.08 449 GLY A C 1
ATOM 3310 O O . GLY A 1 451 ? 29.718 -21.630 -8.030 1.00 14.81 449 GLY A O 1
ATOM 3311 N N . CYS A 1 452 ? 30.245 -23.805 -8.088 1.00 13.55 450 CYS A N 1
ATOM 3312 C CA . CYS A 1 452 ? 30.173 -23.984 -6.636 1.00 13.89 450 CYS A CA 1
ATOM 3313 C C . CYS A 1 452 ? 31.516 -23.672 -6.017 1.00 12.86 450 CYS A C 1
ATOM 3314 O O . CYS A 1 452 ? 32.548 -23.981 -6.609 1.00 14.68 450 CYS A O 1
ATOM 3317 N N . HIS A 1 453 ? 31.484 -23.080 -4.843 1.00 12.98 451 HIS A N 1
ATOM 3318 C CA . HIS A 1 453 ? 32.664 -22.734 -4.054 1.00 13.03 451 HIS A CA 1
ATOM 3319 C C . HIS A 1 453 ? 32.586 -23.573 -2.800 1.00 12.11 451 HIS A C 1
ATOM 3320 O O . HIS A 1 453 ? 31.630 -23.400 -2.035 1.00 12.53 451 HIS A O 1
ATOM 3327 N N . LEU A 1 454 ? 33.552 -24.438 -2.634 1.00 12.02 452 LEU A N 1
ATOM 3328 C CA . LEU A 1 454 ? 33.674 -25.235 -1.413 1.00 11.53 452 LEU A CA 1
ATOM 3329 C C . LEU A 1 454 ? 34.873 -24.782 -0.628 1.00 11.82 452 LEU A C 1
ATOM 3330 O O . LEU A 1 454 ? 35.970 -24.590 -1.198 1.00 11.77 452 LEU A O 1
ATOM 3335 N N . LYS A 1 455 ? 34.743 -24.687 0.681 1.00 12.29 453 LYS A N 1
ATOM 3336 C CA . LYS A 1 455 ? 35.850 -24.296 1.553 1.00 12.28 453 LYS A CA 1
ATOM 3337 C C . LYS A 1 455 ? 35.697 -25.070 2.851 1.00 12.94 453 LYS A C 1
ATOM 3338 O O . LYS A 1 455 ? 34.587 -24.971 3.451 1.00 13.58 453 LYS A O 1
ATOM 3344 N N . ARG A 1 456 ? 36.748 -25.721 3.329 1.00 12.73 454 ARG A N 1
ATOM 3345 C CA . ARG A 1 456 ? 36.680 -26.444 4.632 1.00 12.94 454 ARG A CA 1
ATOM 3346 C C . ARG A 1 456 ? 35.524 -27.461 4.610 1.00 12.30 454 ARG A C 1
ATOM 3347 O O . ARG A 1 456 ? 34.624 -27.413 5.488 1.00 12.79 454 ARG A O 1
ATOM 3355 N N . THR A 1 457 ? 35.555 -28.386 3.680 1.00 11.50 455 THR A N 1
ATOM 3356 C CA . THR A 1 457 ? 34.674 -29.558 3.690 1.00 11.98 455 THR A CA 1
ATOM 3357 C C . THR A 1 457 ? 35.554 -30.772 3.879 1.00 11.67 455 THR A C 1
ATOM 3358 O O . THR A 1 457 ? 36.703 -30.827 3.372 1.00 12.97 455 THR A O 1
ATOM 3362 N N . SER A 1 458 ? 35.014 -31.744 4.625 1.00 11.73 456 SER A N 1
ATOM 3363 C CA . SER A 1 458 ? 35.634 -33.055 4.890 1.00 11.63 456 SER A CA 1
ATOM 3364 C C . SER A 1 458 ? 34.571 -34.112 4.786 1.00 12.07 456 SER A C 1
ATOM 3365 O O . SER A 1 458 ? 33.433 -33.841 5.207 1.00 12.48 456 SER A O 1
ATOM 3368 N N . ARG A 1 459 ? 34.906 -35.290 4.272 1.00 11.66 457 ARG A N 1
ATOM 3369 C CA . ARG A 1 459 ? 36.206 -35.627 3.742 1.00 11.45 457 ARG A CA 1
ATOM 3370 C C . ARG A 1 459 ? 36.364 -35.072 2.321 1.00 11.43 457 ARG A C 1
ATOM 3371 O O . ARG A 1 459 ? 37.337 -34.395 2.006 1.00 11.52 457 ARG A O 1
ATOM 3379 N N . TRP A 1 460 ? 35.446 -35.416 1.426 1.00 11.31 458 TRP A N 1
ATOM 3380 C CA . TRP A 1 460 ? 35.580 -35.008 0.004 1.00 11.27 458 TRP A CA 1
ATOM 3381 C C . TRP A 1 460 ? 35.232 -33.536 -0.184 1.00 11.41 458 TRP A C 1
ATOM 3382 O O . TRP A 1 460 ? 34.492 -32.928 0.580 1.00 11.02 458 TRP A O 1
ATOM 3393 N N . GLY A 1 461 ? 35.735 -33.002 -1.317 1.00 11.21 459 GLY A N 1
ATOM 3394 C CA . GLY A 1 461 ? 35.234 -31.773 -1.903 1.00 11.36 459 GLY A CA 1
ATOM 3395 C C . GLY A 1 461 ? 34.010 -32.092 -2.684 1.00 11.65 459 GLY A C 1
ATOM 3396 O O . GLY A 1 461 ? 32.903 -32.120 -2.096 1.00 12.15 459 GLY A O 1
ATOM 3397 N N . ILE A 1 462 ? 34.159 -32.336 -3.971 1.00 11.04 460 ILE A N 1
ATOM 3398 C CA . ILE A 1 462 ? 33.048 -32.681 -4.880 1.00 11.47 460 ILE A CA 1
ATOM 3399 C C . ILE A 1 462 ? 33.291 -34.109 -5.329 1.00 11.23 460 ILE A C 1
ATOM 3400 O O . ILE A 1 462 ? 34.350 -34.390 -5.943 1.00 12.45 460 ILE A O 1
ATOM 3405 N N . ALA A 1 463 ? 32.347 -35.024 -5.100 1.00 11.47 461 ALA A N 1
ATOM 3406 C CA . ALA A 1 463 ? 32.416 -36.419 -5.592 1.00 11.03 461 ALA A CA 1
ATOM 3407 C C . ALA A 1 463 ? 31.104 -36.787 -6.262 1.00 12.44 461 ALA A C 1
ATOM 3408 O O . ALA A 1 463 ? 30.019 -36.560 -5.678 1.00 12.52 461 ALA A O 1
ATOM 3410 N N . VAL A 1 464 ? 31.201 -37.278 -7.486 1.00 12.17 462 VAL A N 1
ATOM 3411 C CA . VAL A 1 464 ? 29.975 -37.632 -8.242 1.00 12.52 462 VAL A CA 1
ATOM 3412 C C . VAL A 1 464 ? 30.099 -39.027 -8.804 1.00 13.17 462 VAL A C 1
ATOM 3413 O O . VAL A 1 464 ? 30.940 -39.247 -9.682 1.00 13.45 462 VAL A O 1
ATOM 3417 N N . GLY A 1 465 ? 29.297 -39.996 -8.317 1.00 13.04 463 GLY A N 1
ATOM 3418 C CA . GLY A 1 465 ? 29.040 -41.227 -9.069 1.00 13.79 463 GLY A CA 1
ATOM 3419 C C . GLY A 1 465 ? 29.281 -42.535 -8.336 1.00 13.75 463 GLY A C 1
ATOM 3420 O O . GLY A 1 465 ? 29.005 -43.547 -8.913 1.00 14.39 463 GLY A O 1
ATOM 3421 N N . TYR A 1 466 ? 29.802 -42.542 -7.107 1.00 12.50 464 TYR A N 1
ATOM 3422 C CA . TYR A 1 466 ? 30.149 -43.850 -6.490 1.00 12.56 464 TYR A CA 1
ATOM 3423 C C . TYR A 1 466 ? 28.881 -44.703 -6.414 1.00 12.71 464 TYR A C 1
ATOM 3424 O O . TYR A 1 466 ? 27.838 -44.206 -5.997 1.00 14.19 464 TYR A O 1
ATOM 3433 N N . SER A 1 467 ? 29.022 -45.967 -6.786 1.00 13.40 465 SER A N 1
ATOM 3434 C CA . SER A 1 467 ? 27.833 -46.828 -6.984 1.00 13.08 465 SER A CA 1
ATOM 3435 C C . SER A 1 467 ? 27.972 -48.183 -6.309 1.00 13.57 465 SER A C 1
ATOM 3436 O O . SER A 1 467 ? 29.031 -48.781 -6.266 1.00 14.51 465 SER A O 1
ATOM 3439 N N . TYR A 1 468 ? 26.822 -48.656 -5.828 1.00 14.80 466 TYR A N 1
ATOM 3440 C CA . TYR A 1 468 ? 26.670 -50.043 -5.339 1.00 15.36 466 TYR A CA 1
ATOM 3441 C C . TYR A 1 468 ? 27.064 -51.055 -6.397 1.00 14.46 466 TYR A C 1
ATOM 3442 O O . TYR A 1 468 ? 27.393 -52.185 -5.993 1.00 15.33 466 TYR A O 1
ATOM 3451 N N . LYS A 1 469 ? 27.091 -50.672 -7.670 1.00 14.93 467 LYS A N 1
ATOM 3452 C CA . LYS A 1 469 ? 27.519 -51.598 -8.753 1.00 14.61 467 LYS A CA 1
ATOM 3453 C C . LYS A 1 469 ? 29.040 -51.627 -8.918 1.00 15.07 467 LYS A C 1
ATOM 3454 O O . LYS A 1 469 ? 29.541 -52.178 -9.903 1.00 16.50 467 LYS A O 1
ATOM 3460 N N . CYS A 1 470 ? 29.806 -51.054 -8.000 1.00 14.40 468 CYS A N 1
ATOM 3461 C CA . CYS A 1 470 ? 31.275 -50.997 -8.066 1.00 15.38 468 CYS A CA 1
ATOM 3462 C C . CYS A 1 470 ? 31.943 -52.326 -8.394 1.00 16.66 468 CYS A C 1
ATOM 3463 O O . CYS A 1 470 ? 32.930 -52.324 -9.116 1.00 17.34 468 CYS A O 1
ATOM 3466 N N . LYS A 1 471 ? 31.419 -53.453 -7.917 1.00 17.37 469 LYS A N 1
ATOM 3467 C CA . LYS A 1 471 ? 32.154 -54.730 -8.103 1.00 18.61 469 LYS A CA 1
ATOM 3468 C C . LYS A 1 471 ? 31.994 -55.207 -9.547 1.00 19.06 469 LYS A C 1
ATOM 3469 O O . LYS A 1 471 ? 32.745 -56.124 -9.934 1.00 22.00 469 LYS A O 1
ATOM 3475 N N . GLU A 1 472 ? 31.159 -54.576 -10.368 1.00 17.30 470 GLU A N 1
ATOM 3476 C CA . GLU A 1 472 ? 31.057 -54.883 -11.808 1.00 17.41 470 GLU A CA 1
ATOM 3477 C C . GLU A 1 472 ? 32.257 -54.326 -12.580 1.00 18.77 470 GLU A C 1
ATOM 3478 O O . GLU A 1 472 ? 32.438 -54.708 -13.736 1.00 20.36 470 GLU A O 1
ATOM 3484 N N . PHE A 1 473 ? 33.026 -53.437 -11.981 1.00 17.31 471 PHE A N 1
ATOM 3485 C CA . PHE A 1 473 ? 34.124 -52.703 -12.675 1.00 17.74 471 PHE A CA 1
ATOM 3486 C C . PHE A 1 473 ? 35.513 -53.157 -12.224 1.00 19.50 471 PHE A C 1
ATOM 3487 O O . PHE A 1 473 ? 36.486 -52.414 -12.362 1.00 19.26 471 PHE A O 1
ATOM 3503 N N . THR A 1 475 ? 37.979 -54.958 -13.214 1.00 22.79 473 THR A N 1
ATOM 3504 C CA . THR A 1 475 ? 38.935 -55.322 -14.252 1.00 22.80 473 THR A CA 1
ATOM 3505 C C . THR A 1 475 ? 39.721 -54.064 -14.629 1.00 22.01 473 THR A C 1
ATOM 3506 O O . THR A 1 475 ? 39.266 -52.955 -14.339 1.00 21.22 473 THR A O 1
ATOM 3510 N N . ALA A 1 476 ? 40.830 -54.222 -15.345 1.00 20.52 474 ALA A N 1
ATOM 3511 C CA . ALA A 1 476 ? 41.625 -53.076 -15.833 1.00 20.76 474 ALA A CA 1
ATOM 3512 C C . ALA A 1 476 ? 40.901 -52.432 -17.009 1.00 19.82 474 ALA A C 1
ATOM 3513 O O . ALA A 1 476 ? 40.392 -51.332 -16.925 1.00 19.24 474 ALA A O 1
ATOM 3515 N N . GLU A 1 477 ? 40.763 -53.157 -18.122 1.00 22.48 475 GLU A N 1
ATOM 3516 C CA . GLU A 1 477 ? 39.960 -52.639 -19.226 1.00 22.79 475 GLU A CA 1
ATOM 3517 C C . GLU A 1 477 ? 38.496 -52.570 -18.784 1.00 21.92 475 GLU A C 1
ATOM 3518 O O . GLU A 1 477 ? 38.025 -53.532 -18.167 1.00 20.69 475 GLU A O 1
ATOM 3524 N N . LEU A 1 478 ? 37.784 -51.537 -19.184 1.00 19.42 476 LEU A N 1
ATOM 3525 C CA . LEU A 1 478 ? 36.348 -51.353 -18.837 1.00 18.65 476 LEU A CA 1
ATOM 3526 C C . LEU A 1 478 ? 35.561 -51.221 -20.118 1.00 18.81 476 LEU A C 1
ATOM 3527 O O . LEU A 1 478 ? 35.481 -50.156 -20.701 1.00 19.45 476 LEU A O 1
ATOM 3532 N N . PRO A 1 479 ? 34.933 -52.312 -20.613 1.00 20.56 477 PRO A N 1
ATOM 3533 C CA . PRO A 1 479 ? 34.139 -52.210 -21.820 1.00 21.61 477 PRO A CA 1
ATOM 3534 C C . PRO A 1 479 ? 33.017 -51.201 -21.702 1.00 20.27 477 PRO A C 1
ATOM 3535 O O . PRO A 1 479 ? 32.429 -50.988 -20.614 1.00 21.41 477 PRO A O 1
ATOM 3539 N N . ASP A 1 480 ? 32.678 -50.551 -22.782 1.00 20.12 478 ASP A N 1
ATOM 3540 C CA . ASP A 1 480 ? 31.571 -49.593 -22.833 1.00 21.59 478 ASP A CA 1
ATOM 3541 C C . ASP A 1 480 ? 30.300 -50.210 -22.240 1.00 21.23 478 ASP A C 1
ATOM 3542 O O . ASP A 1 480 ? 29.479 -49.454 -21.681 1.00 21.47 478 ASP A O 1
ATOM 3547 N N . GLU A 1 481 ? 30.030 -51.504 -22.489 1.00 21.06 479 GLU A N 1
ATOM 3548 C CA . GLU A 1 481 ? 28.815 -52.194 -22.002 1.00 23.95 479 GLU A CA 1
ATOM 3549 C C . GLU A 1 481 ? 28.664 -51.999 -20.493 1.00 22.36 479 GLU A C 1
ATOM 3550 O O . GLU A 1 481 ? 27.499 -51.910 -20.018 1.00 23.06 479 GLU A O 1
ATOM 3556 N N . LEU A 1 482 ? 29.767 -51.930 -19.741 1.00 19.50 480 LEU A N 1
ATOM 3557 C CA . LEU A 1 482 ? 29.595 -51.775 -18.278 1.00 19.76 480 LEU A CA 1
ATOM 3558 C C . LEU A 1 482 ? 28.882 -50.459 -18.021 1.00 19.31 480 LEU A C 1
ATOM 3559 O O . LEU A 1 482 ? 28.120 -50.334 -17.051 1.00 19.29 480 LEU A O 1
ATOM 3564 N N . PHE A 1 483 ? 29.284 -49.410 -18.725 1.00 17.09 481 PHE A N 1
ATOM 3565 C CA . PHE A 1 483 ? 28.667 -48.073 -18.556 1.00 17.01 481 PHE A CA 1
ATOM 3566 C C . PHE A 1 483 ? 27.252 -48.079 -19.086 1.00 19.05 481 PHE A C 1
ATOM 3567 O O . PHE A 1 483 ? 26.389 -47.412 -18.550 1.00 18.84 481 PHE A O 1
ATOM 3575 N N . GLU A 1 484 ? 26.987 -48.812 -20.180 1.00 18.23 482 GLU A N 1
ATOM 3576 C CA . GLU A 1 484 ? 25.610 -48.864 -20.716 1.00 20.63 482 GLU A CA 1
ATOM 3577 C C . GLU A 1 484 ? 24.635 -49.446 -19.677 1.00 18.54 482 GLU A C 1
ATOM 3578 O O . GLU A 1 484 ? 23.494 -48.993 -19.647 1.00 21.58 482 GLU A O 1
ATOM 3584 N N . ARG A 1 485 ? 25.093 -50.410 -18.915 1.00 19.52 483 ARG A N 1
ATOM 3585 C CA . ARG A 1 485 ? 24.271 -51.147 -17.916 1.00 19.98 483 ARG A CA 1
ATOM 3586 C C . ARG A 1 485 ? 24.273 -50.419 -16.564 1.00 20.10 483 ARG A C 1
ATOM 3587 O O . ARG A 1 485 ? 23.188 -50.262 -16.006 1.00 20.09 483 ARG A O 1
ATOM 3595 N N . TYR A 1 486 ? 25.451 -49.938 -16.109 1.00 17.62 484 TYR A N 1
ATOM 3596 C CA . TYR A 1 486 ? 25.615 -49.595 -14.682 1.00 17.48 484 TYR A CA 1
ATOM 3597 C C . TYR A 1 486 ? 26.117 -48.163 -14.461 1.00 17.81 484 TYR A C 1
ATOM 3598 O O . TYR A 1 486 ? 26.071 -47.725 -13.293 1.00 18.65 484 TYR A O 1
ATOM 3607 N N . GLY A 1 487 ? 26.641 -47.494 -15.469 1.00 16.61 485 GLY A N 1
ATOM 3608 C CA . GLY A 1 487 ? 27.428 -46.263 -15.279 1.00 17.84 485 GLY A CA 1
ATOM 3609 C C . GLY A 1 487 ? 26.638 -45.045 -15.661 1.00 17.14 485 GLY A C 1
ATOM 3610 O O . GLY A 1 487 ? 25.484 -45.097 -16.151 1.00 18.25 485 GLY A O 1
ATOM 3611 N N . HIS A 1 488 ? 27.262 -43.901 -15.500 1.00 15.04 486 HIS A N 1
ATOM 3612 C CA . HIS A 1 488 ? 26.629 -42.595 -15.653 1.00 14.16 486 HIS A CA 1
ATOM 3613 C C . HIS A 1 488 ? 26.984 -41.954 -16.992 1.00 15.51 486 HIS A C 1
ATOM 3614 O O . HIS A 1 488 ? 28.046 -42.294 -17.567 1.00 15.80 486 HIS A O 1
ATOM 3621 N N . HIS A 1 489 ? 26.120 -41.088 -17.444 1.00 14.81 487 HIS A N 1
ATOM 3622 C CA . HIS A 1 489 ? 26.265 -40.430 -18.764 1.00 15.47 487 HIS A CA 1
ATOM 3623 C C . HIS A 1 489 ? 26.004 -38.938 -18.660 1.00 14.25 487 HIS A C 1
ATOM 3624 O O . HIS A 1 489 ? 25.194 -38.475 -17.859 1.00 16.28 487 HIS A O 1
ATOM 3631 N N . ASN A 1 490 ? 26.750 -38.217 -19.496 1.00 14.52 488 ASN A N 1
ATOM 3632 C CA . ASN A 1 490 ? 26.660 -36.746 -19.560 1.00 15.30 488 ASN A CA 1
ATOM 3633 C C . ASN A 1 490 ? 26.805 -36.152 -18.146 1.00 14.31 488 ASN A C 1
ATOM 3634 O O . ASN A 1 490 ? 25.925 -35.432 -17.637 1.00 15.47 488 ASN A O 1
ATOM 3639 N N . ILE A 1 491 ? 27.989 -36.382 -17.578 1.00 13.81 489 ILE A N 1
ATOM 3640 C CA . ILE A 1 491 ? 28.392 -35.805 -16.262 1.00 13.62 489 ILE A CA 1
ATOM 3641 C C . ILE A 1 491 ? 29.336 -34.636 -16.491 1.00 13.98 489 ILE A C 1
ATOM 3642 O O . ILE A 1 491 ? 30.362 -34.825 -17.162 1.00 14.13 489 ILE A O 1
ATOM 3647 N N . TYR A 1 492 ? 28.997 -33.472 -15.984 1.00 13.09 490 TYR A N 1
ATOM 3648 C CA . TYR A 1 492 ? 29.697 -32.226 -16.261 1.00 13.39 490 TYR A CA 1
ATOM 3649 C C . TYR A 1 492 ? 30.020 -31.486 -14.977 1.00 13.62 490 TYR A C 1
ATOM 3650 O O . TYR A 1 492 ? 29.090 -31.171 -14.234 1.00 14.04 490 TYR A O 1
ATOM 3659 N N . ILE A 1 493 ? 31.298 -31.297 -14.674 1.00 12.89 491 ILE A N 1
ATOM 3660 C CA . ILE A 1 493 ? 31.738 -30.653 -13.423 1.00 12.84 491 ILE A CA 1
ATOM 3661 C C . ILE A 1 493 ? 32.633 -29.492 -13.831 1.00 12.46 491 ILE A C 1
ATOM 3662 O O . ILE A 1 493 ? 33.754 -29.772 -14.334 1.00 12.76 491 ILE A O 1
ATOM 3667 N N . ALA A 1 494 ? 32.171 -28.265 -13.686 1.00 12.61 492 ALA A N 1
ATOM 3668 C CA . ALA A 1 494 ? 32.943 -27.112 -14.226 1.00 12.26 492 ALA A CA 1
ATOM 3669 C C . ALA A 1 494 ? 32.747 -25.850 -13.440 1.00 12.44 492 ALA A C 1
ATOM 3670 O O . ALA A 1 494 ? 31.672 -25.636 -12.816 1.00 13.22 492 ALA A O 1
ATOM 3672 N N . ASP A 1 495 ? 33.747 -24.964 -13.502 1.00 13.14 493 ASP A N 1
ATOM 3673 C CA . ASP A 1 495 ? 33.662 -23.603 -12.934 1.00 13.08 493 ASP A CA 1
ATOM 3674 C C . ASP A 1 495 ? 33.516 -23.600 -11.407 1.00 12.83 493 ASP A C 1
ATOM 3675 O O . ASP A 1 495 ? 33.075 -22.594 -10.843 1.00 14.01 493 ASP A O 1
ATOM 3680 N N . ASN A 1 496 ? 33.919 -24.711 -10.778 1.00 12.09 494 ASN A N 1
ATOM 3681 C CA . ASN A 1 496 ? 33.924 -24.779 -9.320 1.00 12.65 494 ASN A CA 1
ATOM 3682 C C . ASN A 1 496 ? 35.253 -24.312 -8.754 1.00 13.00 494 ASN A C 1
ATOM 3683 O O . ASN A 1 496 ? 36.271 -24.300 -9.462 1.00 12.83 494 ASN A O 1
ATOM 3688 N N . TYR A 1 497 ? 35.264 -24.024 -7.466 1.00 12.63 495 TYR A N 1
ATOM 3689 C CA . TYR A 1 497 ? 36.426 -23.593 -6.698 1.00 12.58 495 TYR A CA 1
ATOM 3690 C C . TYR A 1 497 ? 36.424 -24.435 -5.450 1.00 12.14 495 TYR A C 1
ATOM 3691 O O . TYR A 1 497 ? 35.489 -24.253 -4.675 1.00 13.91 495 TYR A O 1
ATOM 3700 N N . VAL A 1 498 ? 37.466 -25.189 -5.239 1.00 12.56 496 VAL A N 1
ATOM 3701 C CA . VAL A 1 498 ? 37.570 -26.036 -4.019 1.00 12.87 496 VAL A CA 1
ATOM 3702 C C . VAL A 1 498 ? 38.835 -25.614 -3.297 1.00 13.27 496 VAL A C 1
ATOM 3703 O O . VAL A 1 498 ? 39.928 -25.597 -3.902 1.00 13.65 496 VAL A O 1
ATOM 3707 N N . GLU A 1 499 ? 38.741 -25.362 -2.017 1.00 12.41 497 GLU A N 1
ATOM 3708 C CA . GLU A 1 499 ? 39.921 -24.944 -1.247 1.00 12.83 497 GLU A CA 1
ATOM 3709 C C . GLU A 1 499 ? 39.807 -25.448 0.183 1.00 13.33 497 GLU A C 1
ATOM 3710 O O . GLU A 1 499 ? 38.700 -25.477 0.748 1.00 12.68 497 GLU A O 1
ATOM 3716 N N . GLU A 1 500 ? 40.955 -25.727 0.790 1.00 12.85 498 GLU A N 1
ATOM 3717 C CA A GLU A 1 500 ? 41.011 -26.123 2.222 0.50 14.01 498 GLU A CA 1
ATOM 3718 C CA B GLU A 1 500 ? 41.020 -26.144 2.213 0.50 12.78 498 GLU A CA 1
ATOM 3719 C C . GLU A 1 500 ? 40.116 -27.348 2.452 1.00 12.90 498 GLU A C 1
ATOM 3720 O O . GLU A 1 500 ? 39.288 -27.329 3.354 1.00 14.60 498 GLU A O 1
ATOM 3731 N N . ILE A 1 501 ? 40.287 -28.372 1.668 1.00 12.14 499 ILE A N 1
ATOM 3732 C CA . ILE A 1 501 ? 39.489 -29.623 1.695 1.00 12.29 499 ILE A CA 1
ATOM 3733 C C . ILE A 1 501 ? 40.252 -30.678 2.482 1.00 12.21 499 ILE A C 1
ATOM 3734 O O . ILE A 1 501 ? 41.465 -30.810 2.338 1.00 11.61 499 ILE A O 1
ATOM 3739 N N . GLY A 1 502 ? 39.539 -31.445 3.293 1.00 12.07 500 GLY A N 1
ATOM 3740 C CA . GLY A 1 502 ? 40.241 -32.436 4.117 1.00 11.87 500 GLY A CA 1
ATOM 3741 C C . GLY A 1 502 ? 40.864 -33.539 3.281 1.00 10.90 500 GLY A C 1
ATOM 3742 O O . GLY A 1 502 ? 42.002 -33.970 3.531 1.00 11.83 500 GLY A O 1
ATOM 3743 N N . GLY A 1 503 ? 40.107 -34.053 2.306 1.00 11.94 501 GLY A N 1
ATOM 3744 C CA . GLY A 1 503 ? 40.569 -35.098 1.389 1.00 11.58 501 GLY A CA 1
ATOM 3745 C C . GLY A 1 503 ? 40.712 -34.633 -0.051 1.00 11.66 501 GLY A C 1
ATOM 3746 O O . GLY A 1 503 ? 41.288 -33.557 -0.305 1.00 12.45 501 GLY A O 1
ATOM 3747 N N . ASP A 1 504 ? 40.162 -35.398 -0.959 1.00 11.20 502 ASP A N 1
ATOM 3748 C CA . ASP A 1 504 ? 40.286 -35.150 -2.409 1.00 11.65 502 ASP A CA 1
ATOM 3749 C C . ASP A 1 504 ? 39.477 -33.939 -2.811 1.00 11.68 502 ASP A C 1
ATOM 3750 O O . ASP A 1 504 ? 38.360 -33.682 -2.294 1.00 12.68 502 ASP A O 1
ATOM 3755 N N . GLY A 1 505 ? 39.952 -33.237 -3.833 1.00 11.80 503 GLY A N 1
ATOM 3756 C CA . GLY A 1 505 ? 39.239 -32.034 -4.281 1.00 11.53 503 GLY A CA 1
ATOM 3757 C C . GLY A 1 505 ? 38.016 -32.312 -5.105 1.00 11.22 503 GLY A C 1
ATOM 3758 O O . GLY A 1 505 ? 36.908 -31.889 -4.720 1.00 11.85 503 GLY A O 1
ATOM 3759 N N . ILE A 1 506 ? 38.179 -32.923 -6.272 1.00 10.79 504 ILE A N 1
ATOM 3760 C CA . ILE A 1 506 ? 37.066 -33.223 -7.200 1.00 10.69 504 ILE A CA 1
ATOM 3761 C C . ILE A 1 506 ? 37.287 -34.587 -7.788 1.00 12.35 504 ILE A C 1
ATOM 3762 O O . ILE A 1 506 ? 38.390 -34.849 -8.319 1.00 13.13 504 ILE A O 1
ATOM 3767 N N . THR A 1 507 ? 36.276 -35.468 -7.693 1.00 12.02 505 THR A N 1
ATOM 3768 C CA . THR A 1 507 ? 36.399 -36.825 -8.235 1.00 11.72 505 THR A CA 1
ATOM 3769 C C . THR A 1 507 ? 35.108 -37.187 -8.933 1.00 12.38 505 THR A C 1
ATOM 3770 O O . THR A 1 507 ? 34.018 -36.917 -8.410 1.00 13.24 505 THR A O 1
ATOM 3774 N N . VAL A 1 508 ? 35.206 -37.809 -10.075 1.00 13.50 506 VAL A N 1
ATOM 3775 C CA . VAL A 1 508 ? 34.039 -38.357 -10.796 1.00 12.68 506 VAL A CA 1
ATOM 3776 C C . VAL A 1 508 ? 34.250 -39.863 -10.871 1.00 13.40 506 VAL A C 1
ATOM 3777 O O . VAL A 1 508 ? 35.383 -40.296 -11.025 1.00 13.93 506 VAL A O 1
ATOM 3789 N N . TYR A 1 510 ? 32.641 -43.876 -12.122 1.00 13.66 508 TYR A N 1
ATOM 3790 C CA . TYR A 1 510 ? 31.747 -44.784 -12.824 1.00 13.24 508 TYR A CA 1
ATOM 3791 C C . TYR A 1 510 ? 31.004 -44.126 -13.961 1.00 15.62 508 TYR A C 1
ATOM 3792 O O . TYR A 1 510 ? 29.854 -44.453 -14.247 1.00 15.06 508 TYR A O 1
ATOM 3801 N N . ALA A 1 511 ? 31.664 -43.175 -14.642 1.00 14.48 509 ALA A N 1
ATOM 3802 C CA . ALA A 1 511 ? 31.044 -42.384 -15.703 1.00 14.65 509 ALA A CA 1
ATOM 3803 C C . ALA A 1 511 ? 31.692 -42.618 -17.066 1.00 14.18 509 ALA A C 1
ATOM 3804 O O . ALA A 1 511 ? 32.894 -42.826 -17.158 1.00 14.31 509 ALA A O 1
ATOM 3814 N N . LYS A 1 513 ? 32.841 -40.976 -20.300 1.00 14.59 511 LYS A N 1
ATOM 3815 C CA . LYS A 1 513 ? 33.277 -39.717 -20.880 1.00 15.02 511 LYS A CA 1
ATOM 3816 C C . LYS A 1 513 ? 32.804 -38.517 -20.073 1.00 14.17 511 LYS A C 1
ATOM 3817 O O . LYS A 1 513 ? 32.307 -37.516 -20.566 1.00 15.31 511 LYS A O 1
ATOM 3823 N N . PRO A 1 514 ? 33.068 -38.499 -18.742 1.00 14.22 512 PRO A N 1
ATOM 3824 C CA . PRO A 1 514 ? 32.804 -37.286 -17.980 1.00 14.29 512 PRO A CA 1
ATOM 3825 C C . PRO A 1 514 ? 33.731 -36.164 -18.435 1.00 14.20 512 PRO A C 1
ATOM 3826 O O . PRO A 1 514 ? 34.859 -36.443 -18.853 1.00 14.37 512 PRO A O 1
ATOM 3830 N N . LEU A 1 515 ? 33.287 -34.944 -18.270 1.00 13.49 513 LEU A N 1
ATOM 3831 C CA . LEU A 1 515 ? 34.029 -33.736 -18.578 1.00 13.64 513 LEU A CA 1
ATOM 3832 C C . LEU A 1 515 ? 34.183 -32.936 -17.303 1.00 13.93 513 LEU A C 1
ATOM 3833 O O . LEU A 1 515 ? 33.188 -32.445 -16.755 1.00 13.19 513 LEU A O 1
ATOM 3838 N N . VAL A 1 516 ? 35.414 -32.848 -16.827 1.00 12.41 514 VAL A N 1
ATOM 3839 C CA . VAL A 1 516 ? 35.782 -32.123 -15.596 1.00 12.52 514 VAL A CA 1
ATOM 3840 C C . VAL A 1 516 ? 36.681 -30.973 -16.042 1.00 12.31 514 VAL A C 1
ATOM 3841 O O . VAL A 1 516 ? 37.830 -31.253 -16.403 1.00 13.16 514 VAL A O 1
ATOM 3845 N N . GLU A 1 517 ? 36.192 -29.757 -16.016 1.00 12.56 515 GLU A N 1
ATOM 3846 C CA . GLU A 1 517 ? 36.915 -28.673 -16.701 1.00 12.12 515 GLU A CA 1
ATOM 3847 C C . GLU A 1 517 ? 36.724 -27.356 -16.000 1.00 12.28 515 GLU A C 1
ATOM 3848 O O . GLU A 1 517 ? 35.705 -27.084 -15.337 1.00 12.68 515 GLU A O 1
ATOM 3854 N N . TYR A 1 518 ? 37.695 -26.451 -16.211 1.00 12.27 516 TYR A N 1
ATOM 3855 C CA . TYR A 1 518 ? 37.562 -25.084 -15.732 1.00 12.20 516 TYR A CA 1
ATOM 3856 C C . TYR A 1 518 ? 37.215 -25.061 -14.243 1.00 12.85 516 TYR A C 1
ATOM 3857 O O . TYR A 1 518 ? 36.451 -24.257 -13.795 1.00 13.31 516 TYR A O 1
ATOM 3866 N N . ASN A 1 519 ? 37.876 -25.945 -13.468 1.00 12.13 517 ASN A N 1
ATOM 3867 C CA . ASN A 1 519 ? 37.779 -25.858 -12.006 1.00 12.60 517 ASN A CA 1
ATOM 3868 C C . ASN A 1 519 ? 39.094 -25.330 -11.446 1.00 12.70 517 ASN A C 1
ATOM 3869 O O . ASN A 1 519 ? 40.170 -25.596 -12.056 1.00 12.54 517 ASN A O 1
ATOM 3874 N N . SER A 1 520 ? 39.041 -24.636 -10.338 1.00 12.50 518 SER A N 1
ATOM 3875 C CA . SER A 1 520 ? 40.200 -24.117 -9.597 1.00 13.20 518 SER A CA 1
ATOM 3876 C C . SER A 1 520 ? 40.226 -24.820 -8.236 1.00 13.39 518 SER A C 1
ATOM 3877 O O . SER A 1 520 ? 39.148 -24.943 -7.574 1.00 13.79 518 SER A O 1
ATOM 3880 N N . GLY A 1 521 ? 41.403 -25.188 -7.809 1.00 14.19 519 GLY A N 1
ATOM 3881 C CA . GLY A 1 521 ? 41.582 -25.817 -6.508 1.00 13.78 519 GLY A CA 1
ATOM 3882 C C . GLY A 1 521 ? 42.827 -25.335 -5.851 1.00 13.34 519 GLY A C 1
ATOM 3883 O O . GLY A 1 521 ? 43.881 -25.080 -6.510 1.00 13.15 519 GLY A O 1
ATOM 3884 N N . ASP A 1 522 ? 42.795 -25.312 -4.532 1.00 12.48 520 ASP A N 1
ATOM 3885 C CA . ASP A 1 522 ? 44.028 -25.221 -3.765 1.00 13.93 520 ASP A CA 1
ATOM 3886 C C . ASP A 1 522 ? 43.906 -25.933 -2.439 1.00 13.39 520 ASP A C 1
ATOM 3887 O O . ASP A 1 522 ? 42.810 -26.042 -1.928 1.00 14.65 520 ASP A O 1
ATOM 3892 N N . SER A 1 523 ? 45.026 -26.358 -1.923 1.00 13.13 521 SER A N 1
ATOM 3893 C CA A SER A 1 523 ? 45.155 -26.778 -0.509 0.50 13.16 521 SER A CA 1
ATOM 3894 C CA B SER A 1 523 ? 45.202 -26.855 -0.525 0.50 12.61 521 SER A CA 1
ATOM 3895 C C . SER A 1 523 ? 44.109 -27.859 -0.201 1.00 13.52 521 SER A C 1
ATOM 3896 O O . SER A 1 523 ? 43.328 -27.690 0.759 1.00 13.88 521 SER A O 1
ATOM 3901 N N . CYS A 1 524 ? 44.081 -28.914 -0.990 1.00 12.14 522 CYS A N 1
ATOM 3902 C CA . CYS A 1 524 ? 43.283 -30.117 -0.607 1.00 11.88 522 CYS A CA 1
ATOM 3903 C C . CYS A 1 524 ? 44.211 -31.087 0.113 1.00 12.01 522 CYS A C 1
ATOM 3904 O O . CYS A 1 524 ? 45.426 -30.856 0.238 1.00 12.58 522 CYS A O 1
ATOM 3907 N N . ALA A 1 525 ? 43.619 -32.176 0.610 1.00 11.26 523 ALA A N 1
ATOM 3908 C CA . ALA A 1 525 ? 44.308 -33.227 1.372 1.00 10.95 523 ALA A CA 1
ATOM 3909 C C . ALA A 1 525 ? 44.824 -32.674 2.694 1.00 11.44 523 ALA A C 1
ATOM 3910 O O . ALA A 1 525 ? 45.775 -33.244 3.249 1.00 12.63 523 ALA A O 1
ATOM 3912 N N . LEU A 1 526 ? 44.171 -31.684 3.287 1.00 11.30 524 LEU A N 1
ATOM 3913 C CA . LEU A 1 526 ? 44.709 -31.088 4.521 1.00 11.70 524 LEU A CA 1
ATOM 3914 C C . LEU A 1 526 ? 44.702 -32.112 5.664 1.00 13.17 524 LEU A C 1
ATOM 3915 O O . LEU A 1 526 ? 45.484 -31.872 6.634 1.00 13.39 524 LEU A O 1
ATOM 3920 N N . GLU A 1 527 ? 43.808 -33.099 5.636 1.00 12.00 525 GLU A N 1
ATOM 3921 C CA . GLU A 1 527 ? 43.660 -34.030 6.795 1.00 11.72 525 GLU A CA 1
ATOM 3922 C C . GLU A 1 527 ? 44.262 -35.388 6.513 1.00 12.45 525 GLU A C 1
ATOM 3923 O O . GLU A 1 527 ? 44.138 -36.287 7.357 1.00 11.97 525 GLU A O 1
ATOM 3937 N N . ASN A 1 529 ? 46.932 -36.971 6.900 1.00 11.70 527 ASN A N 1
ATOM 3938 C CA . ASN A 1 529 ? 48.173 -37.146 7.620 1.00 12.58 527 ASN A CA 1
ATOM 3939 C C . ASN A 1 529 ? 47.816 -37.626 9.011 1.00 13.56 527 ASN A C 1
ATOM 3940 O O . ASN A 1 529 ? 46.711 -37.357 9.472 1.00 13.33 527 ASN A O 1
ATOM 3945 N N . ASP A 1 530 ? 48.790 -38.182 9.703 1.00 13.52 528 ASP A N 1
ATOM 3946 C CA . ASP A 1 530 ? 48.501 -38.779 11.008 1.00 14.04 528 ASP A CA 1
ATOM 3947 C C . ASP A 1 530 ? 48.101 -37.756 12.018 1.00 14.74 528 ASP A C 1
ATOM 3948 O O . ASP A 1 530 ? 47.466 -38.171 13.031 1.00 15.61 528 ASP A O 1
ATOM 3953 N N . ARG A 1 531 ? 48.374 -36.481 11.896 1.00 13.45 529 ARG A N 1
ATOM 3954 C CA . ARG A 1 531 ? 47.983 -35.487 12.894 1.00 14.53 529 ARG A CA 1
ATOM 3955 C C . ARG A 1 531 ? 46.448 -35.422 12.979 1.00 14.69 529 ARG A C 1
ATOM 3956 O O . ARG A 1 531 ? 45.900 -35.324 14.099 1.00 16.25 529 ARG A O 1
ATOM 3964 N N . TYR A 1 532 ? 45.755 -35.555 11.848 1.00 12.93 530 TYR A N 1
ATOM 3965 C CA . TYR A 1 532 ? 44.270 -35.493 11.816 1.00 13.85 530 TYR A CA 1
ATOM 3966 C C . TYR A 1 532 ? 43.681 -36.882 11.592 1.00 13.74 530 TYR A C 1
ATOM 3967 O O . TYR A 1 532 ? 42.490 -37.123 12.018 1.00 14.13 530 TYR A O 1
ATOM 3976 N N . TYR A 1 533 ? 44.362 -37.777 10.923 1.00 13.55 531 TYR A N 1
ATOM 3977 C CA . TYR A 1 533 ? 43.860 -39.116 10.521 1.00 12.45 531 TYR A CA 1
ATOM 3978 C C . TYR A 1 533 ? 44.283 -40.091 11.623 1.00 12.55 531 TYR A C 1
ATOM 3979 O O . TYR A 1 533 ? 45.104 -40.946 11.413 1.00 15.32 531 TYR A O 1
ATOM 3988 N N . THR A 1 534 ? 43.715 -39.906 12.798 1.00 13.56 532 THR A N 1
ATOM 3989 C CA . THR A 1 534 ? 44.257 -40.529 14.028 1.00 14.31 532 THR A CA 1
ATOM 3990 C C . THR A 1 534 ? 43.732 -41.946 14.219 1.00 14.87 532 THR A C 1
ATOM 3991 O O . THR A 1 534 ? 44.498 -42.772 14.807 1.00 16.43 532 THR A O 1
ATOM 3995 N N . GLU A 1 535 ? 42.480 -42.206 13.840 1.00 14.02 533 GLU A N 1
ATOM 3996 C CA . GLU A 1 535 ? 41.848 -43.526 14.148 1.00 15.08 533 GLU A CA 1
ATOM 3997 C C . GLU A 1 535 ? 41.189 -44.112 12.914 1.00 14.43 533 GLU A C 1
ATOM 3998 O O . GLU A 1 535 ? 39.972 -44.261 12.867 1.00 14.24 533 GLU A O 1
ATOM 4004 N N . PRO A 1 536 ? 41.979 -44.475 11.892 1.00 12.89 534 PRO A N 1
ATOM 4005 C CA . PRO A 1 536 ? 41.419 -45.080 10.699 1.00 13.87 534 PRO A CA 1
ATOM 4006 C C . PRO A 1 536 ? 40.827 -46.461 10.862 1.00 14.14 534 PRO A C 1
ATOM 4007 O O . PRO A 1 536 ? 40.101 -46.941 10.032 1.00 14.54 534 PRO A O 1
ATOM 4011 N N . GLU A 1 537 ? 41.221 -47.114 11.971 1.00 15.38 535 GLU A N 1
ATOM 4012 C CA . GLU A 1 537 ? 40.841 -48.520 12.207 1.00 16.35 535 GLU A CA 1
ATOM 4013 C C . GLU A 1 537 ? 41.363 -49.344 11.035 1.00 15.55 535 GLU A C 1
ATOM 4014 O O . GLU A 1 537 ? 42.584 -49.246 10.718 1.00 17.27 535 GLU A O 1
ATOM 4020 N N . ASP A 1 538 ? 40.523 -50.090 10.348 1.00 15.04 536 ASP A N 1
ATOM 4021 C CA . ASP A 1 538 ? 40.936 -50.941 9.235 1.00 16.89 536 ASP A CA 1
ATOM 4022 C C . ASP A 1 538 ? 40.668 -50.285 7.875 1.00 15.67 536 ASP A C 1
ATOM 4023 O O . ASP A 1 538 ? 40.762 -50.935 6.837 1.00 16.32 536 ASP A O 1
ATOM 4028 N N . ARG A 1 539 ? 40.309 -48.987 7.875 1.00 14.55 537 ARG A N 1
ATOM 4029 C CA . ARG A 1 539 ? 39.842 -48.370 6.616 1.00 14.88 537 ARG A CA 1
ATOM 4030 C C . ARG A 1 539 ? 40.976 -47.891 5.684 1.00 13.46 537 ARG A C 1
ATOM 4031 O O . ARG A 1 539 ? 40.658 -47.600 4.549 1.00 14.24 537 ARG A O 1
ATOM 4039 N N . ALA A 1 540 ? 42.165 -47.716 6.216 1.00 15.08 538 ALA A N 1
ATOM 4040 C CA . ALA A 1 540 ? 43.293 -47.144 5.443 1.00 15.17 538 ALA A CA 1
ATOM 4041 C C . ALA A 1 540 ? 42.761 -45.861 4.787 1.00 13.38 538 ALA A C 1
ATOM 4042 O O . ALA A 1 540 ? 42.062 -45.093 5.450 1.00 13.75 538 ALA A O 1
ATOM 4044 N N . GLY A 1 541 ? 43.154 -45.579 3.555 1.00 14.42 539 GLY A N 1
ATOM 4045 C CA . GLY A 1 541 ? 42.663 -44.390 2.842 1.00 14.07 539 GLY A CA 1
ATOM 4046 C C . GLY A 1 541 ? 43.375 -43.089 3.159 1.00 13.54 539 GLY A C 1
ATOM 4047 O O . GLY A 1 541 ? 42.811 -42.041 2.765 1.00 13.83 539 GLY A O 1
ATOM 4048 N N . LYS A 1 542 ? 44.531 -43.072 3.804 1.00 12.90 540 LYS A N 1
ATOM 4049 C CA . LYS A 1 542 ? 45.238 -41.823 4.176 1.00 12.82 540 LYS A CA 1
ATOM 4050 C C . LYS A 1 542 ? 46.035 -41.281 2.973 1.00 13.48 540 LYS A C 1
ATOM 4051 O O . LYS A 1 542 ? 47.281 -41.325 2.995 1.00 14.03 540 LYS A O 1
ATOM 4057 N N . VAL A 1 543 ? 45.320 -40.772 1.997 1.00 12.55 541 VAL A N 1
ATOM 4058 C CA . VAL A 1 543 ? 45.873 -40.267 0.732 1.00 13.04 541 VAL A CA 1
ATOM 4059 C C . VAL A 1 543 ? 44.794 -39.387 0.128 1.00 13.19 541 VAL A C 1
ATOM 4060 O O . VAL A 1 543 ? 43.616 -39.678 0.276 1.00 13.22 541 VAL A O 1
ATOM 4064 N N . ALA A 1 544 ? 45.235 -38.396 -0.641 1.00 12.48 542 ALA A N 1
ATOM 4065 C CA . ALA A 1 544 ? 44.346 -37.693 -1.568 1.00 12.67 542 ALA A CA 1
ATOM 4066 C C . ALA A 1 544 ? 45.162 -36.991 -2.643 1.00 12.52 542 ALA A C 1
ATOM 4067 O O . ALA A 1 544 ? 46.289 -36.605 -2.397 1.00 13.31 542 ALA A O 1
ATOM 4069 N N . ALA A 1 545 ? 44.481 -36.807 -3.750 1.00 12.28 543 ALA A N 1
ATOM 4070 C CA . ALA A 1 545 ? 44.978 -36.049 -4.906 1.00 12.70 543 ALA A CA 1
ATOM 4071 C C . ALA A 1 545 ? 43.958 -34.961 -5.227 1.00 13.65 543 ALA A C 1
ATOM 4072 O O . ALA A 1 545 ? 42.961 -34.740 -4.517 1.00 13.40 543 ALA A O 1
ATOM 4074 N N . GLY A 1 546 ? 44.213 -34.186 -6.261 1.00 12.54 544 GLY A N 1
ATOM 4075 C CA . GLY A 1 546 ? 43.435 -32.979 -6.515 1.00 12.36 544 GLY A CA 1
ATOM 4076 C C . GLY A 1 546 ? 42.139 -33.201 -7.293 1.00 12.42 544 GLY A C 1
ATOM 4077 O O . GLY A 1 546 ? 41.052 -33.114 -6.709 1.00 12.77 544 GLY A O 1
ATOM 4078 N N . ILE A 1 547 ? 42.233 -33.466 -8.582 1.00 11.36 545 ILE A N 1
ATOM 4079 C CA . ILE A 1 547 ? 41.052 -33.502 -9.469 1.00 11.31 545 ILE A CA 1
ATOM 4080 C C . ILE A 1 547 ? 41.214 -34.672 -10.403 1.00 11.83 545 ILE A C 1
ATOM 4081 O O . ILE A 1 547 ? 42.212 -34.689 -11.163 1.00 13.26 545 ILE A O 1
ATOM 4086 N N . TRP A 1 548 ? 40.373 -35.691 -10.315 1.00 12.19 546 TRP A N 1
ATOM 4087 C CA . TRP A 1 548 ? 40.705 -36.985 -10.913 1.00 12.11 546 TRP A CA 1
ATOM 4088 C C . TRP A 1 548 ? 39.477 -37.871 -11.097 1.00 12.80 546 TRP A C 1
ATOM 4089 O O . TRP A 1 548 ? 38.448 -37.673 -10.443 1.00 13.09 546 TRP A O 1
ATOM 4100 N N . PRO A 1 549 ? 39.570 -38.867 -11.982 1.00 12.64 547 PRO A N 1
ATOM 4101 C CA . PRO A 1 549 ? 38.503 -39.834 -12.232 1.00 13.34 547 PRO A CA 1
ATOM 4102 C C . PRO A 1 549 ? 38.821 -41.232 -11.673 1.00 12.80 547 PRO A C 1
ATOM 4103 O O . PRO A 1 549 ? 39.954 -41.666 -11.649 1.00 14.62 547 PRO A O 1
ATOM 4107 N N . TRP A 1 550 ? 37.760 -41.915 -11.244 1.00 13.21 548 TRP A N 1
ATOM 4108 C CA . TRP A 1 550 ? 37.783 -43.277 -10.699 1.00 13.63 548 TRP A CA 1
ATOM 4109 C C . TRP A 1 550 ? 36.819 -44.141 -11.520 1.00 12.47 548 TRP A C 1
ATOM 4110 O O . TRP A 1 550 ? 35.614 -43.857 -11.588 1.00 14.02 548 TRP A O 1
ATOM 4121 N N . LYS A 1 551 ? 37.381 -45.179 -12.147 1.00 13.18 549 LYS A N 1
ATOM 4122 C CA . LYS A 1 551 ? 36.611 -46.176 -12.900 1.00 13.43 549 LYS A CA 1
ATOM 4123 C C . LYS A 1 551 ? 35.700 -45.513 -13.894 1.00 14.35 549 LYS A C 1
ATOM 4124 O O . LYS A 1 551 ? 34.523 -45.894 -14.102 1.00 14.81 549 LYS A O 1
ATOM 4130 N N . CYS A 1 552 ? 36.235 -44.535 -14.601 1.00 14.37 550 CYS A N 1
ATOM 4131 C CA . CYS A 1 552 ? 35.595 -43.904 -15.749 1.00 14.58 550 CYS A CA 1
ATOM 4132 C C . CYS A 1 552 ? 36.153 -44.454 -17.060 1.00 14.67 550 CYS A C 1
ATOM 4133 O O . CYS A 1 552 ? 37.211 -45.089 -17.049 1.00 16.09 550 CYS A O 1
ATOM 4136 N N . LYS A 1 553 ? 35.370 -44.231 -18.104 1.00 14.87 551 LYS A N 1
ATOM 4137 C CA . LYS A 1 553 ? 35.824 -44.594 -19.462 1.00 15.13 551 LYS A CA 1
ATOM 4138 C C . LYS A 1 553 ? 36.021 -43.298 -20.252 1.00 15.22 551 LYS A C 1
ATOM 4139 O O . LYS A 1 553 ? 35.100 -42.529 -20.457 1.00 15.04 551 LYS A O 1
ATOM 4145 N N . ASP A 1 554 ? 37.240 -43.142 -20.755 1.00 14.90 552 ASP A N 1
ATOM 4146 C CA . ASP A 1 554 ? 37.575 -42.058 -21.706 1.00 16.18 552 ASP A CA 1
ATOM 4147 C C . ASP A 1 554 ? 37.227 -40.704 -21.084 1.00 15.69 552 ASP A C 1
ATOM 4148 O O . ASP A 1 554 ? 36.817 -39.770 -21.753 1.00 15.27 552 ASP A O 1
ATOM 4153 N N . ALA A 1 555 ? 37.505 -40.543 -19.774 1.00 14.63 553 ALA A N 1
ATOM 4154 C CA . ALA A 1 555 ? 37.336 -39.248 -19.098 1.00 14.43 553 ALA A CA 1
ATOM 4155 C C . ALA A 1 555 ? 38.215 -38.156 -19.711 1.00 14.78 553 ALA A C 1
ATOM 4156 O O . ALA A 1 555 ? 39.371 -38.474 -20.135 1.00 14.84 553 ALA A O 1
ATOM 4158 N N . LEU A 1 556 ? 37.738 -36.941 -19.687 1.00 13.44 554 LEU A N 1
ATOM 4159 C CA . LEU A 1 556 ? 38.523 -35.765 -20.066 1.00 13.24 554 LEU A CA 1
ATOM 4160 C C . LEU A 1 556 ? 38.542 -34.764 -18.946 1.00 12.96 554 LEU A C 1
ATOM 4161 O O . LEU A 1 556 ? 37.464 -34.306 -18.515 1.00 13.80 554 LEU A O 1
ATOM 4166 N N . LEU A 1 557 ? 39.741 -34.471 -18.467 1.00 13.08 555 LEU A N 1
ATOM 4167 C CA . LEU A 1 557 ? 39.950 -33.420 -17.447 1.00 12.39 555 LEU A CA 1
ATOM 4168 C C . LEU A 1 557 ? 40.822 -32.346 -18.102 1.00 12.44 555 LEU A C 1
ATOM 4169 O O . LEU A 1 557 ? 41.961 -32.659 -18.499 1.00 14.03 555 LEU A O 1
ATOM 4174 N N . THR A 1 558 ? 40.311 -31.152 -18.194 1.00 12.65 556 THR A N 1
ATOM 4175 C CA . THR A 1 558 ? 40.921 -30.117 -19.047 1.00 12.88 556 THR A CA 1
ATOM 4176 C C . THR A 1 558 ? 40.642 -28.738 -18.508 1.00 12.75 556 THR A C 1
ATOM 4177 O O . THR A 1 558 ? 39.577 -28.486 -17.900 1.00 13.42 556 THR A O 1
ATOM 4181 N N . TYR A 1 559 ? 41.605 -27.830 -18.690 1.00 13.04 557 TYR A N 1
ATOM 4182 C CA . TYR A 1 559 ? 41.412 -26.419 -18.305 1.00 12.43 557 TYR A CA 1
ATOM 4183 C C . TYR A 1 559 ? 41.201 -26.240 -16.802 1.00 12.60 557 TYR A C 1
ATOM 4184 O O . TYR A 1 559 ? 40.666 -25.229 -16.379 1.00 13.36 557 TYR A O 1
ATOM 4193 N N . ASN A 1 560 ? 41.759 -27.174 -16.023 1.00 12.58 558 ASN A N 1
ATOM 4194 C CA . ASN A 1 560 ? 41.700 -27.035 -14.551 1.00 12.21 558 ASN A CA 1
ATOM 4195 C C . ASN A 1 560 ? 42.984 -26.402 -14.032 1.00 12.31 558 ASN A C 1
ATOM 4196 O O . ASN A 1 560 ? 44.023 -26.392 -14.723 1.00 13.32 558 ASN A O 1
ATOM 4201 N N . GLU A 1 561 ? 42.951 -25.941 -12.803 1.00 12.63 559 GLU A N 1
ATOM 4202 C CA . GLU A 1 561 ? 44.082 -25.319 -12.094 1.00 13.05 559 GLU A CA 1
ATOM 4203 C C . GLU A 1 561 ? 44.094 -25.907 -10.702 1.00 13.23 559 GLU A C 1
ATOM 4204 O O . GLU A 1 561 ? 43.062 -25.870 -10.007 1.00 13.91 559 GLU A O 1
ATOM 4218 N N . ARG A 1 563 ? 46.659 -25.913 -7.139 1.00 11.30 561 ARG A N 1
ATOM 4219 C CA . ARG A 1 563 ? 47.840 -25.382 -6.468 1.00 12.66 561 ARG A CA 1
ATOM 4220 C C . ARG A 1 563 ? 47.908 -25.936 -5.051 1.00 13.53 561 ARG A C 1
ATOM 4221 O O . ARG A 1 563 ? 46.853 -26.106 -4.398 1.00 13.24 561 ARG A O 1
ATOM 4229 N N . ASP A 1 564 ? 49.119 -26.092 -4.535 1.00 13.78 562 ASP A N 1
ATOM 4230 C CA . ASP A 1 564 ? 49.359 -26.180 -3.081 1.00 13.48 562 ASP A CA 1
ATOM 4231 C C . ASP A 1 564 ? 48.686 -27.409 -2.454 1.00 12.71 562 ASP A C 1
ATOM 4232 O O . ASP A 1 564 ? 48.203 -27.317 -1.326 1.00 13.01 562 ASP A O 1
ATOM 4245 N N . ARG A 1 566 ? 48.439 -30.548 -0.240 1.00 11.91 564 ARG A N 1
ATOM 4246 C CA . ARG A 1 566 ? 49.137 -30.793 1.023 1.00 11.92 564 ARG A CA 1
ATOM 4247 C C . ARG A 1 566 ? 49.676 -32.224 1.157 1.00 12.60 564 ARG A C 1
ATOM 4248 O O . ARG A 1 566 ? 48.959 -33.180 0.938 1.00 12.32 564 ARG A O 1
ATOM 4256 N N . LEU A 1 567 ? 50.961 -32.296 1.476 1.00 12.17 565 LEU A N 1
ATOM 4257 C CA . LEU A 1 567 ? 51.742 -33.534 1.433 1.00 12.38 565 LEU A CA 1
ATOM 4258 C C . LEU A 1 567 ? 51.027 -34.734 2.031 1.00 11.86 565 LEU A C 1
ATOM 4259 O O . LEU A 1 567 ? 50.545 -34.707 3.169 1.00 12.61 565 LEU A O 1
ATOM 4264 N N . ASN A 1 568 ? 51.048 -35.791 1.263 1.00 11.72 566 ASN A N 1
ATOM 4265 C CA . ASN A 1 568 ? 50.764 -37.157 1.695 1.00 11.75 566 ASN A CA 1
ATOM 4266 C C . ASN A 1 568 ? 51.410 -38.097 0.721 1.00 12.64 566 ASN A C 1
ATOM 4267 O O . ASN A 1 568 ? 52.164 -37.638 -0.193 1.00 13.41 566 ASN A O 1
ATOM 4272 N N . GLN A 1 569 ? 51.207 -39.404 0.812 1.00 13.45 567 GLN A N 1
ATOM 4273 C CA . GLN A 1 569 ? 51.845 -40.320 -0.146 1.00 12.87 567 GLN A CA 1
ATOM 4274 C C . GLN A 1 569 ? 51.459 -39.900 -1.575 1.00 12.72 567 GLN A C 1
ATOM 4275 O O . GLN A 1 569 ? 52.316 -40.065 -2.459 1.00 13.36 567 GLN A O 1
ATOM 4281 N N . ASP A 1 570 ? 50.229 -39.427 -1.791 1.00 12.90 568 ASP A N 1
ATOM 4282 C CA . ASP A 1 570 ? 49.804 -38.915 -3.099 1.00 12.86 568 ASP A CA 1
ATOM 4283 C C . ASP A 1 570 ? 50.116 -37.425 -3.116 1.00 12.87 568 ASP A C 1
ATOM 4284 O O . ASP A 1 570 ? 51.289 -37.053 -3.259 1.00 13.33 568 ASP A O 1
ATOM 4289 N N . SER A 1 571 ? 49.127 -36.545 -2.994 1.00 12.47 569 SER A N 1
ATOM 4290 C CA . SER A 1 571 ? 49.291 -35.064 -2.920 1.00 12.69 569 SER A CA 1
ATOM 4291 C C . SER A 1 571 ? 49.774 -34.432 -4.240 1.00 12.00 569 SER A C 1
ATOM 4292 O O . SER A 1 571 ? 50.256 -33.296 -4.217 1.00 13.05 569 SER A O 1
ATOM 4303 N N . ALA A 1 573 ? 48.539 -33.054 -8.124 1.00 11.48 571 ALA A N 1
ATOM 4304 C CA . ALA A 1 573 ? 47.374 -32.402 -8.676 1.00 11.27 571 ALA A CA 1
ATOM 4305 C C . ALA A 1 573 ? 46.444 -33.368 -9.371 1.00 11.85 571 ALA A C 1
ATOM 4306 O O . ALA A 1 573 ? 45.202 -33.296 -9.173 1.00 12.79 571 ALA A O 1
ATOM 4308 N N . TRP A 1 574 ? 47.005 -34.208 -10.225 1.00 11.73 572 TRP A N 1
ATOM 4309 C CA . TRP A 1 574 ? 46.260 -35.002 -11.198 1.00 12.06 572 TRP A CA 1
ATOM 4310 C C . TRP A 1 574 ? 46.518 -36.475 -10.941 1.00 11.63 572 TRP A C 1
ATOM 4311 O O . TRP A 1 574 ? 47.611 -36.892 -10.543 1.00 12.75 572 TRP A O 1
ATOM 4322 N N . ASP A 1 575 ? 45.517 -37.305 -11.225 1.00 13.06 573 ASP A N 1
ATOM 4323 C CA . ASP A 1 575 ? 45.629 -38.759 -10.907 1.00 13.27 573 ASP A CA 1
ATOM 4324 C C . ASP A 1 575 ? 44.864 -39.587 -11.886 1.00 14.31 573 ASP A C 1
ATOM 4325 O O . ASP A 1 575 ? 43.626 -39.665 -11.774 1.00 14.03 573 ASP A O 1
ATOM 4330 N N . ALA A 1 576 ? 45.566 -40.161 -12.875 1.00 13.12 574 ALA A N 1
ATOM 4331 C CA . ALA A 1 576 ? 44.924 -41.160 -13.734 1.00 14.12 574 ALA A CA 1
ATOM 4332 C C . ALA A 1 576 ? 44.859 -42.428 -12.899 1.00 15.33 574 ALA A C 1
ATOM 4333 O O . ALA A 1 576 ? 45.834 -43.232 -12.821 1.00 15.29 574 ALA A O 1
ATOM 4335 N N . ASP A 1 577 ? 43.740 -42.556 -12.168 1.00 13.90 575 ASP A N 1
ATOM 4336 C CA . ASP A 1 577 ? 43.620 -43.645 -11.193 1.00 14.99 575 ASP A CA 1
ATOM 4337 C C . ASP A 1 577 ? 43.070 -44.875 -11.920 1.00 15.54 575 ASP A C 1
ATOM 4338 O O . ASP A 1 577 ? 42.996 -44.895 -13.133 1.00 15.27 575 ASP A O 1
ATOM 4343 N N . SER A 1 578 ? 42.656 -45.897 -11.177 1.00 14.90 576 SER A N 1
ATOM 4344 C CA . SER A 1 578 ? 42.030 -47.042 -11.848 1.00 15.22 576 SER A CA 1
ATOM 4345 C C . SER A 1 578 ? 40.913 -46.532 -12.746 1.00 15.76 576 SER A C 1
ATOM 4346 O O . SER A 1 578 ? 40.058 -45.729 -12.305 1.00 16.99 576 SER A O 1
ATOM 4349 N N . GLY A 1 579 ? 40.896 -46.979 -14.009 1.00 14.35 577 GLY A N 1
ATOM 4350 C CA . GLY A 1 579 ? 39.950 -46.559 -15.026 1.00 14.72 577 GLY A CA 1
ATOM 4351 C C . GLY A 1 579 ? 40.596 -46.712 -16.384 1.00 15.62 577 GLY A C 1
ATOM 4352 O O . GLY A 1 579 ? 41.738 -47.138 -16.430 1.00 16.71 577 GLY A O 1
ATOM 4353 N N . ASP A 1 580 ? 39.868 -46.371 -17.415 1.00 15.90 578 ASP A N 1
ATOM 4354 C CA . ASP A 1 580 ? 40.274 -46.766 -18.772 1.00 15.86 578 ASP A CA 1
ATOM 4355 C C . ASP A 1 580 ? 40.126 -45.565 -19.686 1.00 15.05 578 ASP A C 1
ATOM 4356 O O . ASP A 1 580 ? 39.007 -45.149 -19.949 1.00 15.75 578 ASP A O 1
ATOM 4361 N N . GLY A 1 581 ? 41.268 -45.040 -20.189 1.00 15.06 579 GLY A N 1
ATOM 4362 C CA . GLY A 1 581 ? 41.269 -43.990 -21.218 1.00 15.51 579 GLY A CA 1
ATOM 4363 C C . GLY A 1 581 ? 41.392 -42.584 -20.715 1.00 15.65 579 GLY A C 1
ATOM 4364 O O . GLY A 1 581 ? 41.081 -41.661 -21.468 1.00 16.39 579 GLY A O 1
ATOM 4365 N N . THR A 1 582 ? 41.785 -42.379 -19.464 1.00 15.89 580 THR A N 1
ATOM 4366 C CA . THR A 1 582 ? 41.825 -41.003 -18.950 1.00 15.95 580 THR A CA 1
ATOM 4367 C C . THR A 1 582 ? 42.764 -40.120 -19.766 1.00 15.04 580 THR A C 1
ATOM 4368 O O . THR A 1 582 ? 43.932 -40.521 -19.975 1.00 16.06 580 THR A O 1
ATOM 4372 N N . LEU A 1 583 ? 42.274 -38.945 -20.161 1.00 13.92 581 LEU A N 1
ATOM 4373 C CA . LEU A 1 583 ? 43.127 -37.894 -20.788 1.00 15.25 581 LEU A CA 1
ATOM 4374 C C . LEU A 1 583 ? 43.111 -36.654 -19.930 1.00 14.47 581 LEU A C 1
ATOM 4375 O O . LEU A 1 583 ? 42.010 -36.130 -19.652 1.00 13.99 581 LEU A O 1
ATOM 4380 N N . TYR A 1 584 ? 44.281 -36.134 -19.572 1.00 13.17 582 TYR A N 1
ATOM 4381 C CA . TYR A 1 584 ? 44.452 -34.774 -19.055 1.00 12.62 582 TYR A CA 1
ATOM 4382 C C . TYR A 1 584 ? 45.107 -33.914 -20.140 1.00 13.34 582 TYR A C 1
ATOM 4383 O O . TYR A 1 584 ? 46.199 -34.296 -20.573 1.00 14.18 582 TYR A O 1
ATOM 4392 N N . GLN A 1 585 ? 44.473 -32.826 -20.512 1.00 13.16 583 GLN A N 1
ATOM 4393 C CA . GLN A 1 585 ? 45.110 -31.821 -21.412 1.00 14.05 583 GLN A CA 1
ATOM 4394 C C . GLN A 1 585 ? 44.721 -30.434 -20.971 1.00 13.72 583 GLN A C 1
ATOM 4395 O O . GLN A 1 585 ? 43.590 -30.220 -20.484 1.00 12.93 583 GLN A O 1
ATOM 4401 N N . TYR A 1 586 ? 45.636 -29.481 -21.114 1.00 14.12 584 TYR A N 1
ATOM 4402 C CA . TYR A 1 586 ? 45.385 -28.053 -20.866 1.00 14.03 584 TYR A CA 1
ATOM 4403 C C . TYR A 1 586 ? 45.076 -27.790 -19.391 1.00 13.09 584 TYR A C 1
ATOM 4404 O O . TYR A 1 586 ? 44.232 -26.967 -19.090 1.00 13.71 584 TYR A O 1
ATOM 4413 N N . ASN A 1 587 ? 45.848 -28.413 -18.496 1.00 13.28 585 ASN A N 1
ATOM 4414 C CA . ASN A 1 587 ? 45.735 -28.172 -17.043 1.00 13.14 585 ASN A CA 1
ATOM 4415 C C . ASN A 1 587 ? 46.972 -27.494 -16.506 1.00 12.99 585 ASN A C 1
ATOM 4416 O O . ASN A 1 587 ? 48.080 -27.780 -16.998 1.00 14.88 585 ASN A O 1
ATOM 4421 N N . TYR A 1 588 ? 46.800 -26.659 -15.509 1.00 13.37 586 TYR A N 1
ATOM 4422 C CA . TYR A 1 588 ? 47.870 -25.899 -14.851 1.00 13.77 586 TYR A CA 1
ATOM 4423 C C . TYR A 1 588 ? 48.042 -26.379 -13.414 1.00 13.18 586 TYR A C 1
ATOM 4424 O O . TYR A 1 588 ? 47.056 -26.387 -12.675 1.00 12.85 586 TYR A O 1
ATOM 4433 N N . SER A 1 589 ? 49.267 -26.638 -12.984 1.00 13.08 587 SER A N 1
ATOM 4434 C CA . SER A 1 589 ? 49.544 -27.060 -11.593 1.00 13.33 587 SER A CA 1
ATOM 4435 C C . SER A 1 589 ? 50.682 -26.255 -11.028 1.00 14.48 587 SER A C 1
ATOM 4436 O O . SER A 1 589 ? 51.655 -25.946 -11.782 1.00 14.12 587 SER A O 1
ATOM 4439 N N . HIS A 1 590 ? 50.625 -25.913 -9.752 1.00 13.20 588 HIS A N 1
ATOM 4440 C CA . HIS A 1 590 ? 51.674 -25.111 -9.111 1.00 13.43 588 HIS A CA 1
ATOM 4441 C C . HIS A 1 590 ? 51.876 -25.463 -7.647 1.00 13.34 588 HIS A C 1
ATOM 4442 O O . HIS A 1 590 ? 50.902 -25.413 -6.879 1.00 13.82 588 HIS A O 1
ATOM 4449 N N . LEU A 1 591 ? 53.101 -25.781 -7.253 1.00 13.27 589 LEU A N 1
ATOM 4450 C CA . LEU A 1 591 ? 53.562 -25.927 -5.852 1.00 13.55 589 LEU A CA 1
ATOM 4451 C C . LEU A 1 591 ? 52.765 -27.046 -5.141 1.00 13.55 589 LEU A C 1
ATOM 4452 O O . LEU A 1 591 ? 52.604 -26.958 -3.924 1.00 13.61 589 LEU A O 1
ATOM 4457 N N . ASN A 1 592 ? 52.333 -28.072 -5.872 1.00 12.96 590 ASN A N 1
ATOM 4458 C CA . ASN A 1 592 ? 51.719 -29.249 -5.209 1.00 11.62 590 ASN A CA 1
ATOM 4459 C C . ASN A 1 592 ? 52.813 -30.073 -4.578 1.00 12.55 590 ASN A C 1
ATOM 4460 O O . ASN A 1 592 ? 53.817 -30.409 -5.244 1.00 13.26 590 ASN A O 1
ATOM 4465 N N . GLU A 1 593 ? 52.543 -30.534 -3.341 1.00 12.35 591 GLU A N 1
ATOM 4466 C CA . GLU A 1 593 ? 53.638 -31.147 -2.539 1.00 12.38 591 GLU A CA 1
ATOM 4467 C C . GLU A 1 593 ? 53.946 -32.593 -2.940 1.00 12.79 591 GLU A C 1
ATOM 4468 O O . GLU A 1 593 ? 55.029 -33.052 -2.587 1.00 14.04 591 GLU A O 1
ATOM 4474 N N . GLY A 1 594 ? 53.094 -33.247 -3.705 1.00 11.86 592 GLY A N 1
ATOM 4475 C CA . GLY A 1 594 ? 53.292 -34.576 -4.245 1.00 13.01 592 GLY A CA 1
ATOM 4476 C C . GLY A 1 594 ? 53.505 -34.598 -5.740 1.00 13.27 592 GLY A C 1
ATOM 4477 O O . GLY A 1 594 ? 53.486 -35.680 -6.333 1.00 13.61 592 GLY A O 1
ATOM 4478 N N . GLY A 1 595 ? 53.633 -33.403 -6.333 1.00 13.07 593 GLY A N 1
ATOM 4479 C CA . GLY A 1 595 ? 54.003 -33.335 -7.746 1.00 12.78 593 GLY A CA 1
ATOM 4480 C C . GLY A 1 595 ? 52.820 -33.072 -8.669 1.00 14.01 593 GLY A C 1
ATOM 4481 O O . GLY A 1 595 ? 51.793 -32.488 -8.246 1.00 13.45 593 GLY A O 1
ATOM 4482 N N . CYS A 1 596 ? 52.986 -33.429 -9.931 1.00 13.10 594 CYS A N 1
ATOM 4483 C CA . CYS A 1 596 ? 52.045 -33.054 -10.989 1.00 13.71 594 CYS A CA 1
ATOM 4484 C C . CYS A 1 596 ? 51.030 -34.181 -11.202 1.00 13.82 594 CYS A C 1
ATOM 4485 O O . CYS A 1 596 ? 49.825 -33.881 -11.004 1.00 13.77 594 CYS A O 1
ATOM 4488 N N . VAL A 1 597 ? 51.425 -35.378 -11.609 1.00 13.52 595 VAL A N 1
ATOM 4489 C CA . VAL A 1 597 ? 50.469 -36.398 -12.059 1.00 13.46 595 VAL A CA 1
ATOM 4490 C C . VAL A 1 597 ? 50.930 -37.789 -11.671 1.00 14.86 595 VAL A C 1
ATOM 4491 O O . VAL A 1 597 ? 52.096 -38.118 -11.813 1.00 14.91 595 VAL A O 1
ATOM 4503 N N . PHE A 1 599 ? 49.879 -42.038 -12.156 1.00 14.46 597 PHE A N 1
ATOM 4504 C CA . PHE A 1 599 ? 49.222 -43.100 -12.868 1.00 14.17 597 PHE A CA 1
ATOM 4505 C C . PHE A 1 599 ? 49.205 -44.292 -11.931 1.00 14.57 597 PHE A C 1
ATOM 4506 O O . PHE A 1 599 ? 50.280 -44.789 -11.557 1.00 15.78 597 PHE A O 1
ATOM 4514 N N . CYS A 1 600 ? 48.006 -44.616 -11.382 1.00 15.46 598 CYS A N 1
ATOM 4515 C CA . CYS A 1 600 ? 47.962 -45.445 -10.162 1.00 17.44 598 CYS A CA 1
ATOM 4516 C C . CYS A 1 600 ? 47.598 -46.908 -10.375 1.00 16.26 598 CYS A C 1
ATOM 4517 O O . CYS A 1 600 ? 46.413 -47.248 -10.463 1.00 16.73 598 CYS A O 1
ATOM 4520 N N . LEU A 1 601 ? 48.646 -47.725 -10.382 1.00 17.51 599 LEU A N 1
ATOM 4521 C CA . LEU A 1 601 ? 48.541 -49.198 -10.235 1.00 18.58 599 LEU A CA 1
ATOM 4522 C C . LEU A 1 601 ? 47.909 -49.854 -11.445 1.00 18.48 599 LEU A C 1
ATOM 4523 O O . LEU A 1 601 ? 47.695 -49.238 -12.509 1.00 17.55 599 LEU A O 1
ATOM 4528 N N . GLU A 1 602 ? 47.674 -51.167 -11.363 1.00 18.28 600 GLU A N 1
ATOM 4529 C CA . GLU A 1 602 ? 47.615 -52.003 -12.580 1.00 18.86 600 GLU A CA 1
ATOM 4530 C C . GLU A 1 602 ? 46.306 -51.778 -13.342 1.00 18.70 600 GLU A C 1
ATOM 4531 O O . GLU A 1 602 ? 46.199 -52.184 -14.508 1.00 21.06 600 GLU A O 1
ATOM 4537 N N . GLU A 1 603 ? 45.278 -51.173 -12.715 1.00 18.41 601 GLU A N 1
ATOM 4538 C CA . GLU A 1 603 ? 43.991 -50.961 -13.403 1.00 16.77 601 GLU A CA 1
ATOM 4539 C C . GLU A 1 603 ? 43.835 -49.521 -13.908 1.00 16.42 601 GLU A C 1
ATOM 4540 O O . GLU A 1 603 ? 42.779 -49.205 -14.395 1.00 16.43 601 GLU A O 1
ATOM 4546 N N . ALA A 1 604 ? 44.916 -48.731 -13.880 1.00 17.65 602 ALA A N 1
ATOM 4547 C CA . ALA A 1 604 ? 44.937 -47.381 -14.494 1.00 16.39 602 ALA A CA 1
ATOM 4548 C C . ALA A 1 604 ? 45.458 -47.552 -15.921 1.00 16.53 602 ALA A C 1
ATOM 4549 O O . ALA A 1 604 ? 46.716 -47.602 -16.101 1.00 16.92 602 ALA A O 1
ATOM 4551 N N . ILE A 1 605 ? 44.569 -47.776 -16.868 1.00 16.39 603 ILE A N 1
ATOM 4552 C CA . ILE A 1 605 ? 45.027 -48.238 -18.210 1.00 16.59 603 ILE A CA 1
ATOM 4553 C C . ILE A 1 605 ? 44.662 -47.208 -19.279 1.00 16.78 603 ILE A C 1
ATOM 4554 O O . ILE A 1 605 ? 43.612 -46.540 -19.226 1.00 16.20 603 ILE A O 1
ATOM 4559 N N . HIS A 1 606 ? 45.467 -47.162 -20.349 1.00 16.94 604 HIS A N 1
ATOM 4560 C CA . HIS A 1 606 ? 45.266 -46.270 -21.516 1.00 17.08 604 HIS A CA 1
ATOM 4561 C C . HIS A 1 606 ? 45.257 -44.791 -21.112 1.00 15.78 604 HIS A C 1
ATOM 4562 O O . HIS A 1 606 ? 44.291 -44.083 -21.373 1.00 18.77 604 HIS A O 1
ATOM 4569 N N . ASN A 1 607 ? 46.314 -44.394 -20.444 1.00 15.76 605 ASN A N 1
ATOM 4570 C CA . ASN A 1 607 ? 46.445 -43.052 -19.850 1.00 17.23 605 ASN A CA 1
ATOM 4571 C C . ASN A 1 607 ? 47.177 -42.121 -20.809 1.00 16.37 605 ASN A C 1
ATOM 4572 O O . ASN A 1 607 ? 48.214 -42.540 -21.352 1.00 17.68 605 ASN A O 1
ATOM 4577 N N . GLU A 1 608 ? 46.748 -40.892 -20.950 1.00 15.20 606 GLU A N 1
ATOM 4578 C CA . GLU A 1 608 ? 47.462 -39.888 -21.764 1.00 15.84 606 GLU A CA 1
ATOM 4579 C C . GLU A 1 608 ? 47.508 -38.564 -21.019 1.00 14.95 606 GLU A C 1
ATOM 4580 O O . GLU A 1 608 ? 46.491 -38.141 -20.430 1.00 16.01 606 GLU A O 1
ATOM 4586 N N . PHE A 1 609 ? 48.637 -37.891 -21.030 1.00 14.93 607 PHE A N 1
ATOM 4587 C CA . PHE A 1 609 ? 48.878 -36.638 -20.307 1.00 14.72 607 PHE A CA 1
ATOM 4588 C C . PHE A 1 609 ? 49.635 -35.722 -21.284 1.00 15.59 607 PHE A C 1
ATOM 4589 O O . PHE A 1 609 ? 50.824 -36.000 -21.528 1.00 15.50 607 PHE A O 1
ATOM 4597 N N . ARG A 1 610 ? 48.954 -34.749 -21.834 1.00 13.82 608 ARG A N 1
ATOM 4598 C CA . ARG A 1 610 ? 49.555 -33.910 -22.882 1.00 15.27 608 ARG A CA 1
ATOM 4599 C C . ARG A 1 610 ? 49.097 -32.481 -22.758 1.00 15.27 608 ARG A C 1
ATOM 4600 O O . ARG A 1 610 ? 47.955 -32.212 -22.277 1.00 14.62 608 ARG A O 1
ATOM 4608 N N . TYR A 1 611 ? 49.936 -31.546 -23.173 1.00 14.57 609 TYR A N 1
ATOM 4609 C CA . TYR A 1 611 ? 49.542 -30.126 -23.310 1.00 15.44 609 TYR A CA 1
ATOM 4610 C C . TYR A 1 611 ? 49.152 -29.574 -21.934 1.00 14.47 609 TYR A C 1
ATOM 4611 O O . TYR A 1 611 ? 48.293 -28.709 -21.832 1.00 14.89 609 TYR A O 1
ATOM 4620 N N . ASN A 1 612 ? 49.894 -30.013 -20.922 1.00 14.07 610 ASN A N 1
ATOM 4621 C CA . ASN A 1 612 ? 49.739 -29.446 -19.565 1.00 14.51 610 ASN A CA 1
ATOM 4622 C C . ASN A 1 612 ? 50.934 -28.605 -19.173 1.00 13.37 610 ASN A C 1
ATOM 4623 O O . ASN A 1 612 ? 52.063 -28.826 -19.754 1.00 14.81 610 ASN A O 1
ATOM 4628 N N . VAL A 1 613 ? 50.774 -27.728 -18.221 1.00 13.64 611 VAL A N 1
ATOM 4629 C CA . VAL A 1 613 ? 51.867 -26.902 -17.684 1.00 14.61 611 VAL A CA 1
ATOM 4630 C C . VAL A 1 613 ? 51.969 -27.123 -16.175 1.00 14.22 611 VAL A C 1
ATOM 4631 O O . VAL A 1 613 ? 50.957 -26.917 -15.464 1.00 14.64 611 VAL A O 1
ATOM 4635 N N . SER A 1 614 ? 53.150 -27.464 -15.682 1.00 12.82 612 SER A N 1
ATOM 4636 C CA . SER A 1 614 ? 53.465 -27.717 -14.281 1.00 13.39 612 SER A CA 1
ATOM 4637 C C . SER A 1 614 ? 54.534 -26.740 -13.825 1.00 13.56 612 SER A C 1
ATOM 4638 O O . SER A 1 614 ? 55.619 -26.763 -14.498 1.00 14.25 612 SER A O 1
ATOM 4641 N N . VAL A 1 615 ? 54.298 -25.896 -12.851 1.00 14.11 613 VAL A N 1
ATOM 4642 C CA . VAL A 1 615 ? 55.256 -24.885 -12.390 1.00 14.52 613 VAL A CA 1
ATOM 4643 C C . VAL A 1 615 ? 55.628 -25.136 -10.952 1.00 14.85 613 VAL A C 1
ATOM 4644 O O . VAL A 1 615 ? 54.756 -24.974 -10.061 1.00 14.40 613 VAL A O 1
ATOM 4648 N N . ASP A 1 616 ? 56.870 -25.510 -10.669 1.00 14.94 614 ASP A N 1
ATOM 4649 C CA . ASP A 1 616 ? 57.369 -25.663 -9.291 1.00 14.80 614 ASP A CA 1
ATOM 4650 C C . ASP A 1 616 ? 56.473 -26.635 -8.510 1.00 14.28 614 ASP A C 1
ATOM 4651 O O . ASP A 1 616 ? 56.247 -26.377 -7.338 1.00 16.35 614 ASP A O 1
ATOM 4656 N N . ASP A 1 617 ? 56.063 -27.727 -9.116 1.00 13.71 615 ASP A N 1
ATOM 4657 C CA . ASP A 1 617 ? 55.533 -28.848 -8.293 1.00 13.76 615 ASP A CA 1
ATOM 4658 C C . ASP A 1 617 ? 56.723 -29.426 -7.527 1.00 15.45 615 ASP A C 1
ATOM 4659 O O . ASP A 1 617 ? 57.891 -29.420 -8.036 1.00 15.70 615 ASP A O 1
ATOM 4664 N N . LEU A 1 618 ? 56.463 -29.998 -6.361 1.00 14.97 616 LEU A N 1
ATOM 4665 C CA . LEU A 1 618 ? 57.499 -30.519 -5.451 1.00 14.89 616 LEU A CA 1
ATOM 4666 C C . LEU A 1 618 ? 57.398 -32.027 -5.337 1.00 13.95 616 LEU A C 1
ATOM 4667 O O . LEU A 1 618 ? 56.500 -32.651 -5.900 1.00 16.24 616 LEU A O 1
ATOM 4672 N N . GLY A 1 619 ? 58.405 -32.619 -4.682 1.00 16.18 617 GLY A N 1
ATOM 4673 C CA . GLY A 1 619 ? 58.450 -34.061 -4.416 1.00 15.96 617 GLY A CA 1
ATOM 4674 C C . GLY A 1 619 ? 58.984 -34.783 -5.594 1.00 17.39 617 GLY A C 1
ATOM 4675 O O . GLY A 1 619 ? 60.071 -35.388 -5.566 1.00 21.30 617 GLY A O 1
ATOM 4676 N N . GLY A 1 620 ? 58.291 -34.702 -6.694 1.00 15.74 618 GLY A N 1
ATOM 4677 C CA . GLY A 1 620 ? 58.700 -35.333 -7.943 1.00 15.95 618 GLY A CA 1
ATOM 4678 C C . GLY A 1 620 ? 57.575 -35.188 -8.937 1.00 16.09 618 GLY A C 1
ATOM 4679 O O . GLY A 1 620 ? 56.381 -35.178 -8.509 1.00 17.02 618 GLY A O 1
ATOM 4680 N N . LEU A 1 621 ? 57.836 -34.966 -10.199 1.00 16.40 619 LEU A N 1
ATOM 4681 C CA . LEU A 1 621 ? 56.766 -34.503 -11.104 1.00 17.25 619 LEU A CA 1
ATOM 4682 C C . LEU A 1 621 ? 55.771 -35.610 -11.428 1.00 16.46 619 LEU A C 1
ATOM 4683 O O . LEU A 1 621 ? 54.555 -35.354 -11.302 1.00 17.01 619 LEU A O 1
ATOM 4688 N N . ILE A 1 622 ? 56.250 -36.756 -11.870 1.00 15.76 620 ILE A N 1
ATOM 4689 C CA . ILE A 1 622 ? 55.375 -37.852 -12.286 1.00 14.78 620 ILE A CA 1
ATOM 4690 C C . ILE A 1 622 ? 55.492 -39.012 -11.306 1.00 16.70 620 ILE A C 1
ATOM 4691 O O . ILE A 1 622 ? 56.585 -39.355 -10.833 1.00 15.26 620 ILE A O 1
ATOM 4696 N N . SER A 1 623 ? 54.345 -39.620 -11.005 1.00 15.33 621 SER A N 1
ATOM 4697 C CA . SER A 1 623 ? 54.258 -40.789 -10.092 1.00 15.35 621 SER A CA 1
ATOM 4698 C C . SER A 1 623 ? 53.676 -41.961 -10.853 1.00 16.15 621 SER A C 1
ATOM 4699 O O . SER A 1 623 ? 52.493 -42.293 -10.740 1.00 16.38 621 SER A O 1
ATOM 4702 N N . PRO A 1 624 ? 54.442 -42.622 -11.751 1.00 17.49 622 PRO A N 1
ATOM 4703 C CA . PRO A 1 624 ? 53.986 -43.810 -12.462 1.00 16.88 622 PRO A CA 1
ATOM 4704 C C . PRO A 1 624 ? 54.145 -45.007 -11.526 1.00 19.51 622 PRO A C 1
ATOM 4705 O O . PRO A 1 624 ? 55.214 -45.592 -11.436 1.00 20.03 622 PRO A O 1
ATOM 4709 N N . SER A 1 625 ? 53.125 -45.231 -10.696 1.00 16.78 623 SER A N 1
ATOM 4710 C CA . SER A 1 625 ? 53.187 -46.202 -9.578 1.00 17.45 623 SER A CA 1
ATOM 4711 C C . SER A 1 625 ? 52.547 -47.511 -9.989 1.00 18.73 623 SER A C 1
ATOM 4712 O O . SER A 1 625 ? 51.335 -47.672 -9.839 1.00 19.14 623 SER A O 1
ATOM 4715 N N . GLY A 1 626 ? 53.320 -48.437 -10.547 1.00 19.15 624 GLY A N 1
ATOM 4716 C CA . GLY A 1 626 ? 52.803 -49.790 -10.877 1.00 17.73 624 GLY A CA 1
ATOM 4717 C C . GLY A 1 626 ? 51.787 -49.828 -12.001 1.00 18.94 624 GLY A C 1
ATOM 4718 O O . GLY A 1 626 ? 51.027 -50.815 -12.095 1.00 21.54 624 GLY A O 1
ATOM 4719 N N . ASN A 1 627 ? 51.680 -48.757 -12.785 1.00 18.75 625 ASN A N 1
ATOM 4720 C CA . ASN A 1 627 ? 50.708 -48.631 -13.893 1.00 18.86 625 ASN A CA 1
ATOM 4721 C C . ASN A 1 627 ? 51.228 -49.337 -15.143 1.00 18.33 625 ASN A C 1
ATOM 4722 O O . ASN A 1 627 ? 52.453 -49.425 -15.356 1.00 19.50 625 ASN A O 1
ATOM 4727 N N . PRO A 1 628 ? 50.323 -49.797 -16.009 1.00 18.38 626 PRO A N 1
ATOM 4728 C CA . PRO A 1 628 ? 50.754 -50.586 -17.167 1.00 20.34 626 PRO A CA 1
ATOM 4729 C C . PRO A 1 628 ? 51.164 -49.770 -18.379 1.00 22.90 626 PRO A C 1
ATOM 4730 O O . PRO A 1 628 ? 51.809 -50.353 -19.259 1.00 20.68 626 PRO A O 1
ATOM 4734 N N . ASP A 1 629 ? 50.792 -48.498 -18.412 1.00 18.88 627 ASP A N 1
ATOM 4735 C CA . ASP A 1 629 ? 51.121 -47.600 -19.542 1.00 18.72 627 ASP A CA 1
ATOM 4736 C C . ASP A 1 629 ? 50.906 -46.180 -19.081 1.00 18.34 627 ASP A C 1
ATOM 4737 O O . ASP A 1 629 ? 50.103 -45.965 -18.126 1.00 18.03 627 ASP A O 1
ATOM 4742 N N . ALA A 1 630 ? 51.515 -45.212 -19.764 1.00 18.36 628 ALA A N 1
ATOM 4743 C CA . ALA A 1 630 ? 51.160 -43.786 -19.603 1.00 17.82 628 ALA A CA 1
ATOM 4744 C C . ALA A 1 630 ? 51.899 -43.052 -20.706 1.00 19.02 628 ALA A C 1
ATOM 4745 O O . ALA A 1 630 ? 53.140 -43.158 -20.745 1.00 21.00 628 ALA A O 1
ATOM 4747 N N . TRP A 1 631 ? 51.187 -42.320 -21.513 1.00 16.07 629 TRP A N 1
ATOM 4748 C CA . TRP A 1 631 ? 51.801 -41.547 -22.620 1.00 17.91 629 TRP A CA 1
ATOM 4749 C C . TRP A 1 631 ? 51.894 -40.073 -22.202 1.00 17.93 629 TRP A C 1
ATOM 4750 O O . TRP A 1 631 ? 50.851 -39.414 -22.104 1.00 17.33 629 TRP A O 1
ATOM 4761 N N . ILE A 1 632 ? 53.081 -39.622 -21.843 1.00 16.40 630 ILE A N 1
ATOM 4762 C CA . ILE A 1 632 ? 53.298 -38.303 -21.240 1.00 15.82 630 ILE A CA 1
ATOM 4763 C C . ILE A 1 632 ? 54.070 -37.462 -22.235 1.00 18.38 630 ILE A C 1
ATOM 4764 O O . ILE A 1 632 ? 55.268 -37.697 -22.370 1.00 18.11 630 ILE A O 1
ATOM 4769 N N . HIS A 1 633 ? 53.419 -36.629 -22.979 1.00 16.02 631 HIS A N 1
ATOM 4770 C CA . HIS A 1 633 ? 54.081 -36.007 -24.140 1.00 17.49 631 HIS A CA 1
ATOM 4771 C C . HIS A 1 633 ? 53.603 -34.586 -24.341 1.00 17.80 631 HIS A C 1
ATOM 4772 O O . HIS A 1 633 ? 52.441 -34.230 -24.036 1.00 16.40 631 HIS A O 1
ATOM 4779 N N . HIS A 1 634 ? 54.458 -33.745 -24.917 1.00 17.80 632 HIS A N 1
ATOM 4780 C CA . HIS A 1 634 ? 54.074 -32.357 -25.281 1.00 17.00 632 HIS A CA 1
ATOM 4781 C C . HIS A 1 634 ? 53.477 -31.637 -24.069 1.00 14.94 632 HIS A C 1
ATOM 4782 O O . HIS A 1 634 ? 52.482 -30.924 -24.204 1.00 15.94 632 HIS A O 1
ATOM 4789 N N . ASN A 1 635 ? 54.194 -31.722 -22.957 1.00 15.25 633 ASN A N 1
ATOM 4790 C CA . ASN A 1 635 ? 53.892 -30.910 -21.772 1.00 14.81 633 ASN A CA 1
ATOM 4791 C C . ASN A 1 635 ? 55.008 -29.923 -21.496 1.00 16.57 633 ASN A C 1
ATOM 4792 O O . ASN A 1 635 ? 56.153 -30.107 -22.036 1.00 17.81 633 ASN A O 1
ATOM 4797 N N . VAL A 1 636 ? 54.805 -28.954 -20.647 1.00 15.56 634 VAL A N 1
ATOM 4798 C CA . VAL A 1 636 ? 55.886 -28.065 -20.181 1.00 16.61 634 VAL A CA 1
ATOM 4799 C C . VAL A 1 636 ? 55.967 -28.158 -18.682 1.00 16.28 634 VAL A C 1
ATOM 4800 O O . VAL A 1 636 ? 54.932 -27.953 -18.019 1.00 16.86 634 VAL A O 1
ATOM 4804 N N . PHE A 1 637 ? 57.134 -28.450 -18.143 1.00 15.60 635 PHE A N 1
ATOM 4805 C CA . PHE A 1 637 ? 57.374 -28.590 -16.710 1.00 15.32 635 PHE A CA 1
ATOM 4806 C C . PHE A 1 637 ? 58.464 -27.607 -16.329 1.00 15.94 635 PHE A C 1
ATOM 4807 O O . PHE A 1 637 ? 59.491 -27.565 -17.052 1.00 18.02 635 PHE A O 1
ATOM 4815 N N . TYR A 1 638 ? 58.327 -26.878 -15.257 1.00 14.61 636 TYR A N 1
ATOM 4816 C CA . TYR A 1 638 ? 59.359 -26.035 -14.632 1.00 15.21 636 TYR A CA 1
ATOM 4817 C C . TYR A 1 638 ? 59.643 -26.698 -13.309 1.00 15.38 636 TYR A C 1
ATOM 4818 O O . TYR A 1 638 ? 58.712 -26.664 -12.415 1.00 16.05 636 TYR A O 1
ATOM 4827 N N . ARG A 1 639 ? 60.811 -27.271 -13.101 1.00 14.75 637 ARG A N 1
ATOM 4828 C CA . ARG A 1 639 ? 61.151 -27.938 -11.855 1.00 14.79 637 ARG A CA 1
ATOM 4829 C C . ARG A 1 639 ? 62.438 -27.383 -11.281 1.00 15.77 637 ARG A C 1
ATOM 4830 O O . ARG A 1 639 ? 63.358 -27.000 -12.043 1.00 15.53 637 ARG A O 1
ATOM 4838 N N . ARG A 1 640 ? 62.542 -27.329 -9.990 1.00 16.09 638 ARG A N 1
ATOM 4839 C CA . ARG A 1 640 ? 63.852 -27.108 -9.343 1.00 16.17 638 ARG A CA 1
ATOM 4840 C C . ARG A 1 640 ? 64.791 -28.251 -9.709 1.00 17.04 638 ARG A C 1
ATOM 4841 O O . ARG A 1 640 ? 64.386 -29.398 -9.827 1.00 16.25 638 ARG A O 1
ATOM 4849 N N . ALA A 1 641 ? 66.099 -27.957 -9.851 1.00 17.62 639 ALA A N 1
ATOM 4850 C CA . ALA A 1 641 ? 67.050 -29.030 -10.163 1.00 18.89 639 ALA A CA 1
ATOM 4851 C C . ALA A 1 641 ? 66.998 -30.179 -9.150 1.00 17.46 639 ALA A C 1
ATOM 4852 O O . ALA A 1 641 ? 67.165 -31.354 -9.580 1.00 19.75 639 ALA A O 1
ATOM 4854 N N . GLU A 1 642 ? 66.677 -29.894 -7.895 1.00 18.56 640 GLU A N 1
ATOM 4855 C CA . GLU A 1 642 ? 66.639 -30.928 -6.813 1.00 20.65 640 GLU A CA 1
ATOM 4856 C C . GLU A 1 642 ? 65.221 -31.506 -6.607 1.00 22.54 640 GLU A C 1
ATOM 4857 O O . GLU A 1 642 ? 65.011 -32.219 -5.609 1.00 23.10 640 GLU A O 1
ATOM 4863 N N . VAL A 1 643 ? 64.296 -31.263 -7.517 1.00 18.48 641 VAL A N 1
ATOM 4864 C CA . VAL A 1 643 ? 63.005 -31.988 -7.593 1.00 18.98 641 VAL A CA 1
ATOM 4865 C C . VAL A 1 643 ? 63.075 -32.865 -8.808 1.00 18.42 641 VAL A C 1
ATOM 4866 O O . VAL A 1 643 ? 63.158 -32.366 -9.961 1.00 19.09 641 VAL A O 1
ATOM 4870 N N . PRO A 1 644 ? 63.054 -34.199 -8.664 1.00 16.70 642 PRO A N 1
ATOM 4871 C CA . PRO A 1 644 ? 63.221 -35.082 -9.786 1.00 17.41 642 PRO A CA 1
ATOM 4872 C C . PRO A 1 644 ? 62.012 -35.152 -10.708 1.00 17.59 642 PRO A C 1
ATOM 4873 O O . PRO A 1 644 ? 60.870 -34.943 -10.253 1.00 16.92 642 PRO A O 1
ATOM 4877 N N . PHE A 1 645 ? 62.214 -35.456 -11.956 1.00 17.51 643 PHE A N 1
ATOM 4878 C CA . PHE A 1 645 ? 61.115 -35.709 -12.885 1.00 16.58 643 PHE A CA 1
ATOM 4879 C C . PHE A 1 645 ? 60.259 -36.869 -12.356 1.00 18.46 643 PHE A C 1
ATOM 4880 O O . PHE A 1 645 ? 59.022 -36.748 -12.436 1.00 17.13 643 PHE A O 1
ATOM 4888 N N . VAL A 1 646 ? 60.863 -37.989 -11.956 1.00 18.14 644 VAL A N 1
ATOM 4889 C CA . VAL A 1 646 ? 60.128 -39.174 -11.468 1.00 18.24 644 VAL A CA 1
ATOM 4890 C C . VAL A 1 646 ? 60.201 -39.147 -9.953 1.00 17.98 644 VAL A C 1
ATOM 4891 O O . VAL A 1 646 ? 61.259 -38.983 -9.362 1.00 18.93 644 VAL A O 1
ATOM 4895 N N . ARG A 1 647 ? 59.032 -39.248 -9.302 1.00 16.42 645 ARG A N 1
ATOM 4896 C CA . ARG A 1 647 ? 58.964 -39.144 -7.842 1.00 17.62 645 ARG A CA 1
ATOM 4897 C C . ARG A 1 647 ? 59.462 -40.419 -7.164 1.00 15.34 645 ARG A C 1
ATOM 4898 O O . ARG A 1 647 ? 59.098 -41.512 -7.547 1.00 17.29 645 ARG A O 1
ATOM 4906 N N . PRO A 1 648 ? 60.241 -40.259 -6.087 1.00 17.26 646 PRO A N 1
ATOM 4907 C CA . PRO A 1 648 ? 60.726 -41.456 -5.389 1.00 18.63 646 PRO A CA 1
ATOM 4908 C C . PRO A 1 648 ? 59.616 -42.383 -4.879 1.00 20.33 646 PRO A C 1
ATOM 4909 O O . PRO A 1 648 ? 58.551 -41.898 -4.580 1.00 19.40 646 PRO A O 1
ATOM 4913 N N . HIS A 1 649 ? 59.885 -43.691 -4.925 1.00 22.46 647 HIS A N 1
ATOM 4914 C CA . HIS A 1 649 ? 58.966 -44.756 -4.461 1.00 24.89 647 HIS A CA 1
ATOM 4915 C C . HIS A 1 649 ? 57.713 -44.884 -5.311 1.00 23.79 647 HIS A C 1
ATOM 4916 O O . HIS A 1 649 ? 56.864 -45.650 -4.912 1.00 24.61 647 HIS A O 1
ATOM 4931 N N . ASP A 1 651 ? 57.740 -44.922 -8.912 1.00 26.37 649 ASP A N 1
ATOM 4932 C CA . ASP A 1 651 ? 58.531 -44.756 -10.116 1.00 32.62 649 ASP A CA 1
ATOM 4933 C C . ASP A 1 651 ? 58.665 -46.072 -10.888 1.00 30.27 649 ASP A C 1
ATOM 4934 O O . ASP A 1 651 ? 59.481 -46.065 -11.838 1.00 34.65 649 ASP A O 1
ATOM 4939 N N . ASP A 1 652 ? 57.923 -47.129 -10.525 1.00 28.16 650 ASP A N 1
ATOM 4940 C CA . ASP A 1 652 ? 58.163 -48.513 -11.063 1.00 28.86 650 ASP A CA 1
ATOM 4941 C C . ASP A 1 652 ? 57.124 -48.887 -12.116 1.00 28.22 650 ASP A C 1
ATOM 4942 O O . ASP A 1 652 ? 57.070 -50.033 -12.554 1.00 33.10 650 ASP A O 1
ATOM 4947 N N . GLY A 1 653 ? 56.308 -47.947 -12.551 1.00 25.30 651 GLY A N 1
ATOM 4948 C CA . GLY A 1 653 ? 55.331 -48.229 -13.609 1.00 22.16 651 GLY A CA 1
ATOM 4949 C C . GLY A 1 653 ? 55.928 -48.019 -14.979 1.00 21.96 651 GLY A C 1
ATOM 4950 O O . GLY A 1 653 ? 57.107 -47.667 -15.079 1.00 25.62 651 GLY A O 1
ATOM 4951 N N . LYS A 1 654 ? 55.136 -48.280 -15.988 1.00 21.96 652 LYS A N 1
ATOM 4952 C CA . LYS A 1 654 ? 55.562 -48.157 -17.391 1.00 22.02 652 LYS A CA 1
ATOM 4953 C C . LYS A 1 654 ? 55.074 -46.811 -17.915 1.00 24.68 652 LYS A C 1
ATOM 4954 O O . LYS A 1 654 ? 53.918 -46.424 -17.645 1.00 25.61 652 LYS A O 1
ATOM 4960 N N . TYR A 1 655 ? 55.910 -46.098 -18.651 1.00 20.97 653 TYR A N 1
ATOM 4961 C CA . TYR A 1 655 ? 55.476 -44.854 -19.310 1.00 21.56 653 TYR A CA 1
ATOM 4962 C C . TYR A 1 655 ? 56.407 -44.530 -20.481 1.00 19.71 653 TYR A C 1
ATOM 4963 O O . TYR A 1 655 ? 57.547 -45.076 -20.539 1.00 22.18 653 TYR A O 1
ATOM 4972 N N . VAL A 1 656 ? 55.850 -43.780 -21.408 1.00 20.18 654 VAL A N 1
ATOM 4973 C CA . VAL A 1 656 ? 56.547 -43.193 -22.582 1.00 18.54 654 VAL A CA 1
ATOM 4974 C C . VAL A 1 656 ? 56.512 -41.677 -22.341 1.00 20.43 654 VAL A C 1
ATOM 4975 O O . VAL A 1 656 ? 55.415 -41.095 -22.463 1.00 20.96 654 VAL A O 1
ATOM 4979 N N . ALA A 1 657 ? 57.646 -41.088 -21.997 1.00 22.45 655 ALA A N 1
ATOM 4980 C CA . ALA A 1 657 ? 57.763 -39.622 -21.805 1.00 22.10 655 ALA A CA 1
ATOM 4981 C C . ALA A 1 657 ? 58.547 -39.089 -22.988 1.00 22.31 655 ALA A C 1
ATOM 4982 O O . ALA A 1 657 ? 59.708 -39.515 -23.165 1.00 26.35 655 ALA A O 1
ATOM 4984 N N . GLU A 1 658 ? 57.923 -38.293 -23.816 1.00 21.63 656 GLU A N 1
ATOM 4985 C CA . GLU A 1 658 ? 58.634 -37.765 -24.990 1.00 22.25 656 GLU A CA 1
ATOM 4986 C C . GLU A 1 658 ? 58.115 -36.380 -25.319 1.00 23.29 656 GLU A C 1
ATOM 4987 O O . GLU A 1 658 ? 56.919 -36.048 -25.073 1.00 21.72 656 GLU A O 1
ATOM 4993 N N . GLU A 1 659 ? 58.960 -35.593 -26.001 1.00 21.15 657 GLU A N 1
ATOM 4994 C CA . GLU A 1 659 ? 58.605 -34.264 -26.518 1.00 21.66 657 GLU A CA 1
ATOM 4995 C C . GLU A 1 659 ? 58.039 -33.379 -25.380 1.00 19.49 657 GLU A C 1
ATOM 4996 O O . GLU A 1 659 ? 57.197 -32.544 -25.655 1.00 19.90 657 GLU A O 1
ATOM 5002 N N . ASN A 1 660 ? 58.623 -33.502 -24.217 1.00 19.24 658 ASN A N 1
ATOM 5003 C CA . ASN A 1 660 ? 58.306 -32.604 -23.078 1.00 18.94 658 ASN A CA 1
ATOM 5004 C C . ASN A 1 660 ? 59.376 -31.527 -22.985 1.00 19.96 658 ASN A C 1
ATOM 5005 O O . ASN A 1 660 ? 60.577 -31.791 -23.304 1.00 24.64 658 ASN A O 1
ATOM 5010 N N . GLU A 1 661 ? 59.000 -30.369 -22.545 1.00 17.35 659 GLU A N 1
ATOM 5011 C CA . GLU A 1 661 ? 59.947 -29.280 -22.321 1.00 20.22 659 GLU A CA 1
ATOM 5012 C C . GLU A 1 661 ? 60.140 -29.203 -20.830 1.00 19.77 659 GLU A C 1
ATOM 5013 O O . GLU A 1 661 ? 59.152 -28.897 -20.139 1.00 20.86 659 GLU A O 1
ATOM 5019 N N . ILE A 1 662 ? 61.315 -29.463 -20.308 1.00 16.24 660 ILE A N 1
ATOM 5020 C CA . ILE A 1 662 ? 61.603 -29.517 -18.866 1.00 17.63 660 ILE A CA 1
ATOM 5021 C C . ILE A 1 662 ? 62.586 -28.412 -18.568 1.00 17.82 660 ILE A C 1
ATOM 5022 O O . ILE A 1 662 ? 63.785 -28.498 -18.962 1.00 19.31 660 ILE A O 1
ATOM 5027 N N . HIS A 1 663 ? 62.147 -27.371 -17.918 1.00 16.45 661 HIS A N 1
ATOM 5028 C CA . HIS A 1 663 ? 62.953 -26.213 -17.570 1.00 17.52 661 HIS A CA 1
ATOM 5029 C C . HIS A 1 663 ? 63.413 -26.320 -16.158 1.00 17.36 661 HIS A C 1
ATOM 5030 O O . HIS A 1 663 ? 62.594 -26.726 -15.251 1.00 18.26 661 HIS A O 1
ATOM 5037 N N . LEU A 1 664 ? 64.631 -25.969 -15.861 1.00 16.15 662 LEU A N 1
ATOM 5038 C CA . LEU A 1 664 ? 65.116 -25.828 -14.487 1.00 17.14 662 LEU A CA 1
ATOM 5039 C C . LEU A 1 664 ? 64.884 -24.426 -13.958 1.00 18.18 662 LEU A C 1
ATOM 5040 O O . LEU A 1 664 ? 65.165 -23.403 -14.697 1.00 20.42 662 LEU A O 1
ATOM 5045 N N . ILE A 1 665 ? 64.391 -24.351 -12.717 1.00 17.58 663 ILE A N 1
ATOM 5046 C CA . ILE A 1 665 ? 64.093 -23.069 -12.024 1.00 20.90 663 ILE A CA 1
ATOM 5047 C C . ILE A 1 665 ? 64.750 -23.090 -10.651 1.00 25.73 663 ILE A C 1
ATOM 5048 O O . ILE A 1 665 ? 64.733 -21.977 -10.016 1.00 28.39 663 ILE A O 1
#

Organism: NCBI:txid1256908

InterPro domains:
  IPR011050 Pectin lyase fold/virulence factor [SSF51126] (243-639)
  IPR012334 Pectin lyase fold [G3DSA:2.160.20.10] (244-659)

Solvent-accessible surface area: 23728 Å² total

Radius of gyration: 23.8 Å; Cα contacts (8 Å, |Δi|>4): 1618; chains: 1; bounding box: 70×61×56 Å

Sequence (606 aa):
NQQEIYAAYRVANLLGVYEDCSPNGFYQRWKQKNAFKAQAEEFGIGSTDDHFIDDVERIIVDQRRAETEWKNADAWKNGTAAFGARYLTPEYLDYELKSIQLAFATYKGELVGNHKCHVYTEDEKRAFYDANQDLFTRYHGDLFSYEEVDLIIEKWLKVQEYQDIIESVVANTDNAVRWITEFEKIWNQQEEKRLREGHCYYVSSIHGDDANDGTEDQQPLKSLYAVNRLDLQPGDQVLLERGSVFENQFLHLNVQGTKEQPIYIGAYGNGAKPLIQTNGQGIWYQDYGNELDAPTHVYRGYVSSAVLLYDCEYLTVENLEISNKGGVFGETYSAPHKNRTGVAGIAKNRGTLHEIHLSNLYIHDVEGNVYDKHNNGGIYFTCLKPEAEEKTGVARYENVSVRGCHLKRTSRWGIAVGYSYKCKEFTAELPDELFERYGHHNIYIADNYVEEEIGGDGITVYAKPLVEYNSGDSSCALENDRYYTEPEDRAGKVAAGIWPWKCKDALLTYNERDRLNQDSAWDADSGDGTLYQYNYSHLNEGGCVFCLEEAIHNEFRYNVSVDDLGGLISPSGNPDAWIHHNVFYRRAEVPFVRPHDDGKYVAEENEIHLI

Secondary structure (DSSP, 8-state):
-HHHHHHHHHHHHHHTS-S--SHHHHHHHHHHHHH---SS--TT-S-GGGTGGGHHHHHHHHHT--S-TTHHHHHHT----S-SS-----HHHHHHHHHHHHHH---SEETTEEPP---HHHHHHHHHH-GGGSB-TTSPBPPHHHHHHHHHHHHHHHHHHHHHHHHHHT--HHHHHHHHHHHHHH--HHHHHT---EEEE-TTT--TTS---SSS-B--HHHHHT----TT-EEEEETT-EEET--EEE--B--SSS-EEEEEESSSSPPEEE-TT--EEEEE-SS--SSTTS--EEEEEEEEEEES-BSEEEES-EEEE----TT--TT-TT--EEEEEEEE-SSSEEEEEEEES-EEEEEE--SS-----EEEEEEE---TTHHHH---EEEEEEEES-EEEEEESEEEEEEEEGGGGG---S--HHHHHHH--EEEEEES-EEES-SS-SEE-----EEES-EEES-----TTT----TT-------SEE-SS-BS-EEES------SS---B---SEE--EEES-EEES-TT----BSTTEES-EEES-EEES--S-SB--BS-S--EEES-EEEE-TTS-SBPP---S--EEES-EEEE-

Foldseek 3Di:
DLLLLLLLLLLCVLLVVDPDSFLVSLLVVLVVQLVLCVADDDAPPDDLLVHLQCLLVVLVVVLPDDDQDPLVCLVVVNHFFFFNHDDPVSSVVVSVVSLQSQLPDPDQDRPPRGQDDQDPVNLVVVCVVPVLQAAFLVRHGDDSLLCVSVSSSVVSSVVSVVSSVVSSVVDVVSCVRSVVNVVSNVCVVVVPVVHCAEFEEELVQEDLVFPRDPVHHHRALVSVLPDQREFQHEYAYEAVAEHALGAHADQHEHDPVGAYEYYHDYDHAQHEQENAAHQKDWFAQPDAAPDNLADGIDIEHERYEHANYARYEYERHEYAHAYDDPPDDLQPQPAAYEDYEAEFAAAAEGEHYEYYQYEYEHGRGHQAHDQCHWYAEYEYGYHPCCVPRNAGEYESYEYANYEYYHIPDEAHEETHHSCNVVFAQDDDVVQCVRHAYYSYEYESYEYEHHCAEYAEYSYLYEATNHEYEDHNVQRCVRNPPNDPRRRSHHEYHEYDAYEQHEYASYEEYGDHNAWYYELEQYYNYEYAHYEYYQTARAAYAYADSSYNAEYEHYEYEAHAQEHYEQQNYAEYEAAHYEYEYAPSHYNYHPVRPYYYDYDHYHYHHD

B-factor: mean 22.14, std 10.65, range [10.37, 87.22]

CATH classification: 2.160.20.10

Nearest PDB structures (foldseek):
  6kqs-assembly1_A  TM=1.001E+00  e=3.092E-99  Eubacterium ramulus ATCC 29099
  6kqt-assembly1_A  TM=9.995E-01  e=1.609E-95  Eubacterium ramulus ATCC 29099
  7v6m-assembly1_A  TM=9.354E-01  e=2.209E-37  [Clostridium] nexile
  5gqc-assembly1_A  TM=9.330E-01  e=1.832E-30  Bifidobacterium longum subsp. longum
  7v6i-assembly1_A  TM=9.214E-01  e=2.637E-30  Bifidobacterium saguini DSM 23967